Protein AF-A0A1V0PU59-F1 (afdb_monomer)

Structure (mmCIF, N/CA/C/O backbone):
data_AF-A0A1V0PU59-F1
#
_entry.id   AF-A0A1V0PU59-F1
#
loop_
_atom_site.group_PDB
_atom_site.id
_atom_site.type_symbol
_atom_site.label_atom_id
_atom_site.label_alt_id
_atom_site.label_comp_id
_atom_site.label_asym_id
_atom_site.label_entity_id
_atom_site.label_seq_id
_atom_site.pdbx_PDB_ins_code
_atom_site.Cartn_x
_atom_site.Cartn_y
_atom_site.Cartn_z
_atom_site.occupancy
_atom_site.B_iso_or_equiv
_atom_site.auth_seq_id
_atom_site.auth_comp_id
_atom_site.auth_asym_id
_atom_site.auth_atom_id
_atom_site.pdbx_PDB_model_num
ATOM 1 N N . MET A 1 1 ? 10.336 8.419 -43.399 1.00 32.66 1 MET A N 1
ATOM 2 C CA . MET A 1 1 ? 11.399 7.663 -42.705 1.00 32.66 1 MET A CA 1
ATOM 3 C C . MET A 1 1 ? 11.353 8.063 -41.246 1.00 32.66 1 MET A C 1
ATOM 5 O O . MET A 1 1 ? 11.731 9.180 -40.929 1.00 32.66 1 MET A O 1
ATOM 9 N N . ILE A 1 2 ? 10.796 7.208 -40.388 1.00 35.09 2 ILE A N 1
ATOM 10 C CA . ILE A 1 2 ? 10.864 7.383 -38.935 1.00 35.09 2 ILE A CA 1
ATOM 11 C C . ILE A 1 2 ? 12.336 7.173 -38.591 1.00 35.09 2 ILE A C 1
ATOM 13 O O . ILE A 1 2 ? 12.838 6.068 -38.783 1.00 35.09 2 ILE A O 1
ATOM 17 N N . THR A 1 3 ? 13.054 8.225 -38.192 1.00 41.03 3 THR A N 1
ATOM 18 C CA . THR A 1 3 ? 14.379 8.064 -37.588 1.00 41.03 3 THR A CA 1
ATOM 19 C C . THR A 1 3 ? 14.215 7.083 -36.442 1.00 41.03 3 THR A C 1
ATOM 21 O O . THR A 1 3 ? 13.492 7.359 -35.486 1.00 41.03 3 THR A O 1
ATOM 24 N N . THR A 1 4 ? 14.814 5.908 -36.603 1.00 43.81 4 THR A N 1
ATOM 25 C CA . THR A 1 4 ? 14.920 4.881 -35.577 1.00 43.81 4 THR A CA 1
ATOM 26 C C . THR A 1 4 ? 15.352 5.559 -34.291 1.00 43.81 4 THR A C 1
ATOM 28 O O . THR A 1 4 ? 16.384 6.230 -34.275 1.00 43.81 4 THR A O 1
ATOM 31 N N . VAL A 1 5 ? 14.544 5.430 -33.243 1.00 49.97 5 VAL A N 1
ATOM 32 C CA . VAL A 1 5 ? 14.946 5.794 -31.888 1.00 49.97 5 VAL A CA 1
ATOM 33 C C . VAL A 1 5 ? 16.283 5.094 -31.636 1.00 49.97 5 VAL A C 1
ATOM 35 O O . VAL A 1 5 ? 16.328 3.870 -31.540 1.00 49.97 5 VAL A O 1
ATOM 38 N N . THR A 1 6 ? 17.383 5.845 -31.637 1.00 58.97 6 THR A N 1
ATOM 39 C CA . THR A 1 6 ? 18.699 5.287 -31.321 1.00 58.97 6 THR A CA 1
ATOM 40 C C . THR A 1 6 ? 18.699 4.884 -29.848 1.00 58.97 6 THR A C 1
ATOM 42 O O . THR A 1 6 ? 17.999 5.496 -29.034 1.00 58.97 6 THR A O 1
ATOM 45 N N . ALA A 1 7 ? 19.470 3.856 -29.484 1.00 56.66 7 ALA A N 1
ATOM 46 C CA . ALA A 1 7 ? 19.556 3.389 -28.098 1.00 56.66 7 ALA A CA 1
ATOM 47 C C . ALA A 1 7 ? 19.920 4.534 -27.125 1.00 56.66 7 ALA A C 1
ATOM 49 O O . ALA A 1 7 ? 19.349 4.644 -26.041 1.00 56.66 7 ALA A O 1
ATOM 50 N N . GLU A 1 8 ? 20.782 5.463 -27.553 1.00 61.72 8 GLU A N 1
ATOM 51 C CA . GLU A 1 8 ? 21.144 6.662 -26.784 1.00 61.72 8 GLU A CA 1
ATOM 52 C C . GLU A 1 8 ? 19.952 7.603 -26.534 1.00 61.72 8 GLU A C 1
ATOM 54 O O . GLU A 1 8 ? 19.740 8.039 -25.398 1.00 61.72 8 GLU A O 1
ATOM 59 N N . ASN A 1 9 ? 19.120 7.859 -27.552 1.00 67.69 9 ASN A N 1
ATOM 60 C CA . ASN A 1 9 ? 17.930 8.704 -27.414 1.00 67.69 9 ASN A CA 1
ATOM 61 C C . ASN A 1 9 ? 16.889 8.065 -26.484 1.00 67.69 9 ASN A C 1
ATOM 63 O O . ASN A 1 9 ? 16.236 8.763 -25.706 1.00 67.69 9 ASN A O 1
ATOM 67 N N . PHE A 1 10 ? 16.763 6.736 -26.512 1.00 67.31 10 PHE A N 1
ATOM 68 C CA . PHE A 1 10 ? 15.828 6.019 -25.648 1.00 67.31 10 PHE A CA 1
ATOM 69 C C . PHE A 1 10 ? 16.262 6.006 -24.175 1.00 67.31 10 PHE A C 1
ATOM 71 O O . PHE A 1 10 ? 15.440 6.198 -23.276 1.00 67.31 10 PHE A O 1
ATOM 78 N N . ASN A 1 11 ? 17.560 5.847 -23.910 1.00 66.44 11 ASN A N 1
ATOM 79 C CA . ASN A 1 11 ? 18.107 5.879 -22.551 1.00 66.44 11 ASN A CA 1
ATOM 80 C C . ASN A 1 11 ? 17.965 7.273 -21.922 1.00 66.44 11 ASN A C 1
ATOM 82 O O . ASN A 1 11 ? 17.595 7.402 -20.747 1.00 66.44 11 ASN A O 1
ATOM 86 N N . GLY A 1 12 ? 18.201 8.323 -22.717 1.00 70.62 12 GLY A N 1
ATOM 87 C CA . GLY A 1 12 ? 17.941 9.709 -22.328 1.00 70.62 12 GLY A CA 1
ATOM 88 C C . GLY A 1 12 ? 16.460 9.958 -22.034 1.00 70.62 12 GLY A C 1
ATOM 89 O O . GLY A 1 12 ? 16.129 10.527 -20.992 1.00 70.62 12 GLY A O 1
ATOM 90 N N . PHE A 1 13 ? 15.566 9.455 -22.891 1.00 75.44 13 PHE A N 1
ATOM 91 C CA . PHE A 1 13 ? 14.115 9.523 -22.704 1.00 75.44 13 PHE A CA 1
ATOM 92 C C . PHE A 1 13 ? 13.663 8.856 -21.400 1.00 75.44 13 PHE A C 1
ATOM 94 O O . PHE A 1 13 ? 12.977 9.481 -20.592 1.00 75.44 13 PHE A O 1
ATOM 101 N N . LEU A 1 14 ? 14.079 7.612 -21.148 1.00 72.25 14 LEU A N 1
ATOM 102 C CA . LEU A 1 14 ? 13.716 6.887 -19.930 1.00 72.25 14 LEU A CA 1
ATOM 103 C C . LEU A 1 14 ? 14.215 7.602 -18.671 1.00 72.25 14 LEU A C 1
ATOM 105 O O . LEU A 1 14 ? 13.469 7.747 -17.699 1.00 72.25 14 LEU A O 1
ATOM 109 N N . SER A 1 15 ? 15.451 8.102 -18.706 1.00 74.31 15 SER A N 1
ATOM 110 C CA . SER A 1 15 ? 16.024 8.888 -17.612 1.00 74.31 15 SER A CA 1
ATOM 111 C C . SER A 1 15 ? 15.220 10.167 -17.372 1.00 74.31 15 SER A C 1
ATOM 113 O O . SER A 1 15 ? 14.857 10.460 -16.234 1.00 74.31 15 SER A O 1
ATOM 115 N N . PHE A 1 16 ? 14.863 10.897 -18.432 1.00 80.69 16 PHE A N 1
ATOM 116 C CA . PHE A 1 16 ? 14.033 12.099 -18.342 1.00 80.69 16 PHE A CA 1
ATOM 117 C C . PHE A 1 16 ? 12.654 11.804 -17.738 1.00 80.69 16 PHE A C 1
ATOM 119 O O . PHE A 1 16 ? 12.244 12.465 -16.781 1.00 80.69 16 PHE A O 1
ATOM 126 N N . VAL A 1 17 ? 11.963 10.774 -18.243 1.00 81.31 17 VAL A N 1
ATOM 127 C CA . VAL A 1 17 ? 10.663 10.330 -17.721 1.00 81.31 17 VAL A CA 1
ATOM 128 C C . VAL A 1 17 ? 10.776 10.025 -16.234 1.00 81.31 17 VAL A C 1
ATOM 130 O O . VAL A 1 17 ? 9.930 10.460 -15.451 1.00 81.31 17 VAL A O 1
ATOM 133 N N . PHE A 1 18 ? 11.824 9.310 -15.833 1.00 78.12 18 PHE A N 1
ATOM 134 C CA . PHE A 1 18 ? 12.061 8.946 -14.447 1.00 78.12 18 PHE A CA 1
ATOM 135 C C . PHE A 1 18 ? 12.267 10.182 -13.566 1.00 78.12 18 PHE A C 1
ATOM 137 O O . PHE A 1 18 ? 11.478 10.410 -12.646 1.00 78.12 18 PHE A O 1
ATOM 144 N N . PHE A 1 19 ? 13.262 11.017 -13.880 1.00 81.31 19 PHE A N 1
ATOM 145 C CA . PHE A 1 19 ? 13.601 12.204 -13.091 1.00 81.31 19 PHE A CA 1
ATOM 146 C C . PHE A 1 19 ? 12.465 13.227 -13.019 1.00 81.31 19 PHE A C 1
ATOM 148 O O . PHE A 1 19 ? 12.369 13.931 -12.017 1.00 81.31 19 PHE A O 1
ATOM 155 N N . LEU A 1 20 ? 11.580 13.286 -14.019 1.00 84.19 20 LEU A N 1
ATOM 156 C CA . LEU A 1 20 ? 10.393 14.141 -13.987 1.00 84.19 20 LEU A CA 1
ATOM 157 C C . LEU A 1 20 ? 9.226 13.507 -13.213 1.00 84.19 20 LEU A C 1
ATOM 159 O O . LEU A 1 20 ? 8.530 14.196 -12.464 1.00 84.19 20 LEU A O 1
ATOM 163 N N . SER A 1 21 ? 9.023 12.193 -13.346 1.00 84.00 21 SER A N 1
ATOM 164 C CA . SER A 1 21 ? 7.942 11.476 -12.657 1.00 84.00 21 SER A CA 1
ATOM 165 C C . SER A 1 21 ? 8.149 11.471 -11.147 1.00 84.00 21 SER A C 1
ATOM 167 O O . SER A 1 21 ? 7.189 11.610 -10.396 1.00 84.00 21 SER A O 1
ATOM 169 N N . VAL A 1 22 ? 9.393 11.376 -10.683 1.00 82.31 22 VAL A N 1
ATOM 170 C CA . VAL A 1 22 ? 9.787 11.419 -9.267 1.00 82.31 22 VAL A CA 1
ATOM 171 C C . VAL A 1 22 ? 9.194 12.618 -8.491 1.00 82.31 22 VAL A C 1
ATOM 173 O O . VAL A 1 22 ? 8.372 12.401 -7.589 1.00 82.31 22 VAL A O 1
ATOM 176 N N . PRO A 1 23 ? 9.570 13.880 -8.789 1.00 84.69 23 PRO A N 1
ATOM 177 C CA . PRO A 1 23 ? 9.081 15.041 -8.058 1.00 84.69 23 PRO A CA 1
ATOM 178 C C . PRO A 1 23 ? 7.591 15.255 -8.313 1.00 84.69 23 PRO A C 1
ATOM 180 O O . PRO A 1 23 ? 6.857 15.611 -7.390 1.00 84.69 23 PRO A O 1
ATOM 183 N N . LEU A 1 24 ? 7.128 14.969 -9.535 1.00 85.56 24 LEU A N 1
ATOM 184 C CA . LEU A 1 24 ? 5.721 15.056 -9.900 1.00 85.56 24 LEU A CA 1
ATOM 185 C C . LEU A 1 24 ? 4.871 14.144 -9.010 1.00 85.56 24 LEU A C 1
ATOM 187 O O . LEU A 1 24 ? 3.854 14.576 -8.477 1.00 85.56 24 LEU A O 1
ATOM 191 N N . THR A 1 25 ? 5.332 12.922 -8.755 1.00 85.69 25 THR A N 1
ATOM 192 C CA . THR A 1 25 ? 4.662 11.978 -7.858 1.00 85.69 25 THR A CA 1
ATOM 193 C C . THR A 1 25 ? 4.603 12.498 -6.429 1.00 85.69 25 THR A C 1
ATOM 195 O O . THR A 1 25 ? 3.562 12.395 -5.781 1.00 85.69 25 THR A O 1
ATOM 198 N N . ALA A 1 26 ? 5.693 13.078 -5.921 1.00 83.62 26 ALA A N 1
ATOM 199 C CA . ALA A 1 26 ? 5.706 13.661 -4.583 1.00 83.62 26 ALA A CA 1
ATOM 200 C C . ALA A 1 26 ? 4.695 14.818 -4.467 1.00 83.62 26 ALA A C 1
ATOM 202 O O . ALA A 1 26 ? 3.940 14.887 -3.493 1.00 83.62 26 ALA A O 1
ATOM 203 N N . ILE A 1 27 ? 4.623 15.683 -5.483 1.00 87.06 27 ILE A N 1
ATOM 204 C CA . ILE A 1 27 ? 3.665 16.794 -5.550 1.00 87.06 27 ILE A CA 1
ATOM 205 C C . ILE A 1 27 ? 2.227 16.266 -5.638 1.00 87.06 27 ILE A C 1
ATOM 207 O O . ILE A 1 27 ? 1.388 16.658 -4.822 1.00 87.06 27 ILE A O 1
ATOM 211 N N . LEU A 1 28 ? 1.938 15.345 -6.568 1.00 84.62 28 LEU A N 1
ATOM 212 C CA . LEU A 1 28 ? 0.615 14.724 -6.694 1.00 84.62 28 LEU A CA 1
ATOM 213 C C . LEU A 1 28 ? 0.210 14.028 -5.399 1.00 84.62 28 LEU A C 1
ATOM 215 O O . LEU A 1 28 ? -0.924 14.196 -4.964 1.00 84.62 28 LEU A O 1
ATOM 219 N N . GLY A 1 29 ? 1.123 13.304 -4.751 1.00 84.19 29 GLY A N 1
ATOM 220 C CA . GLY A 1 29 ? 0.880 12.643 -3.472 1.00 84.19 29 GLY A CA 1
ATOM 221 C C . GLY A 1 29 ? 0.425 13.624 -2.398 1.00 84.19 29 GLY A C 1
ATOM 222 O O . GLY A 1 29 ? -0.590 13.395 -1.740 1.00 84.19 29 GLY A O 1
ATOM 223 N N . LEU A 1 30 ? 1.105 14.767 -2.268 1.00 85.00 30 LEU A N 1
ATOM 224 C CA . LEU A 1 30 ? 0.717 15.813 -1.319 1.00 85.00 30 LEU A CA 1
ATOM 225 C C . LEU A 1 30 ? -0.651 16.429 -1.648 1.00 85.00 30 LEU A C 1
ATOM 227 O O . LEU A 1 30 ? -1.457 16.649 -0.738 1.00 85.00 30 LEU A O 1
ATOM 231 N N . VAL A 1 31 ? -0.927 16.705 -2.926 1.00 88.69 31 VAL A N 1
ATOM 232 C CA . VAL A 1 31 ? -2.196 17.301 -3.375 1.00 88.69 31 VAL A CA 1
ATOM 233 C C . VAL A 1 31 ? -3.355 16.321 -3.195 1.00 88.69 31 VAL A C 1
ATOM 235 O O . VAL A 1 31 ? -4.336 16.650 -2.526 1.00 88.69 31 VAL A O 1
ATOM 238 N N . ILE A 1 32 ? -3.229 15.105 -3.726 1.00 86.62 32 ILE A N 1
ATOM 239 C CA . ILE A 1 32 ? -4.252 14.058 -3.664 1.00 86.62 32 ILE A CA 1
ATOM 240 C C . ILE A 1 32 ? -4.563 13.720 -2.217 1.00 86.62 32 ILE A C 1
ATOM 242 O O . ILE A 1 32 ? -5.731 13.709 -1.851 1.00 86.62 32 ILE A O 1
ATOM 246 N N . ARG A 1 33 ? -3.553 13.569 -1.354 1.00 85.12 33 ARG A N 1
ATOM 247 C CA . ARG A 1 33 ? -3.768 13.311 0.074 1.00 85.12 33 ARG A CA 1
ATOM 248 C C . ARG A 1 33 ? -4.597 14.405 0.749 1.00 85.12 33 ARG A C 1
ATOM 250 O O . ARG A 1 33 ? -5.470 14.103 1.562 1.00 85.12 33 ARG A O 1
ATOM 257 N N . ARG A 1 34 ? -4.355 15.681 0.421 1.00 87.56 34 ARG A N 1
ATOM 258 C CA . ARG A 1 34 ? -5.142 16.809 0.954 1.00 87.56 34 ARG A CA 1
ATOM 259 C C . ARG A 1 34 ? -6.584 16.782 0.451 1.00 87.56 34 ARG A C 1
ATOM 261 O O . ARG A 1 34 ? -7.498 16.987 1.249 1.00 87.56 34 ARG A O 1
ATOM 268 N N . LEU A 1 35 ? -6.785 16.547 -0.845 1.00 90.62 35 LEU A N 1
ATOM 269 C CA . LEU A 1 35 ? -8.114 16.504 -1.461 1.00 90.62 35 LEU A CA 1
ATOM 270 C C . LEU A 1 35 ? -8.926 15.305 -0.966 1.00 90.62 35 LEU A C 1
ATOM 272 O O . LEU A 1 35 ? -10.067 15.470 -0.547 1.00 90.62 35 LEU A O 1
ATOM 276 N N . TYR A 1 36 ? -8.307 14.130 -0.940 1.00 88.38 36 TYR A N 1
ATOM 277 C CA . TYR A 1 36 ? -8.887 12.893 -0.443 1.00 88.38 36 TYR A CA 1
ATOM 278 C C . TYR A 1 36 ? -9.285 13.020 1.031 1.00 88.38 36 TYR A C 1
ATOM 280 O O . TYR A 1 36 ? -10.429 12.749 1.379 1.00 88.38 36 TYR A O 1
ATOM 288 N N . ARG A 1 37 ? -8.412 13.574 1.886 1.00 87.75 37 ARG A N 1
ATOM 289 C CA . ARG A 1 37 ? -8.750 13.833 3.295 1.00 87.75 37 ARG A CA 1
ATOM 290 C C . ARG A 1 37 ? -9.989 14.713 3.442 1.00 87.75 37 ARG A C 1
ATOM 292 O O . ARG A 1 37 ? -10.856 14.410 4.252 1.00 87.75 37 ARG A O 1
ATOM 299 N N . ARG A 1 38 ? -10.081 15.796 2.661 1.00 90.31 38 ARG A N 1
ATOM 300 C CA . ARG A 1 38 ? -11.261 16.678 2.661 1.00 90.31 38 ARG A CA 1
ATOM 301 C C . ARG A 1 38 ? -12.517 15.940 2.201 1.00 90.31 38 ARG A C 1
ATOM 303 O O . ARG A 1 38 ? -13.572 16.150 2.787 1.00 90.31 38 ARG A O 1
ATOM 310 N N . ALA A 1 39 ? -12.397 15.094 1.180 1.00 91.19 39 ALA A N 1
ATOM 311 C CA . ALA A 1 39 ? -13.509 14.311 0.656 1.00 91.19 39 ALA A CA 1
ATOM 312 C C . ALA A 1 39 ? -14.017 13.282 1.677 1.00 91.19 39 ALA A C 1
ATOM 314 O O . ALA A 1 39 ? -15.218 13.237 1.914 1.00 91.19 39 ALA A O 1
ATOM 315 N N . ILE A 1 40 ? -13.119 12.541 2.338 1.00 89.69 40 ILE A N 1
ATOM 316 C CA . ILE A 1 40 ? -13.480 11.598 3.406 1.00 89.69 40 ILE A CA 1
ATOM 317 C C . ILE A 1 40 ? -14.155 12.328 4.564 1.00 89.69 40 ILE A C 1
ATOM 319 O O . ILE A 1 40 ? -15.239 11.936 4.971 1.00 89.69 40 ILE A O 1
ATOM 323 N N . THR A 1 41 ? -13.569 13.422 5.069 1.00 88.62 41 THR A N 1
ATOM 324 C CA . THR A 1 41 ? -14.180 14.175 6.176 1.00 88.62 41 THR A CA 1
ATOM 325 C C . THR A 1 41 ? -15.572 14.682 5.810 1.00 88.62 41 THR A C 1
ATOM 327 O O . THR A 1 41 ? -16.480 14.577 6.623 1.00 88.62 41 THR A O 1
ATOM 330 N N . ARG A 1 42 ? -15.762 15.195 4.586 1.00 89.69 42 ARG A N 1
ATOM 331 C CA . ARG A 1 42 ? -17.081 15.630 4.116 1.00 89.69 42 ARG A CA 1
ATOM 332 C C . ARG A 1 42 ? -18.073 14.467 4.069 1.00 89.69 42 ARG A C 1
ATOM 334 O O . ARG A 1 42 ? -19.145 14.595 4.637 1.00 89.69 42 ARG A O 1
ATOM 341 N N . ALA A 1 43 ? -17.696 13.350 3.453 1.00 88.25 43 ALA A N 1
ATOM 342 C CA . ALA A 1 43 ? -18.565 12.184 3.312 1.00 88.25 43 ALA A CA 1
ATOM 343 C C . ALA A 1 43 ? -18.920 11.527 4.660 1.00 88.25 43 ALA A C 1
ATOM 345 O O . ALA A 1 43 ? -20.036 11.046 4.816 1.00 88.25 43 ALA A O 1
ATOM 346 N N . MET A 1 44 ? -18.015 11.557 5.648 1.00 88.12 44 MET A N 1
ATOM 347 C CA . MET A 1 44 ? -18.298 11.089 7.013 1.00 88.12 44 MET A CA 1
ATOM 348 C C . MET A 1 44 ? -19.349 11.954 7.724 1.00 88.12 44 MET A C 1
ATOM 350 O O . MET A 1 44 ? -20.143 11.421 8.486 1.00 88.12 44 MET A O 1
ATOM 354 N N . MET A 1 45 ? -19.360 13.271 7.479 1.00 86.25 45 MET A N 1
ATOM 355 C CA . MET A 1 45 ? -20.328 14.206 8.081 1.00 86.25 45 MET A CA 1
ATOM 356 C C . MET A 1 45 ? -21.692 14.202 7.375 1.00 86.25 45 MET A C 1
ATOM 358 O O . MET A 1 45 ? -22.644 14.805 7.861 1.00 86.25 45 MET A O 1
ATOM 362 N N . GLU A 1 46 ? -21.796 13.574 6.205 1.00 86.50 46 GLU A N 1
ATOM 363 C CA . GLU A 1 46 ? -23.067 13.415 5.507 1.00 86.50 46 GLU A CA 1
ATOM 364 C C . GLU A 1 46 ? -23.873 12.286 6.158 1.00 86.50 46 GLU A C 1
ATOM 366 O O . GLU A 1 46 ? -23.387 11.160 6.274 1.00 86.50 46 GLU A O 1
ATOM 371 N N . SER A 1 47 ? -25.125 12.567 6.524 1.00 77.75 47 SER A N 1
ATOM 372 C CA . SER A 1 47 ? -26.076 11.529 6.934 1.00 77.75 47 SER A CA 1
ATOM 373 C C . SER A 1 47 ? -26.313 10.541 5.789 1.00 77.75 47 SER A C 1
ATOM 375 O O . SER A 1 47 ? -26.394 10.936 4.624 1.00 77.75 47 SER A O 1
ATOM 377 N N . SER A 1 48 ? -26.444 9.251 6.108 1.00 76.44 48 SER A N 1
ATOM 378 C CA . SER A 1 48 ? -26.776 8.233 5.109 1.00 76.44 48 SER A CA 1
ATOM 379 C C . SER A 1 48 ? -28.213 8.313 4.594 1.00 76.44 48 SER A C 1
ATOM 381 O O . SER A 1 48 ? -28.530 7.677 3.593 1.00 76.44 48 SER A O 1
ATOM 383 N N . GLY A 1 49 ? -29.088 9.057 5.278 1.00 75.44 49 GLY A N 1
ATOM 384 C CA . GLY A 1 49 ? -30.527 9.084 5.009 1.00 75.44 49 GLY A CA 1
ATOM 385 C C . GLY A 1 49 ? -31.295 7.865 5.542 1.00 75.44 49 GLY A C 1
ATOM 386 O O . GLY A 1 49 ? -32.509 7.955 5.694 1.00 75.44 49 GLY A O 1
ATOM 387 N N . ALA A 1 50 ? -30.619 6.763 5.888 1.00 77.94 50 ALA A N 1
ATOM 388 C CA . ALA A 1 50 ? -31.232 5.609 6.548 1.00 77.94 50 ALA A CA 1
ATOM 389 C C . ALA A 1 50 ? -31.283 5.818 8.075 1.00 77.94 50 ALA A C 1
ATOM 391 O O . ALA A 1 50 ? -30.282 6.226 8.663 1.00 77.94 50 ALA A O 1
ATOM 392 N N . PRO A 1 51 ? -32.405 5.555 8.763 1.00 79.12 51 PRO A N 1
ATOM 393 C CA . PRO A 1 51 ? -32.443 5.651 10.219 1.00 79.12 51 PRO A CA 1
ATOM 394 C C . PRO A 1 51 ? -31.531 4.593 10.856 1.00 79.12 51 PRO A C 1
ATOM 396 O O . PRO A 1 51 ? -31.411 3.484 10.345 1.00 79.12 51 PRO A O 1
ATOM 399 N N . GLU A 1 52 ? -30.926 4.906 12.005 1.00 78.75 52 GLU A N 1
ATOM 400 C CA . GLU A 1 52 ? -30.054 3.970 12.744 1.00 78.75 52 GLU A CA 1
ATOM 401 C C . GLU A 1 52 ? -30.785 2.657 13.094 1.00 78.75 52 GLU A C 1
ATOM 403 O O . GLU A 1 52 ? -30.192 1.585 13.061 1.00 78.75 52 GLU A O 1
ATOM 408 N N . ALA A 1 53 ? -32.101 2.728 13.323 1.00 79.56 53 ALA A N 1
ATOM 409 C CA . ALA A 1 53 ? -32.963 1.574 13.582 1.00 79.56 53 ALA A CA 1
ATOM 410 C C . ALA A 1 53 ? -33.124 0.611 12.389 1.00 79.56 53 ALA A C 1
ATOM 412 O O . ALA A 1 53 ? -33.625 -0.491 12.574 1.00 79.56 53 ALA A O 1
ATOM 413 N N . ALA A 1 54 ? -32.737 1.012 11.173 1.00 80.75 54 ALA A N 1
ATOM 414 C CA . ALA A 1 54 ? -32.762 0.123 10.011 1.00 80.75 54 ALA A CA 1
ATOM 415 C C . ALA A 1 54 ? -31.648 -0.933 10.058 1.00 80.75 54 ALA A C 1
ATOM 417 O O . ALA A 1 54 ? -31.713 -1.919 9.332 1.00 80.75 54 ALA A O 1
ATOM 418 N N . PHE A 1 55 ? -30.616 -0.725 10.877 1.00 85.50 55 PHE A N 1
ATOM 419 C CA . PHE A 1 55 ? -29.529 -1.678 11.023 1.00 85.50 55 PHE A CA 1
ATOM 420 C C . PHE A 1 55 ? -29.906 -2.750 12.043 1.00 85.50 55 PHE A C 1
ATOM 422 O O . PHE A 1 55 ? -30.178 -2.447 13.205 1.00 85.50 55 PHE A O 1
ATOM 429 N N . GLU A 1 56 ? -29.862 -4.011 11.623 1.00 81.81 56 GLU A N 1
ATOM 430 C CA . GLU A 1 56 ? -29.952 -5.139 12.544 1.00 81.81 56 GLU A CA 1
ATOM 431 C C . GLU A 1 56 ? -28.666 -5.215 13.369 1.00 81.81 56 GLU A C 1
ATOM 433 O O . GLU A 1 56 ? -27.600 -5.596 12.884 1.00 81.81 56 GLU A O 1
ATOM 438 N N . VAL A 1 57 ? -28.762 -4.800 14.629 1.00 80.94 57 VAL A N 1
ATOM 439 C CA . VAL A 1 57 ? -27.657 -4.855 15.579 1.00 80.94 57 VAL A CA 1
ATOM 440 C C . VAL A 1 57 ? -27.816 -6.103 16.442 1.00 80.94 57 VAL A C 1
ATOM 442 O O . VAL A 1 57 ? -28.859 -6.256 17.076 1.00 80.94 57 VAL A O 1
ATOM 445 N N . PRO A 1 58 ? -26.794 -6.971 16.532 1.00 80.69 58 PRO A N 1
ATOM 446 C CA . PRO A 1 58 ? -26.833 -8.112 17.436 1.00 80.69 58 PRO A CA 1
ATOM 447 C C . PRO A 1 58 ? -27.039 -7.684 18.894 1.00 80.69 58 PRO A C 1
ATOM 449 O O . PRO A 1 58 ? -26.385 -6.752 19.386 1.00 80.69 58 PRO A O 1
ATOM 452 N N . ASP A 1 59 ? -27.925 -8.395 19.592 1.00 78.56 59 ASP A N 1
ATOM 453 C CA . ASP A 1 59 ? -28.195 -8.164 21.009 1.00 78.56 59 ASP A CA 1
ATOM 454 C C . ASP A 1 59 ? -26.938 -8.341 21.870 1.00 78.56 59 ASP A C 1
ATOM 456 O O . ASP A 1 59 ? -25.973 -9.020 21.510 1.00 78.56 59 ASP A O 1
ATOM 460 N N . ALA A 1 60 ? -26.945 -7.726 23.053 1.00 76.56 60 ALA A N 1
ATOM 461 C CA . ALA A 1 60 ? -25.886 -7.933 24.029 1.00 76.56 60 ALA A CA 1
ATOM 462 C C . ALA A 1 60 ? -25.942 -9.369 24.570 1.00 76.56 60 ALA A C 1
ATOM 464 O O . ALA A 1 60 ? -26.715 -9.689 25.468 1.00 76.56 60 ALA A O 1
ATOM 465 N N . THR A 1 61 ? -25.118 -10.254 24.011 1.00 66.75 61 THR A N 1
ATOM 466 C CA . THR A 1 61 ? -25.171 -11.689 24.324 1.00 66.75 61 THR A CA 1
ATOM 467 C C . THR A 1 61 ? -24.434 -12.083 25.605 1.00 66.75 61 THR A C 1
ATOM 469 O O . THR A 1 61 ? -24.619 -13.200 26.084 1.00 66.75 61 THR A O 1
ATOM 472 N N . ARG A 1 62 ? -23.544 -11.229 26.141 1.00 69.00 62 ARG A N 1
ATOM 473 C CA . ARG A 1 62 ? -22.641 -11.578 27.256 1.00 69.00 62 ARG A CA 1
ATOM 474 C C . ARG A 1 62 ? -22.304 -10.363 28.130 1.00 69.00 62 ARG A C 1
ATOM 476 O O . ARG A 1 62 ? -21.248 -9.766 27.930 1.00 69.00 62 ARG A O 1
ATOM 483 N N . PRO A 1 63 ? -23.140 -10.010 29.123 1.00 72.50 63 PRO A N 1
ATOM 484 C CA . PRO A 1 63 ? -22.721 -9.031 30.113 1.00 72.50 63 PRO A CA 1
ATOM 485 C C . PRO A 1 63 ? -21.529 -9.598 30.892 1.00 72.50 63 PRO A C 1
ATOM 487 O O . PRO A 1 63 ? -21.553 -10.748 31.345 1.00 72.50 63 PRO A O 1
ATOM 490 N N . ASN A 1 64 ? -20.479 -8.798 30.992 1.00 83.38 64 ASN A N 1
ATOM 491 C CA . ASN A 1 64 ? -19.268 -9.075 31.756 1.00 83.38 64 ASN A CA 1
ATOM 492 C C . ASN A 1 64 ? -19.529 -9.009 33.280 1.00 83.38 64 ASN A C 1
ATOM 494 O O . ASN A 1 64 ? -20.664 -8.801 33.715 1.00 83.38 64 ASN A O 1
ATOM 498 N N . GLY A 1 65 ? -18.514 -9.240 34.113 1.00 83.38 65 GLY A N 1
ATOM 499 C CA . GLY A 1 65 ? -18.594 -8.991 35.557 1.00 83.38 65 GLY A CA 1
ATOM 500 C C . GLY A 1 65 ? -18.751 -7.499 35.880 1.00 83.38 65 GLY A C 1
ATOM 501 O O . GLY A 1 65 ? -18.423 -6.639 35.070 1.00 83.38 65 GLY A O 1
ATOM 502 N N . GLY A 1 66 ? -19.253 -7.163 37.067 1.00 84.31 66 GLY A N 1
ATOM 503 C CA . GLY A 1 66 ? -19.450 -5.775 37.513 1.00 84.31 66 GLY A CA 1
ATOM 504 C C . GLY A 1 66 ? -18.154 -5.054 37.898 1.00 84.31 66 GLY A C 1
ATOM 505 O O . GLY A 1 66 ? -18.161 -3.854 38.162 1.00 84.31 66 GLY A O 1
ATOM 506 N N . SER A 1 67 ? -17.029 -5.773 37.939 1.00 88.06 67 SER A N 1
ATOM 507 C CA . SER A 1 67 ? -15.703 -5.233 38.250 1.00 88.06 67 SER A CA 1
ATOM 508 C C . SER A 1 67 ? -14.639 -5.755 37.281 1.00 88.06 67 SER A C 1
ATOM 510 O O . SER A 1 67 ? -14.792 -6.827 36.696 1.00 88.06 67 SER A O 1
ATOM 512 N N . VAL A 1 68 ? -13.548 -5.002 37.114 1.00 91.75 68 VAL A N 1
ATOM 513 C CA . VAL A 1 68 ? -12.462 -5.322 36.177 1.00 91.75 68 VAL A CA 1
ATOM 514 C C . VAL A 1 68 ? -11.093 -5.098 36.813 1.00 91.75 68 VAL A C 1
ATOM 516 O O . VAL A 1 68 ? -10.861 -4.103 37.498 1.00 91.75 68 VAL A O 1
ATOM 519 N N . VAL A 1 69 ? -10.175 -6.027 36.563 1.00 92.69 69 VAL A N 1
ATOM 520 C CA . VAL A 1 69 ? -8.768 -5.975 36.965 1.00 92.69 69 VAL A CA 1
ATOM 521 C C . VAL A 1 69 ? -7.898 -5.974 35.715 1.00 92.69 69 VAL A C 1
ATOM 523 O O . VAL A 1 69 ? -8.160 -6.693 34.751 1.00 92.69 69 VAL A O 1
ATOM 526 N N . PHE A 1 70 ? -6.832 -5.182 35.737 1.00 92.88 70 PHE A N 1
ATOM 527 C CA . PHE A 1 70 ? -5.912 -5.064 34.613 1.00 92.88 70 PHE A CA 1
ATOM 528 C C . PHE A 1 70 ? -4.631 -5.847 34.866 1.00 92.88 70 PHE A C 1
ATOM 530 O O . PHE A 1 70 ? -3.953 -5.628 35.867 1.00 92.88 70 PHE A O 1
ATOM 537 N N . ASP A 1 71 ? -4.280 -6.719 33.926 1.00 93.12 71 ASP A N 1
ATOM 538 C CA . ASP A 1 71 ? -2.941 -7.296 33.842 1.00 93.12 71 ASP A CA 1
ATOM 539 C C . ASP A 1 71 ? -2.054 -6.362 33.012 1.00 93.12 71 ASP A C 1
ATOM 541 O O . ASP A 1 71 ? -2.156 -6.310 31.780 1.00 93.12 71 ASP A O 1
ATOM 545 N N . ILE A 1 72 ? -1.241 -5.560 33.703 1.00 91.50 72 ILE A N 1
ATOM 546 C CA . ILE A 1 72 ? -0.387 -4.546 33.087 1.00 91.50 72 ILE A CA 1
ATOM 547 C C . ILE A 1 72 ? 0.942 -5.181 32.698 1.00 91.50 72 ILE A C 1
ATOM 549 O O . ILE A 1 72 ? 1.712 -5.647 33.534 1.00 91.50 72 ILE A O 1
ATOM 553 N N . SER A 1 73 ? 1.252 -5.135 31.410 1.00 90.00 73 SER A N 1
ATOM 554 C CA . SER A 1 73 ? 2.506 -5.659 30.879 1.00 90.00 73 SER A CA 1
ATOM 555 C C . SER A 1 73 ? 3.065 -4.750 29.784 1.00 90.00 73 SER A C 1
ATOM 557 O O . SER A 1 73 ? 2.315 -4.038 29.117 1.00 90.00 73 SER A O 1
ATOM 559 N N . PRO A 1 74 ? 4.387 -4.730 29.556 1.00 86.00 74 PRO A N 1
ATOM 560 C CA . PRO A 1 74 ? 4.951 -3.937 28.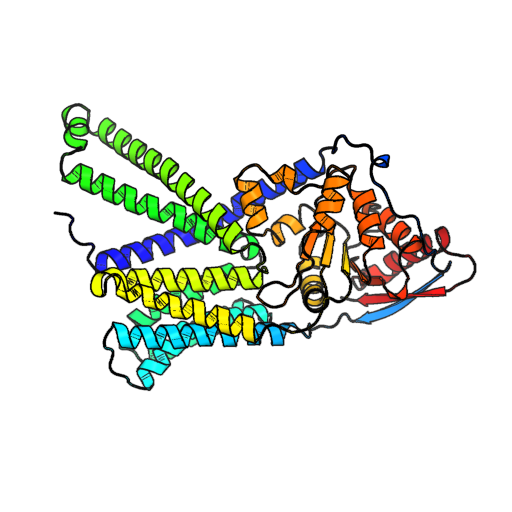472 1.00 86.00 74 PRO A CA 1
ATOM 561 C C . PRO A 1 74 ? 4.493 -4.477 27.112 1.00 86.00 74 PRO A C 1
ATOM 563 O O . PRO A 1 74 ? 4.296 -5.687 26.928 1.00 86.00 74 PRO A O 1
ATOM 566 N N . LEU A 1 75 ? 4.341 -3.582 26.137 1.00 78.25 75 LEU A N 1
ATOM 567 C CA . LEU A 1 75 ? 4.043 -3.971 24.765 1.00 78.25 75 LEU A CA 1
ATOM 568 C C . LEU A 1 75 ? 5.272 -4.662 24.134 1.00 78.25 75 LEU A C 1
ATOM 570 O O . LEU A 1 75 ? 6.393 -4.149 24.233 1.00 78.25 75 LEU A O 1
ATOM 574 N N . PRO A 1 76 ? 5.117 -5.834 23.485 1.00 73.88 76 PRO A N 1
ATOM 575 C CA . PRO A 1 76 ? 6.240 -6.515 22.847 1.00 73.88 76 PRO A CA 1
ATOM 576 C C . PRO A 1 76 ? 6.920 -5.632 21.790 1.00 73.88 76 PRO A C 1
ATOM 578 O O . PRO A 1 76 ? 6.296 -5.145 20.851 1.00 73.88 76 PRO A O 1
ATOM 581 N N . ARG A 1 77 ? 8.242 -5.459 21.918 1.00 67.06 77 ARG A N 1
ATOM 582 C CA . ARG A 1 77 ? 9.029 -4.533 21.080 1.00 67.06 77 ARG A CA 1
ATOM 583 C C . ARG A 1 77 ? 9.235 -4.992 19.632 1.00 67.06 77 ARG A C 1
ATOM 585 O O . ARG A 1 77 ? 9.630 -4.176 18.799 1.00 67.06 77 ARG A O 1
ATOM 592 N N . ARG A 1 78 ? 9.048 -6.279 19.315 1.00 66.50 78 ARG A N 1
ATOM 593 C CA . ARG A 1 78 ? 9.287 -6.822 17.967 1.00 66.50 78 ARG A CA 1
ATOM 594 C C . ARG A 1 78 ? 8.195 -7.816 17.562 1.00 66.50 78 ARG A C 1
ATOM 596 O O . ARG A 1 78 ? 8.033 -8.810 18.266 1.00 66.50 78 ARG A O 1
ATOM 603 N N . PRO A 1 79 ? 7.505 -7.584 16.430 1.00 71.19 79 PRO A N 1
ATOM 604 C CA . PRO A 1 79 ? 6.544 -8.544 15.915 1.00 71.19 79 PRO A CA 1
ATOM 605 C C . PRO A 1 79 ? 7.257 -9.787 15.394 1.00 71.19 79 PRO A C 1
ATOM 607 O O . PRO A 1 79 ? 8.296 -9.682 14.731 1.00 71.19 79 PRO A O 1
ATOM 610 N N . ARG A 1 80 ? 6.698 -10.960 15.693 1.00 74.69 80 ARG A N 1
ATOM 611 C CA . ARG A 1 80 ? 7.301 -12.258 15.351 1.00 74.69 80 ARG A CA 1
ATOM 612 C C . ARG A 1 80 ? 7.261 -12.518 13.848 1.00 74.69 80 ARG A C 1
ATOM 614 O O . ARG A 1 80 ? 8.226 -13.039 13.295 1.00 74.69 80 ARG A O 1
ATOM 621 N N . TYR A 1 81 ? 6.194 -12.099 13.168 1.00 83.00 81 TYR A N 1
ATOM 622 C CA . TYR A 1 81 ? 6.009 -12.369 11.738 1.00 83.00 81 TYR A CA 1
ATOM 623 C C . TYR A 1 81 ? 6.840 -11.483 10.812 1.00 83.00 81 TYR A C 1
ATOM 625 O O . TYR A 1 81 ? 6.983 -11.775 9.623 1.00 83.00 81 TYR A O 1
ATOM 633 N N . ARG A 1 82 ? 7.422 -10.407 11.344 1.00 86.19 82 ARG A N 1
ATOM 634 C CA . ARG A 1 82 ? 8.105 -9.393 10.541 1.00 86.19 82 ARG A CA 1
ATOM 635 C C . ARG A 1 82 ? 9.336 -9.925 9.818 1.00 86.19 82 ARG A C 1
ATOM 637 O O . ARG A 1 82 ? 9.531 -9.635 8.642 1.00 86.19 82 ARG A O 1
ATOM 644 N N . THR A 1 83 ? 10.158 -10.703 10.515 1.00 87.19 83 THR A N 1
ATOM 645 C CA . THR A 1 83 ? 11.379 -11.295 9.952 1.00 87.19 83 THR A CA 1
ATOM 646 C C . THR A 1 83 ? 11.048 -12.369 8.924 1.00 87.19 83 THR A C 1
ATOM 648 O O . THR A 1 83 ? 11.644 -12.384 7.852 1.00 87.19 83 THR A O 1
ATOM 651 N N . GLY A 1 84 ? 10.048 -13.210 9.206 1.00 89.81 84 GLY A N 1
ATOM 652 C CA . GLY A 1 84 ? 9.565 -14.219 8.265 1.00 89.81 84 GLY A CA 1
ATOM 653 C C . GLY A 1 84 ? 9.039 -13.594 6.974 1.00 89.81 84 GLY A C 1
ATOM 654 O O . GLY A 1 84 ? 9.399 -14.035 5.887 1.00 89.81 84 GLY A O 1
ATOM 655 N N . LEU A 1 85 ? 8.245 -12.524 7.076 1.00 90.44 85 LEU A N 1
ATOM 656 C CA . LEU A 1 85 ? 7.748 -11.798 5.908 1.00 90.44 85 LEU A CA 1
ATOM 657 C C . LEU A 1 85 ? 8.883 -11.127 5.119 1.00 90.44 85 LEU A C 1
ATOM 659 O O . LEU A 1 85 ? 8.924 -11.240 3.896 1.00 90.44 85 LEU A O 1
ATOM 663 N N . ALA A 1 86 ? 9.829 -10.478 5.806 1.00 92.12 86 ALA A N 1
ATOM 664 C CA . ALA A 1 86 ? 10.999 -9.872 5.170 1.00 92.12 86 ALA A CA 1
ATOM 665 C C . ALA A 1 86 ? 11.838 -10.907 4.405 1.00 92.12 86 ALA A C 1
ATOM 667 O O . ALA A 1 86 ? 12.256 -10.644 3.280 1.00 92.12 86 ALA A O 1
ATOM 668 N N . LEU A 1 87 ? 12.032 -12.099 4.978 1.00 93.50 87 LEU A N 1
ATOM 669 C CA . LEU A 1 87 ? 12.764 -13.188 4.335 1.00 93.50 87 LEU A CA 1
ATOM 670 C C . LEU A 1 87 ? 12.059 -13.690 3.067 1.00 93.50 87 LEU A C 1
ATOM 672 O O . LEU A 1 87 ? 12.725 -13.933 2.065 1.00 93.50 87 LEU A O 1
ATOM 676 N N . ARG A 1 88 ? 10.723 -13.798 3.067 1.00 93.12 88 ARG A N 1
ATOM 677 C CA . ARG A 1 88 ? 9.958 -14.170 1.859 1.00 93.12 88 ARG A CA 1
ATOM 678 C C . ARG A 1 88 ? 10.141 -13.156 0.738 1.00 93.12 88 ARG A C 1
ATOM 680 O O . ARG A 1 88 ? 10.376 -13.538 -0.408 1.00 93.12 88 ARG A O 1
ATOM 687 N N . TYR A 1 89 ? 10.058 -11.868 1.060 1.00 93.06 89 TYR A N 1
ATOM 688 C CA . TYR A 1 89 ? 10.278 -10.810 0.077 1.00 93.06 89 TYR A CA 1
ATOM 689 C C . TYR A 1 89 ? 11.724 -10.769 -0.422 1.00 93.06 89 TYR A C 1
ATOM 691 O O . TYR A 1 89 ? 11.942 -10.582 -1.617 1.00 93.06 89 TYR A O 1
ATOM 699 N N . LEU A 1 90 ? 12.700 -11.023 0.454 1.00 95.19 90 LEU A N 1
ATOM 700 C CA . LEU A 1 90 ? 14.099 -11.144 0.055 1.00 95.19 90 LEU A CA 1
ATOM 701 C C . LEU A 1 90 ? 14.296 -12.303 -0.925 1.00 95.19 90 LEU A C 1
ATOM 703 O O . LEU A 1 90 ? 14.826 -12.095 -2.007 1.00 95.19 90 LEU A O 1
ATOM 707 N N . LEU A 1 91 ? 13.844 -13.508 -0.575 1.00 96.62 91 LEU A N 1
ATOM 708 C CA . LEU A 1 91 ? 14.046 -14.706 -1.393 1.00 96.62 91 LEU A CA 1
ATOM 709 C C . LEU A 1 91 ? 13.318 -14.621 -2.740 1.00 96.62 91 LEU A C 1
ATOM 711 O O . LEU A 1 91 ? 13.897 -14.950 -3.773 1.00 96.62 91 LEU A O 1
ATOM 715 N N . SER A 1 92 ? 12.080 -14.124 -2.752 1.00 95.81 92 SER A N 1
ATOM 716 C CA . SER A 1 92 ? 11.340 -13.895 -4.000 1.00 95.81 92 SER A CA 1
ATOM 717 C C . SER A 1 92 ? 11.976 -12.799 -4.865 1.00 95.81 92 SER A C 1
ATOM 719 O O . SER A 1 92 ? 12.042 -12.951 -6.084 1.00 95.81 92 SER A O 1
ATOM 721 N N . GLY A 1 93 ? 12.502 -11.730 -4.260 1.00 95.00 93 GLY A N 1
ATOM 722 C CA . GLY A 1 93 ? 13.263 -10.699 -4.968 1.00 95.00 93 GLY A CA 1
ATOM 723 C C . GLY A 1 93 ? 14.589 -11.218 -5.531 1.00 95.00 93 GLY A C 1
ATOM 724 O O . GLY A 1 93 ? 14.918 -10.942 -6.677 1.00 95.00 93 GLY A O 1
ATOM 725 N N . LEU A 1 94 ? 15.326 -12.038 -4.779 1.00 96.50 94 LEU A N 1
ATOM 726 C CA . LEU A 1 94 ? 16.556 -12.670 -5.265 1.00 96.50 94 LEU A CA 1
ATOM 727 C C . LEU A 1 94 ? 16.284 -13.625 -6.435 1.00 96.50 94 LEU A C 1
ATOM 729 O O . LEU A 1 94 ? 17.068 -13.655 -7.380 1.00 96.50 94 LEU A O 1
ATOM 733 N N . ALA A 1 95 ? 15.163 -14.352 -6.414 1.00 97.56 95 ALA A N 1
ATOM 734 C CA . ALA A 1 95 ? 14.745 -15.189 -7.537 1.00 97.56 95 ALA A CA 1
ATOM 735 C C . ALA A 1 95 ? 14.453 -14.364 -8.801 1.00 97.56 95 ALA A C 1
ATOM 737 O O . ALA A 1 95 ? 14.888 -14.745 -9.888 1.00 97.56 95 ALA A O 1
ATOM 738 N N . TYR A 1 96 ? 13.783 -13.213 -8.659 1.00 96.50 96 TYR A N 1
ATOM 739 C CA . TYR A 1 96 ? 13.624 -12.247 -9.751 1.00 96.50 96 TYR A CA 1
ATOM 740 C C . TYR A 1 96 ? 14.980 -11.818 -10.307 1.00 96.50 96 TYR A C 1
ATOM 742 O O . TYR A 1 96 ? 15.211 -11.938 -11.506 1.00 96.50 96 TYR A O 1
ATOM 750 N N . CYS A 1 97 ? 15.888 -11.357 -9.441 1.00 95.56 97 CYS A N 1
ATOM 751 C CA . CYS A 1 97 ? 17.196 -10.857 -9.857 1.00 95.56 97 CYS A CA 1
ATOM 752 C C . CYS A 1 97 ? 18.015 -11.937 -10.569 1.00 95.56 97 CYS A C 1
ATOM 754 O O . CYS A 1 97 ? 18.622 -11.657 -11.597 1.00 95.56 97 CYS A O 1
ATOM 756 N N . LEU A 1 98 ? 17.997 -13.172 -10.063 1.00 97.56 98 LEU A N 1
ATOM 757 C CA . LEU A 1 98 ? 18.712 -14.288 -10.673 1.00 97.56 98 LEU A CA 1
ATOM 758 C C . LEU A 1 98 ? 18.204 -14.573 -12.088 1.00 97.56 98 LEU A C 1
ATOM 760 O O . LEU A 1 98 ? 18.998 -14.597 -13.025 1.00 97.56 98 LEU A O 1
ATOM 764 N N . VAL A 1 99 ? 16.890 -14.750 -12.255 1.00 98.00 99 VAL A N 1
ATOM 765 C CA . VAL A 1 99 ? 16.297 -15.032 -13.572 1.00 98.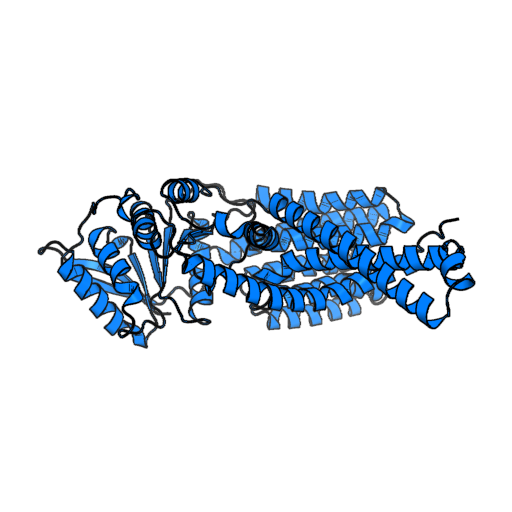00 99 VAL A CA 1
ATOM 766 C C . VAL A 1 99 ? 16.522 -13.867 -14.528 1.00 98.00 99 VAL A C 1
ATOM 768 O O . VAL A 1 99 ? 16.894 -14.086 -15.677 1.00 98.00 99 VAL A O 1
ATOM 771 N N . LEU A 1 100 ? 16.365 -12.635 -14.048 1.00 95.38 100 LEU A N 1
ATOM 772 C CA . LEU A 1 100 ? 16.602 -11.434 -14.836 1.00 95.38 100 LEU A CA 1
ATOM 773 C C . LEU A 1 100 ? 18.037 -11.381 -15.378 1.00 95.38 100 LEU A C 1
ATOM 775 O O . LEU A 1 100 ? 18.221 -11.173 -16.573 1.00 95.38 100 LEU A O 1
ATOM 779 N N . VAL A 1 101 ? 19.044 -11.588 -14.523 1.00 95.00 101 VAL A N 1
ATOM 780 C CA . VAL A 1 101 ? 20.458 -11.526 -14.927 1.00 95.00 101 VAL A CA 1
ATOM 781 C C . VAL A 1 101 ? 20.827 -12.678 -15.852 1.00 95.00 101 VAL A C 1
ATOM 783 O O . VAL A 1 101 ? 21.534 -12.455 -16.829 1.00 95.00 101 VAL A O 1
ATOM 786 N N . VAL A 1 102 ? 20.313 -13.886 -15.605 1.00 97.19 102 VAL A N 1
ATOM 787 C CA . VAL A 1 102 ? 20.515 -15.025 -16.514 1.00 97.19 102 VAL A CA 1
ATOM 788 C C . VAL A 1 102 ? 19.952 -14.712 -17.901 1.00 97.19 102 VAL A C 1
ATOM 790 O O . VAL A 1 102 ? 20.669 -14.843 -18.889 1.00 97.19 102 VAL A O 1
ATOM 793 N N . VAL A 1 103 ? 18.706 -14.235 -17.983 1.00 96.50 103 VAL A N 1
ATOM 794 C CA . VAL A 1 103 ? 18.090 -13.840 -19.260 1.00 96.50 103 VAL A CA 1
ATOM 795 C C . VAL A 1 103 ? 18.882 -12.708 -19.918 1.00 96.50 103 VAL A C 1
ATOM 797 O O . VAL A 1 103 ? 19.105 -12.746 -21.122 1.00 96.50 103 VAL A O 1
ATOM 800 N N . MET A 1 104 ? 19.369 -11.739 -19.142 1.00 93.12 104 MET A N 1
ATOM 801 C CA . MET A 1 104 ? 20.164 -10.623 -19.658 1.00 93.12 104 MET A CA 1
ATOM 802 C C . MET A 1 104 ? 21.480 -11.091 -20.283 1.00 93.12 104 MET A C 1
ATOM 804 O O . MET A 1 104 ? 21.836 -10.620 -21.359 1.00 93.12 104 MET A O 1
ATOM 808 N N . PHE A 1 105 ? 22.191 -12.021 -19.643 1.00 94.25 105 PHE A N 1
ATOM 809 C CA . PHE A 1 105 ? 23.436 -12.571 -20.184 1.00 94.25 105 PHE A CA 1
ATOM 810 C C . PHE A 1 105 ? 23.189 -13.365 -21.468 1.00 94.25 105 PHE A C 1
ATOM 812 O O . PHE A 1 105 ? 23.971 -13.248 -22.404 1.00 94.25 105 PHE A O 1
ATOM 819 N N . VAL A 1 106 ? 22.085 -14.118 -21.530 1.00 95.56 106 VAL A N 1
ATOM 820 C CA . VAL A 1 106 ? 21.705 -14.896 -22.718 1.00 95.56 106 VAL A CA 1
ATOM 821 C C . VAL A 1 106 ? 21.314 -13.992 -23.887 1.00 95.56 106 VAL A C 1
ATOM 823 O O . VAL A 1 106 ? 21.775 -14.214 -24.999 1.00 95.56 106 VAL A O 1
ATOM 826 N N . ILE A 1 107 ? 20.474 -12.977 -23.656 1.00 94.38 107 ILE A N 1
ATOM 827 C CA . ILE A 1 107 ? 19.990 -12.092 -24.727 1.00 94.38 107 ILE A CA 1
ATOM 828 C C . ILE A 1 107 ? 21.127 -11.255 -25.314 1.00 94.38 107 ILE A C 1
ATOM 830 O O . ILE A 1 107 ? 21.190 -11.091 -26.525 1.00 94.38 107 ILE A O 1
ATOM 834 N N . ASN A 1 108 ? 22.021 -10.742 -24.466 1.00 89.81 108 ASN A N 1
ATOM 835 C CA . ASN A 1 108 ? 23.091 -9.837 -24.892 1.00 89.81 108 ASN A CA 1
ATOM 836 C C . ASN A 1 108 ? 24.412 -10.563 -25.210 1.00 89.81 108 ASN A C 1
ATOM 838 O O . ASN A 1 108 ? 25.441 -9.904 -25.323 1.00 89.81 108 ASN A O 1
ATOM 842 N N . ASP A 1 109 ? 24.398 -11.899 -25.285 1.00 92.00 109 ASP A N 1
ATOM 843 C CA . ASP A 1 109 ? 25.577 -12.745 -25.537 1.00 92.00 109 ASP A CA 1
ATOM 844 C C . ASP A 1 109 ? 26.794 -12.379 -24.656 1.00 92.00 109 ASP A C 1
ATOM 846 O O . ASP A 1 109 ? 27.943 -12.284 -25.091 1.00 92.00 109 ASP A O 1
ATOM 850 N N . ILE A 1 110 ? 26.535 -12.106 -23.372 1.00 89.19 110 ILE A N 1
ATOM 851 C CA . ILE A 1 110 ? 27.573 -11.674 -22.432 1.00 89.19 110 ILE A CA 1
ATOM 852 C C . ILE A 1 110 ? 28.320 -12.907 -21.932 1.00 89.19 110 ILE A C 1
ATOM 854 O O . ILE A 1 110 ? 27.752 -13.757 -21.242 1.00 89.19 110 ILE A O 1
ATOM 858 N N . ALA A 1 111 ? 29.628 -12.960 -22.198 1.00 91.75 111 ALA A N 1
ATOM 859 C CA . ALA A 1 111 ? 30.495 -14.014 -21.684 1.00 91.75 111 ALA A CA 1
ATOM 860 C C . ALA A 1 111 ? 30.386 -14.139 -20.153 1.00 91.75 111 ALA A C 1
ATOM 862 O O . ALA A 1 111 ? 30.520 -13.161 -19.406 1.00 91.75 111 ALA A O 1
ATOM 863 N N . PHE A 1 112 ? 30.162 -15.368 -19.682 1.00 93.88 112 PHE A N 1
ATOM 864 C CA . PHE A 1 112 ? 30.042 -15.647 -18.259 1.00 93.88 112 PHE A CA 1
ATOM 865 C C . PHE A 1 112 ? 31.402 -15.523 -17.564 1.00 93.88 112 PHE A C 1
ATOM 867 O O . PHE A 1 112 ? 32.263 -16.396 -17.656 1.00 93.88 112 PHE A O 1
ATOM 874 N N . LEU A 1 113 ? 31.567 -14.431 -16.823 1.00 92.06 113 LEU A N 1
ATOM 875 C CA . LEU A 1 113 ? 32.662 -14.207 -15.885 1.00 92.06 113 LEU A CA 1
ATOM 876 C C . LEU A 1 113 ? 32.064 -14.181 -14.472 1.00 92.06 113 LEU A C 1
ATOM 878 O O . LEU A 1 113 ? 31.200 -13.335 -14.222 1.00 92.06 113 LEU A O 1
ATOM 882 N N . PRO A 1 114 ? 32.498 -15.051 -13.535 1.00 93.44 114 PRO A N 1
ATOM 883 C CA . PRO A 1 114 ? 31.885 -15.150 -12.207 1.00 93.44 114 PRO A CA 1
ATOM 884 C C . PRO A 1 114 ? 31.817 -13.818 -11.452 1.00 93.44 114 PRO A C 1
ATOM 886 O O . PRO A 1 114 ? 30.804 -13.518 -10.823 1.00 93.44 114 PRO A O 1
ATOM 889 N N . VAL A 1 115 ? 32.866 -12.994 -11.559 1.00 90.19 115 VAL A N 1
ATOM 890 C CA . VAL A 1 115 ? 32.926 -11.667 -10.927 1.00 90.19 115 VAL A CA 1
ATOM 891 C C . VAL A 1 115 ? 31.890 -10.727 -11.542 1.00 90.19 115 VAL A C 1
ATOM 893 O O . VAL A 1 115 ? 31.056 -10.188 -10.819 1.00 90.19 115 VAL A O 1
ATOM 896 N N . AR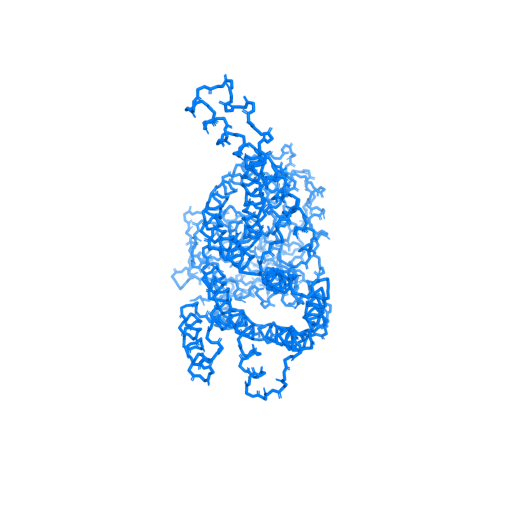G A 1 116 ? 31.864 -10.601 -12.874 1.00 87.88 116 ARG A N 1
ATOM 897 C CA . ARG A 1 116 ? 30.902 -9.751 -13.593 1.00 87.88 116 ARG A CA 1
ATOM 898 C C . ARG A 1 116 ? 29.459 -10.169 -13.316 1.00 87.88 116 ARG A C 1
ATOM 900 O O . ARG A 1 116 ? 28.625 -9.329 -12.989 1.00 87.88 116 ARG A O 1
ATOM 907 N N . PHE A 1 117 ? 29.166 -11.467 -13.404 1.00 92.25 117 PHE A N 1
ATOM 908 C CA . PHE A 1 117 ? 27.843 -12.004 -13.085 1.00 92.25 117 PHE A CA 1
ATOM 909 C C . PHE A 1 117 ? 27.450 -11.679 -11.639 1.00 92.25 117 PHE A C 1
ATOM 911 O O . PHE A 1 117 ? 26.343 -11.199 -11.396 1.00 92.25 117 PHE A O 1
ATOM 918 N N . GLY A 1 118 ? 28.372 -11.872 -10.691 1.00 92.94 118 GLY A N 1
ATOM 919 C CA . GLY A 1 118 ? 28.171 -11.542 -9.283 1.00 92.94 118 GLY A CA 1
ATOM 920 C C . GLY A 1 118 ? 27.883 -10.058 -9.044 1.00 92.94 118 GLY A C 1
ATOM 921 O O . GLY A 1 118 ? 26.939 -9.741 -8.325 1.00 92.94 118 GLY A O 1
ATOM 922 N N . VAL A 1 119 ? 28.632 -9.148 -9.675 1.00 90.00 119 VAL A N 1
ATOM 923 C CA . VAL A 1 119 ? 28.456 -7.687 -9.544 1.00 90.00 119 VAL A CA 1
ATOM 924 C C . VAL A 1 119 ? 27.120 -7.223 -10.124 1.00 90.00 119 VAL A C 1
ATOM 926 O O . VAL A 1 119 ? 26.403 -6.434 -9.501 1.00 90.00 119 VAL A O 1
ATOM 929 N N . VAL A 1 120 ? 26.740 -7.734 -11.295 1.00 89.00 120 VAL A N 1
ATOM 930 C CA . VAL A 1 120 ? 25.451 -7.411 -11.918 1.00 89.00 120 VAL A CA 1
ATOM 931 C C . VAL A 1 120 ? 24.295 -7.953 -11.074 1.00 89.00 120 VAL A C 1
ATOM 933 O O . VAL A 1 120 ? 23.352 -7.219 -10.769 1.00 89.00 120 VAL A O 1
ATOM 936 N N . LEU A 1 121 ? 24.376 -9.212 -10.630 1.00 93.19 121 LEU A N 1
ATOM 937 C CA . LEU A 1 121 ? 23.382 -9.807 -9.736 1.00 93.19 121 LEU A CA 1
ATOM 938 C C . LEU A 1 121 ? 23.256 -9.017 -8.432 1.00 93.19 121 LEU A C 1
ATOM 940 O O . LEU A 1 121 ? 22.140 -8.722 -8.006 1.00 93.19 121 LEU A O 1
ATOM 944 N N . ALA A 1 122 ? 24.379 -8.624 -7.835 1.00 91.38 122 ALA A N 1
ATOM 945 C CA . ALA A 1 122 ? 24.424 -7.817 -6.623 1.00 91.38 122 ALA A CA 1
ATOM 946 C C . ALA A 1 122 ? 23.787 -6.430 -6.805 1.00 91.38 122 ALA A C 1
ATOM 948 O O . ALA A 1 122 ? 23.144 -5.937 -5.876 1.00 91.38 122 ALA A O 1
ATOM 949 N N . SER A 1 123 ? 23.919 -5.834 -7.994 1.00 88.19 123 SER A N 1
ATOM 950 C CA . SER A 1 123 ? 23.312 -4.547 -8.351 1.00 88.19 123 SER A CA 1
ATOM 951 C C . SER A 1 123 ? 21.785 -4.643 -8.433 1.00 88.19 123 SER A C 1
ATOM 953 O O . SER A 1 123 ? 21.077 -3.807 -7.876 1.00 88.19 123 SER A O 1
ATOM 955 N N . PHE A 1 124 ? 21.242 -5.695 -9.056 1.00 88.62 124 PHE A N 1
ATOM 956 C CA . PHE A 1 124 ? 19.789 -5.914 -9.074 1.00 88.62 124 PHE A CA 1
ATOM 957 C C . PHE A 1 124 ? 19.246 -6.358 -7.708 1.00 88.62 124 PHE A C 1
ATOM 959 O O . PHE A 1 124 ? 18.167 -5.922 -7.298 1.00 88.62 124 PHE A O 1
ATOM 966 N N . ALA A 1 125 ? 20.000 -7.182 -6.972 1.00 91.56 125 ALA A N 1
ATOM 967 C CA . ALA A 1 125 ? 19.630 -7.651 -5.637 1.00 91.56 125 ALA A CA 1
ATOM 968 C C . ALA A 1 125 ? 19.505 -6.505 -4.623 1.00 91.56 125 ALA A C 1
ATOM 970 O O . ALA A 1 125 ? 18.781 -6.633 -3.635 1.00 91.56 125 ALA A O 1
ATOM 971 N N . THR A 1 126 ? 20.145 -5.362 -4.877 1.00 88.06 126 THR A N 1
ATOM 972 C CA . THR A 1 126 ? 20.037 -4.158 -4.053 1.00 88.06 126 THR A CA 1
ATOM 973 C C . THR A 1 126 ? 18.586 -3.756 -3.781 1.00 88.06 126 THR A C 1
ATOM 975 O O . THR A 1 126 ? 18.237 -3.482 -2.632 1.00 88.06 126 THR A O 1
ATOM 978 N N . ALA A 1 127 ? 17.715 -3.782 -4.794 1.00 86.06 127 ALA A N 1
ATOM 979 C CA . ALA A 1 127 ? 16.302 -3.449 -4.619 1.00 86.06 127 ALA A CA 1
ATOM 980 C C . ALA A 1 127 ? 15.583 -4.452 -3.693 1.00 86.06 127 ALA A C 1
ATOM 982 O O . ALA A 1 127 ? 14.824 -4.046 -2.810 1.00 86.06 127 ALA A O 1
ATOM 983 N N . ALA A 1 128 ? 15.879 -5.753 -3.825 1.00 90.31 128 ALA A N 1
ATOM 984 C CA . ALA A 1 128 ? 15.332 -6.795 -2.950 1.00 90.31 128 ALA A CA 1
ATOM 985 C C . ALA A 1 128 ? 15.786 -6.606 -1.494 1.00 90.31 128 ALA A C 1
ATOM 987 O O . ALA A 1 128 ? 14.978 -6.712 -0.571 1.00 90.31 128 ALA A O 1
ATOM 988 N N . ILE A 1 129 ? 17.064 -6.273 -1.284 1.00 89.81 129 ILE A N 1
ATOM 989 C CA . ILE A 1 129 ? 17.649 -6.040 0.043 1.00 89.81 129 ILE A CA 1
ATOM 990 C C . ILE A 1 129 ? 17.022 -4.810 0.705 1.00 89.81 129 ILE A C 1
ATOM 992 O O . ILE A 1 129 ? 16.604 -4.886 1.861 1.00 89.81 129 ILE A O 1
ATOM 996 N N . VAL A 1 130 ? 16.916 -3.692 -0.022 1.00 86.31 130 VAL A N 1
ATOM 997 C CA . VAL A 1 130 ? 16.284 -2.453 0.462 1.00 86.31 130 VAL A CA 1
ATOM 998 C C . VAL A 1 130 ? 14.858 -2.729 0.931 1.00 86.31 130 VAL A C 1
ATOM 1000 O O . VAL A 1 130 ? 14.476 -2.330 2.034 1.00 86.31 130 VAL A O 1
ATOM 1003 N N . MET A 1 131 ? 14.083 -3.459 0.131 1.00 84.25 131 MET A N 1
ATOM 1004 C CA . MET A 1 131 ? 12.699 -3.776 0.461 1.00 84.25 131 MET A CA 1
ATOM 1005 C C . MET A 1 131 ? 12.575 -4.767 1.624 1.00 84.25 131 MET A C 1
ATOM 1007 O O . MET A 1 131 ? 11.745 -4.576 2.514 1.00 84.25 131 MET A O 1
ATOM 1011 N N . ALA A 1 132 ? 13.432 -5.785 1.695 1.00 89.56 132 ALA A N 1
ATOM 1012 C CA . ALA A 1 132 ? 13.456 -6.710 2.824 1.00 89.56 132 ALA A CA 1
ATOM 1013 C C . ALA A 1 132 ? 13.838 -6.002 4.135 1.00 89.56 132 ALA A C 1
ATOM 1015 O O . ALA A 1 132 ? 13.173 -6.187 5.157 1.00 89.56 132 ALA A O 1
ATOM 1016 N N . ALA A 1 133 ? 14.852 -5.131 4.105 1.00 87.94 133 ALA A N 1
ATOM 1017 C CA . ALA A 1 133 ? 15.246 -4.303 5.244 1.00 87.94 133 ALA A CA 1
ATOM 1018 C C . ALA A 1 133 ? 14.101 -3.379 5.684 1.00 87.94 133 ALA A C 1
ATOM 1020 O O . ALA A 1 133 ? 13.848 -3.203 6.881 1.00 87.94 133 ALA A O 1
ATOM 1021 N N . TYR A 1 134 ? 13.359 -2.842 4.716 1.00 83.94 134 TYR A N 1
ATOM 1022 C CA . TYR A 1 134 ? 12.177 -2.038 4.972 1.00 83.94 134 TYR A CA 1
ATOM 1023 C C . TYR A 1 134 ? 11.084 -2.823 5.711 1.00 83.94 134 TYR A C 1
ATOM 1025 O O . TYR A 1 134 ? 10.605 -2.391 6.765 1.00 83.94 134 TYR A O 1
ATOM 1033 N N . VAL A 1 135 ? 10.723 -4.006 5.204 1.00 85.94 135 VAL A N 1
ATOM 1034 C CA . VAL A 1 135 ? 9.734 -4.894 5.837 1.00 85.94 135 VAL A CA 1
ATOM 1035 C C . VAL A 1 135 ? 10.196 -5.304 7.235 1.00 85.94 135 VAL A C 1
ATOM 1037 O O . VAL A 1 135 ? 9.397 -5.256 8.173 1.00 85.94 135 VAL A O 1
ATOM 1040 N N . ALA A 1 136 ? 11.491 -5.589 7.410 1.00 86.25 136 ALA A N 1
ATOM 1041 C CA . ALA A 1 136 ? 12.112 -5.898 8.699 1.00 86.25 136 ALA A CA 1
ATOM 1042 C C . ALA A 1 136 ? 12.051 -4.736 9.713 1.00 86.25 136 ALA A C 1
ATOM 1044 O O . ALA A 1 136 ? 12.266 -4.943 10.908 1.00 86.25 136 ALA A O 1
ATOM 1045 N N . GLY A 1 137 ? 11.701 -3.523 9.272 1.00 81.50 137 GLY A N 1
ATOM 1046 C CA . GLY A 1 137 ? 11.544 -2.354 10.132 1.00 81.50 137 GLY A CA 1
ATOM 1047 C C . GLY A 1 137 ? 12.845 -1.614 10.420 1.00 81.50 137 GLY A C 1
ATOM 1048 O O . GLY A 1 137 ? 12.915 -0.894 11.420 1.00 81.50 137 GLY A O 1
ATOM 1049 N N . LEU A 1 138 ? 13.867 -1.773 9.572 1.00 85.50 138 LEU A N 1
ATOM 1050 C CA . LEU A 1 138 ? 15.074 -0.957 9.660 1.00 85.50 138 LEU A CA 1
ATOM 1051 C C . LEU A 1 138 ? 14.736 0.519 9.415 1.00 85.50 138 LEU A C 1
ATOM 1053 O O . LEU A 1 138 ? 13.832 0.870 8.653 1.00 85.50 138 LEU A O 1
ATOM 1057 N N . ARG A 1 139 ? 15.467 1.414 10.083 1.00 85.50 139 ARG A N 1
ATOM 1058 C CA . ARG A 1 139 ? 15.267 2.856 9.911 1.00 85.50 139 ARG A CA 1
ATOM 1059 C C . ARG A 1 139 ? 15.730 3.261 8.509 1.00 85.50 139 ARG A C 1
ATOM 1061 O O . ARG A 1 139 ? 16.842 2.926 8.117 1.00 85.50 139 ARG A O 1
ATOM 1068 N N . TRP A 1 140 ? 14.905 4.014 7.781 1.00 83.12 140 TRP A N 1
ATOM 1069 C CA . TRP A 1 140 ? 15.144 4.361 6.371 1.00 83.12 140 TRP A CA 1
ATOM 1070 C C . TRP A 1 140 ? 16.510 5.019 6.110 1.00 83.12 140 TRP A C 1
ATOM 1072 O O . TRP A 1 140 ? 17.142 4.728 5.103 1.00 83.12 140 TRP A O 1
ATOM 1082 N N . TYR A 1 141 ? 17.015 5.841 7.035 1.00 85.19 141 TYR A N 1
ATOM 1083 C CA . TYR A 1 141 ? 18.329 6.475 6.886 1.00 85.19 141 TYR A CA 1
ATOM 1084 C C . TYR A 1 141 ? 19.494 5.474 6.982 1.00 85.19 141 TYR A C 1
ATOM 1086 O O . TYR A 1 141 ? 20.519 5.679 6.342 1.00 85.19 141 TYR A O 1
ATOM 1094 N N . LEU A 1 142 ? 19.341 4.373 7.734 1.00 87.69 142 LEU A N 1
ATOM 1095 C CA . LEU A 1 142 ? 20.331 3.288 7.763 1.00 87.69 142 LEU A CA 1
ATOM 1096 C C . LEU A 1 142 ? 20.326 2.515 6.445 1.00 87.69 142 LEU A C 1
ATOM 1098 O O . LEU A 1 142 ? 21.383 2.130 5.961 1.00 87.69 142 LEU A O 1
ATOM 1102 N N . ILE A 1 143 ? 19.141 2.326 5.857 1.00 87.31 143 ILE A N 1
ATOM 1103 C CA . ILE A 1 143 ? 18.993 1.697 4.540 1.00 87.31 143 ILE A CA 1
ATOM 1104 C C . ILE A 1 143 ? 19.683 2.556 3.476 1.00 87.31 143 ILE A C 1
ATOM 1106 O O . ILE A 1 143 ? 20.432 2.022 2.668 1.00 87.31 143 ILE A O 1
ATOM 1110 N N . LEU A 1 144 ? 19.495 3.880 3.509 1.00 86.62 144 LEU A N 1
ATOM 1111 C CA . LEU A 1 144 ? 20.183 4.795 2.595 1.00 86.62 144 LEU A CA 1
ATOM 1112 C C . LEU A 1 144 ? 21.700 4.785 2.781 1.00 86.62 144 LEU A C 1
ATOM 1114 O O . LEU A 1 144 ? 22.419 4.723 1.792 1.00 86.62 144 LEU A O 1
ATOM 1118 N N . LEU A 1 145 ? 22.189 4.820 4.025 1.00 88.31 145 LEU A N 1
ATOM 1119 C CA . LEU A 1 145 ? 23.626 4.762 4.298 1.00 88.31 145 LEU A CA 1
ATOM 1120 C C . LEU A 1 145 ? 24.240 3.464 3.756 1.00 88.31 145 LEU A C 1
ATOM 1122 O O . LEU A 1 145 ? 25.252 3.508 3.061 1.00 88.31 145 LEU A O 1
ATOM 1126 N N . PHE A 1 146 ? 23.597 2.325 4.035 1.00 88.75 146 PHE A N 1
ATOM 1127 C CA . PHE A 1 146 ? 24.004 1.029 3.496 1.00 88.75 146 PHE A CA 1
ATOM 1128 C C . PHE A 1 146 ? 24.001 1.036 1.969 1.00 88.75 146 PHE A C 1
ATOM 1130 O O . PHE A 1 146 ? 24.943 0.554 1.358 1.00 88.75 146 PHE A O 1
ATOM 1137 N N . LEU A 1 147 ? 22.970 1.612 1.354 1.00 87.25 147 LEU A N 1
ATOM 1138 C CA . LEU A 1 147 ? 22.823 1.650 -0.092 1.00 87.25 147 LEU A CA 1
ATOM 1139 C C . LEU A 1 147 ? 23.906 2.493 -0.773 1.00 87.25 147 LEU A C 1
ATOM 1141 O O . LEU A 1 147 ? 24.482 2.051 -1.759 1.00 87.25 147 LEU A O 1
ATOM 1145 N N . VAL A 1 148 ? 24.216 3.675 -0.235 1.00 87.69 148 VAL A N 1
ATOM 1146 C CA . VAL A 1 148 ? 25.304 4.525 -0.744 1.00 87.69 148 VAL A CA 1
ATOM 1147 C C . VAL A 1 148 ? 26.641 3.790 -0.649 1.00 87.69 148 VAL A C 1
ATOM 1149 O O . VAL A 1 148 ? 27.388 3.752 -1.624 1.00 87.69 148 VAL A O 1
ATOM 1152 N N . PHE A 1 149 ? 26.913 3.155 0.494 1.00 90.44 149 PHE A N 1
ATOM 1153 C CA . PHE A 1 149 ? 28.115 2.342 0.674 1.00 90.44 149 PHE A CA 1
ATOM 1154 C C . PHE A 1 149 ? 28.155 1.143 -0.285 1.00 90.44 149 PHE A C 1
ATOM 1156 O O . PHE A 1 149 ? 29.192 0.871 -0.880 1.00 90.44 149 PHE A O 1
ATOM 1163 N N . TRP A 1 150 ? 27.031 0.449 -0.469 1.00 89.25 150 TRP A N 1
ATOM 1164 C CA . TRP A 1 150 ? 26.913 -0.711 -1.353 1.00 89.25 150 TRP A CA 1
ATOM 1165 C C . TRP A 1 150 ? 27.182 -0.344 -2.810 1.00 89.25 150 TRP A C 1
ATOM 1167 O O . TRP A 1 150 ? 27.958 -1.018 -3.478 1.00 89.25 150 TRP A O 1
ATOM 1177 N N . ILE A 1 151 ? 26.598 0.758 -3.287 1.00 86.56 151 ILE A N 1
ATOM 1178 C CA . ILE A 1 151 ? 26.837 1.271 -4.640 1.00 86.56 151 ILE A CA 1
ATOM 1179 C C . ILE A 1 151 ? 28.315 1.622 -4.811 1.00 86.56 151 ILE A C 1
ATOM 1181 O O . ILE A 1 151 ? 28.929 1.176 -5.775 1.00 86.56 151 ILE A O 1
ATOM 1185 N N . TRP A 1 152 ? 28.900 2.349 -3.853 1.00 89.19 152 TRP A N 1
ATOM 1186 C CA . TRP A 1 152 ? 30.325 2.684 -3.877 1.00 89.19 152 TRP A CA 1
ATOM 1187 C C . TRP A 1 152 ? 31.213 1.431 -3.933 1.00 89.19 152 TRP A C 1
ATOM 1189 O O . TRP A 1 152 ? 32.122 1.351 -4.760 1.00 89.19 152 TRP A O 1
ATOM 1199 N N . ALA A 1 153 ? 30.913 0.417 -3.119 1.00 89.88 153 ALA A N 1
ATOM 1200 C CA . ALA A 1 153 ? 31.652 -0.841 -3.106 1.00 89.88 153 ALA A CA 1
ATOM 1201 C C . ALA A 1 153 ? 31.558 -1.581 -4.450 1.00 89.88 153 ALA A C 1
ATOM 1203 O O . ALA A 1 153 ? 32.578 -2.026 -4.969 1.00 89.88 153 ALA A O 1
ATOM 1204 N N . LEU A 1 154 ? 30.366 -1.666 -5.054 1.00 87.25 154 LEU A N 1
ATOM 1205 C CA . LEU A 1 154 ? 30.196 -2.285 -6.372 1.00 87.25 154 LEU A CA 1
ATOM 1206 C C . LEU A 1 154 ? 30.980 -1.540 -7.460 1.00 87.25 154 LEU A C 1
ATOM 1208 O O . LEU A 1 154 ? 31.644 -2.183 -8.270 1.00 87.25 154 LEU A O 1
ATOM 1212 N N . THR A 1 155 ? 30.967 -0.202 -7.439 1.00 85.44 155 THR A N 1
ATOM 1213 C CA . THR A 1 155 ? 31.743 0.617 -8.390 1.00 85.44 155 THR A CA 1
ATOM 1214 C C . THR A 1 155 ? 33.256 0.495 -8.203 1.00 85.44 155 THR A C 1
ATOM 1216 O O . THR A 1 155 ? 34.018 0.651 -9.153 1.00 85.44 155 THR A O 1
ATOM 1219 N N . ALA A 1 156 ? 33.713 0.203 -6.982 1.00 88.56 156 ALA A N 1
ATOM 1220 C CA . ALA A 1 156 ? 35.128 -0.012 -6.697 1.00 88.56 156 ALA A CA 1
ATOM 1221 C C . ALA A 1 156 ? 35.618 -1.396 -7.157 1.00 88.56 156 ALA A C 1
ATOM 1223 O O . ALA A 1 156 ? 36.784 -1.533 -7.515 1.00 88.56 156 ALA A O 1
ATOM 1224 N N . ILE A 1 157 ? 34.743 -2.411 -7.143 1.00 88.56 157 ILE A N 1
ATOM 1225 C CA . ILE A 1 157 ? 35.080 -3.785 -7.544 1.00 88.56 157 ILE A CA 1
ATOM 1226 C C . ILE A 1 157 ? 35.193 -3.912 -9.066 1.00 88.56 157 ILE A C 1
ATOM 1228 O O . ILE A 1 157 ? 36.141 -4.528 -9.538 1.00 88.56 157 ILE A O 1
ATOM 1232 N N . GLU A 1 158 ? 34.259 -3.327 -9.823 1.00 85.00 158 GLU A N 1
ATOM 1233 C CA . GLU A 1 158 ? 34.224 -3.436 -11.290 1.00 85.00 158 GLU A CA 1
ATOM 1234 C C . GLU A 1 158 ? 34.066 -2.049 -11.946 1.00 85.00 158 GLU A C 1
ATOM 1236 O O . GLU A 1 158 ? 32.967 -1.684 -12.385 1.00 85.00 158 GLU A O 1
ATOM 1241 N N . PRO A 1 159 ? 35.152 -1.256 -12.044 1.00 83.75 159 PRO A N 1
ATOM 1242 C CA . PRO A 1 159 ? 35.092 0.123 -12.535 1.00 83.75 159 PRO A CA 1
ATOM 1243 C C . PRO A 1 159 ? 34.562 0.249 -13.968 1.00 83.75 159 PRO A C 1
ATOM 1245 O O . PRO A 1 159 ? 33.906 1.234 -14.309 1.00 83.75 159 PRO A O 1
ATOM 1248 N N . GLU A 1 160 ? 34.806 -0.761 -14.808 1.00 80.12 160 GLU A N 1
ATOM 1249 C CA . GLU A 1 160 ? 34.323 -0.808 -16.194 1.00 80.12 160 GLU A CA 1
ATOM 1250 C C . GLU A 1 160 ? 32.788 -0.840 -16.282 1.00 80.12 160 GLU A C 1
ATOM 1252 O O . GLU A 1 160 ? 32.208 -0.410 -17.276 1.00 80.12 160 GLU A O 1
ATOM 1257 N N . SER A 1 161 ? 32.113 -1.291 -15.219 1.00 76.12 161 SER A N 1
ATOM 1258 C CA . SER A 1 161 ? 30.652 -1.383 -15.150 1.00 76.12 161 SER A CA 1
ATOM 1259 C C . SER A 1 161 ? 29.993 -0.175 -14.474 1.00 76.12 161 SER A C 1
ATOM 1261 O O . SER A 1 161 ? 28.781 -0.189 -14.261 1.00 76.12 161 SER A O 1
ATOM 1263 N N . ASN A 1 162 ? 30.736 0.889 -14.147 1.00 77.25 162 ASN A N 1
ATOM 1264 C CA . ASN A 1 162 ? 30.229 2.021 -13.357 1.00 77.25 162 ASN A CA 1
ATOM 1265 C C . ASN A 1 162 ? 28.978 2.687 -13.943 1.00 77.25 162 ASN A C 1
ATOM 1267 O O . ASN A 1 162 ? 28.043 2.998 -13.203 1.00 77.25 162 ASN A O 1
ATOM 1271 N N . THR A 1 163 ? 28.922 2.865 -15.264 1.00 72.31 163 THR A N 1
ATOM 1272 C CA . THR A 1 163 ? 27.753 3.448 -15.942 1.00 72.31 163 THR A CA 1
ATOM 1273 C C . THR A 1 163 ? 26.522 2.554 -15.786 1.00 72.31 163 THR A C 1
ATOM 1275 O O . THR A 1 163 ? 25.439 3.037 -15.458 1.00 72.31 163 THR A O 1
ATOM 1278 N N . LEU A 1 164 ? 26.698 1.237 -15.941 1.00 71.75 164 LEU A N 1
ATOM 1279 C CA . LEU A 1 164 ? 25.635 0.248 -15.773 1.00 71.75 164 LEU A CA 1
ATOM 1280 C C . LEU A 1 164 ? 25.162 0.204 -14.313 1.00 71.75 164 LEU A C 1
ATOM 1282 O O . LEU A 1 164 ? 23.965 0.277 -14.050 1.00 71.75 164 LEU A O 1
ATOM 1286 N N . ILE A 1 165 ? 26.091 0.163 -13.355 1.00 75.75 165 ILE A N 1
ATOM 1287 C CA . ILE A 1 165 ? 25.785 0.164 -11.918 1.00 75.75 165 ILE A CA 1
ATOM 1288 C C . ILE A 1 165 ? 25.012 1.433 -11.541 1.00 75.75 165 ILE A C 1
ATOM 1290 O O . ILE A 1 165 ? 24.006 1.343 -10.842 1.00 75.75 165 ILE A O 1
ATOM 1294 N N . GLY A 1 166 ? 25.418 2.603 -12.043 1.00 70.38 166 GLY A N 1
ATOM 1295 C CA . GLY A 1 166 ? 24.710 3.864 -11.820 1.00 70.38 166 GLY A CA 1
ATOM 1296 C C . GLY A 1 166 ? 23.270 3.829 -12.337 1.00 70.38 166 GLY A C 1
ATOM 1297 O O . GLY A 1 166 ? 22.341 4.126 -11.587 1.00 70.38 166 GLY A O 1
ATOM 1298 N N . ILE A 1 167 ? 23.072 3.395 -13.586 1.00 71.19 167 ILE A N 1
ATOM 1299 C CA . ILE A 1 167 ? 21.745 3.269 -14.212 1.00 71.19 167 ILE A CA 1
ATOM 1300 C C . ILE A 1 167 ? 20.852 2.283 -13.444 1.00 71.19 167 ILE A C 1
ATOM 1302 O O . ILE A 1 167 ? 19.656 2.524 -13.287 1.00 71.19 167 ILE A O 1
ATOM 1306 N N . LEU A 1 168 ? 21.420 1.187 -12.941 1.00 72.62 168 LEU A N 1
ATOM 1307 C CA . LEU A 1 168 ? 20.671 0.129 -12.263 1.00 72.62 168 LEU A CA 1
ATOM 1308 C C . LEU A 1 168 ? 20.393 0.427 -10.784 1.00 72.62 168 LEU A C 1
ATOM 1310 O O . LEU A 1 168 ? 19.341 0.044 -10.268 1.00 72.62 168 LEU A O 1
ATOM 1314 N N . ALA A 1 169 ? 21.298 1.125 -10.098 1.00 71.94 169 ALA A N 1
ATOM 1315 C CA . ALA A 1 169 ? 21.186 1.398 -8.669 1.00 71.94 169 ALA A CA 1
ATOM 1316 C C . ALA A 1 169 ? 20.429 2.695 -8.342 1.00 71.94 169 ALA A C 1
ATOM 1318 O O . ALA A 1 169 ? 19.833 2.800 -7.265 1.00 71.94 169 ALA A O 1
ATOM 1319 N N . LEU A 1 170 ? 20.398 3.670 -9.259 1.00 72.81 170 LEU A N 1
ATOM 1320 C CA . LEU A 1 170 ? 19.637 4.917 -9.096 1.00 72.81 170 LEU A CA 1
ATOM 1321 C C . LEU A 1 170 ? 18.138 4.677 -8.832 1.00 72.81 170 LEU A C 1
ATOM 1323 O O . LEU A 1 170 ? 17.610 5.275 -7.887 1.00 72.81 170 LEU A O 1
ATOM 1327 N N . PRO A 1 171 ? 17.446 3.776 -9.560 1.00 73.25 171 PRO A N 1
ATOM 1328 C CA . PRO A 1 171 ? 16.092 3.364 -9.212 1.00 73.25 171 PRO A CA 1
ATOM 1329 C C . PRO A 1 171 ? 15.961 2.867 -7.771 1.00 73.25 171 PRO A C 1
ATOM 1331 O O . PRO A 1 171 ? 15.082 3.327 -7.044 1.00 73.25 171 PRO A O 1
ATOM 1334 N N . ALA A 1 172 ? 16.859 1.986 -7.317 1.00 72.25 172 ALA A N 1
ATOM 1335 C CA . ALA A 1 172 ? 16.817 1.437 -5.961 1.00 72.25 172 ALA A CA 1
ATOM 1336 C C . ALA A 1 172 ? 17.003 2.523 -4.883 1.00 72.25 172 ALA A C 1
ATOM 1338 O O . ALA A 1 172 ? 16.309 2.504 -3.864 1.00 72.25 172 ALA A O 1
ATOM 1339 N N . LEU A 1 173 ? 17.877 3.507 -5.126 1.00 74.75 173 LEU A N 1
ATOM 1340 C CA . LEU A 1 173 ? 18.069 4.679 -4.259 1.00 74.75 173 LEU A CA 1
ATOM 1341 C C . LEU A 1 173 ? 16.820 5.544 -4.186 1.00 74.75 173 LEU A C 1
ATOM 1343 O O . LEU A 1 173 ? 16.390 5.952 -3.104 1.00 74.75 173 LEU A O 1
ATOM 1347 N N . PHE A 1 174 ? 16.203 5.782 -5.332 1.00 74.12 174 PHE A N 1
ATOM 1348 C CA . PHE A 1 174 ? 14.980 6.551 -5.394 1.00 74.12 174 PHE A CA 1
ATOM 1349 C C . PHE A 1 174 ? 13.810 5.851 -4.690 1.00 74.12 174 PHE A C 1
ATOM 1351 O O . PHE A 1 174 ? 13.054 6.467 -3.939 1.00 74.12 174 PHE A O 1
ATOM 1358 N N . LEU A 1 175 ? 13.698 4.538 -4.863 1.00 70.75 175 LEU A N 1
ATOM 1359 C CA . LEU A 1 175 ? 12.702 3.715 -4.191 1.00 70.75 175 LEU A CA 1
ATOM 1360 C C . LEU A 1 175 ? 12.927 3.680 -2.680 1.00 70.75 175 LEU A C 1
ATOM 1362 O O . LEU A 1 175 ? 11.963 3.819 -1.929 1.00 70.75 175 LEU A O 1
ATOM 1366 N N . ALA A 1 176 ? 14.178 3.611 -2.217 1.00 73.44 176 ALA A N 1
ATOM 1367 C CA . ALA A 1 176 ? 14.500 3.760 -0.801 1.00 73.44 176 ALA A CA 1
ATOM 1368 C C . ALA A 1 176 ? 14.042 5.124 -0.248 1.00 73.44 176 ALA A C 1
ATOM 1370 O O . ALA A 1 176 ? 13.515 5.186 0.864 1.00 73.44 176 ALA A O 1
ATOM 1371 N N . LEU A 1 177 ? 14.174 6.206 -1.025 1.00 77.31 177 LEU A N 1
ATOM 1372 C CA . LEU A 1 177 ? 13.688 7.540 -0.649 1.00 77.31 177 LEU A CA 1
ATOM 1373 C C . LEU A 1 177 ? 12.154 7.616 -0.609 1.00 77.31 177 LEU A C 1
ATOM 1375 O O . LEU A 1 177 ? 11.595 8.140 0.358 1.00 77.31 177 LEU A O 1
ATOM 1379 N N . LEU A 1 178 ? 11.460 7.082 -1.620 1.00 76.06 178 LEU A N 1
ATOM 1380 C CA . LEU A 1 178 ? 9.997 7.123 -1.683 1.00 76.06 178 LEU A CA 1
ATOM 1381 C C . LEU A 1 178 ? 9.322 6.199 -0.665 1.00 76.06 178 LEU A C 1
ATOM 1383 O O . LEU A 1 178 ? 8.432 6.633 0.068 1.00 76.06 178 LEU A O 1
ATOM 1387 N N . VAL A 1 179 ? 9.731 4.929 -0.626 1.00 72.69 179 VAL A N 1
ATOM 1388 C CA . VAL A 1 179 ? 9.152 3.889 0.240 1.00 72.69 179 VAL A CA 1
ATOM 1389 C C . VAL A 1 179 ? 9.600 4.086 1.687 1.00 72.69 179 VAL A C 1
ATOM 1391 O O . VAL A 1 179 ? 8.816 3.905 2.623 1.00 72.69 179 VAL A O 1
ATOM 1394 N N . GLY A 1 180 ? 10.854 4.502 1.885 1.00 70.56 180 GLY A N 1
ATOM 1395 C CA . GLY A 1 180 ? 11.424 4.757 3.203 1.00 70.56 180 GLY A CA 1
ATOM 1396 C C . GLY A 1 180 ? 10.783 5.944 3.920 1.00 70.56 180 GLY A C 1
ATOM 1397 O O . GLY A 1 180 ? 10.706 5.933 5.151 1.00 70.56 180 GLY A O 1
ATOM 1398 N N . ASN A 1 181 ? 10.278 6.939 3.180 1.00 76.25 181 ASN A N 1
ATOM 1399 C CA . ASN A 1 181 ? 9.639 8.112 3.764 1.00 76.25 181 ASN A CA 1
ATOM 1400 C C . ASN A 1 181 ? 8.201 7.795 4.230 1.00 76.25 181 ASN A C 1
ATOM 1402 O O . ASN A 1 181 ? 7.308 7.604 3.399 1.00 76.25 181 ASN A O 1
ATOM 1406 N N . PRO A 1 182 ? 7.913 7.829 5.550 1.00 68.25 182 PRO A N 1
ATOM 1407 C CA . PRO A 1 182 ? 6.590 7.493 6.083 1.00 68.25 182 PRO A CA 1
ATOM 1408 C C . PRO A 1 182 ? 5.460 8.400 5.583 1.00 68.25 182 PRO A C 1
ATOM 1410 O O . PRO A 1 182 ? 4.295 8.027 5.677 1.00 68.25 182 PRO A O 1
ATOM 1413 N N . ILE A 1 183 ? 5.786 9.607 5.108 1.00 67.94 183 ILE A N 1
ATOM 1414 C CA . ILE A 1 183 ? 4.805 10.576 4.608 1.00 67.94 183 ILE A CA 1
ATOM 1415 C C . ILE A 1 183 ? 4.356 10.216 3.189 1.00 67.94 183 ILE A C 1
ATOM 1417 O O . ILE A 1 183 ? 3.201 10.467 2.846 1.00 67.94 183 ILE A O 1
ATOM 1421 N N . LEU A 1 184 ? 5.263 9.649 2.390 1.00 69.31 184 LEU A N 1
ATOM 1422 C CA . LEU A 1 184 ? 5.081 9.408 0.959 1.00 69.31 184 LEU A CA 1
ATOM 1423 C C . LEU A 1 184 ? 4.690 7.955 0.661 1.00 69.31 184 LEU A C 1
ATOM 1425 O O . LEU A 1 184 ? 3.917 7.713 -0.256 1.00 69.31 184 LEU A O 1
ATOM 1429 N N . ARG A 1 185 ? 5.165 6.988 1.454 1.00 71.94 185 ARG A N 1
ATOM 1430 C CA . ARG A 1 185 ? 5.067 5.548 1.167 1.00 71.94 185 ARG A CA 1
ATOM 1431 C C . ARG A 1 185 ? 3.716 5.061 0.624 1.00 71.94 185 ARG A C 1
ATOM 1433 O O . ARG A 1 185 ? 3.698 4.256 -0.300 1.00 71.94 185 ARG A O 1
ATOM 1440 N N . THR A 1 186 ? 2.606 5.462 1.237 1.00 65.38 186 THR A N 1
ATOM 1441 C CA . THR A 1 186 ? 1.290 4.845 0.991 1.00 65.38 186 THR A CA 1
ATOM 1442 C C . THR A 1 186 ? 0.618 5.396 -0.259 1.00 65.38 186 THR A C 1
ATOM 1444 O O . THR A 1 186 ? 0.048 4.645 -1.039 1.00 65.38 186 THR A O 1
ATOM 1447 N N . THR A 1 187 ? 0.780 6.690 -0.525 1.00 68.12 187 THR A N 1
ATOM 1448 C CA . THR A 1 187 ? 0.190 7.351 -1.694 1.00 68.12 187 THR A CA 1
ATOM 1449 C C . THR A 1 187 ? 1.109 7.340 -2.907 1.00 68.12 187 THR A C 1
ATOM 1451 O O . THR A 1 187 ? 0.650 7.271 -4.042 1.00 68.12 187 THR A O 1
ATOM 1454 N N . THR A 1 188 ? 2.417 7.453 -2.690 1.00 71.94 188 THR A N 1
ATOM 1455 C CA . THR A 1 188 ? 3.354 7.832 -3.748 1.00 71.94 188 THR A CA 1
ATOM 1456 C C . THR A 1 188 ? 3.629 6.687 -4.710 1.00 71.94 188 THR A C 1
ATOM 1458 O O . THR A 1 188 ? 3.818 6.946 -5.885 1.00 71.94 188 THR A O 1
ATOM 1461 N N . LEU A 1 189 ? 3.597 5.421 -4.286 1.00 73.19 189 LEU A N 1
ATOM 1462 C CA . LEU A 1 189 ? 3.957 4.338 -5.205 1.00 73.19 189 LEU A CA 1
ATOM 1463 C C . LEU A 1 189 ? 2.901 4.065 -6.296 1.00 73.19 189 LEU A C 1
ATOM 1465 O O . LEU A 1 189 ? 3.274 4.028 -7.467 1.00 73.19 189 LEU A O 1
ATOM 1469 N N . PRO A 1 190 ? 1.591 3.959 -5.989 1.00 73.00 190 PRO A N 1
ATOM 1470 C CA . PRO A 1 190 ? 0.571 3.907 -7.037 1.00 73.00 190 PRO A CA 1
ATOM 1471 C C . PRO A 1 190 ? 0.593 5.168 -7.906 1.00 73.00 190 PRO A C 1
ATOM 1473 O O . PRO A 1 190 ? 0.497 5.080 -9.127 1.00 73.00 190 PRO A O 1
ATOM 1476 N N . LEU A 1 191 ? 0.793 6.340 -7.291 1.00 79.19 191 LEU A N 1
ATOM 1477 C CA . LEU A 1 191 ? 0.891 7.608 -8.011 1.00 79.19 191 LEU A CA 1
ATOM 1478 C C . LEU A 1 191 ? 2.142 7.724 -8.876 1.00 79.19 191 LEU A C 1
ATOM 1480 O O . LEU A 1 191 ? 2.123 8.501 -9.822 1.00 79.19 191 LEU A O 1
ATOM 1484 N N . PHE A 1 192 ? 3.200 6.966 -8.594 1.00 79.88 192 PHE A N 1
ATOM 1485 C CA . PHE A 1 192 ? 4.399 6.963 -9.419 1.00 79.88 192 PHE A CA 1
ATOM 1486 C C . PHE A 1 192 ? 4.089 6.408 -10.800 1.00 79.88 192 PHE A C 1
ATOM 1488 O O . PHE A 1 192 ? 4.421 7.031 -11.802 1.00 79.88 192 PHE A O 1
ATOM 1495 N N . LEU A 1 193 ? 3.344 5.303 -10.866 1.00 74.50 193 LEU A N 1
ATOM 1496 C CA . LEU A 1 193 ? 2.876 4.771 -12.143 1.00 74.50 193 LEU A CA 1
ATOM 1497 C C . LEU A 1 193 ? 1.903 5.728 -12.843 1.00 74.50 193 LEU A C 1
ATOM 1499 O O . LEU A 1 193 ? 1.921 5.820 -14.066 1.00 74.50 193 LEU A O 1
ATOM 1503 N N . VAL A 1 194 ? 1.099 6.485 -12.089 1.00 77.38 194 VAL A N 1
ATOM 1504 C CA . VAL A 1 194 ? 0.256 7.555 -12.650 1.00 77.38 194 VAL A CA 1
ATOM 1505 C C . VAL A 1 194 ? 1.107 8.683 -13.230 1.00 77.38 194 VAL A C 1
ATOM 1507 O O . VAL A 1 194 ? 0.827 9.144 -14.330 1.00 77.38 194 VAL A O 1
ATOM 1510 N N . ALA A 1 195 ? 2.154 9.114 -12.527 1.00 82.81 195 ALA A N 1
ATOM 1511 C CA . ALA A 1 195 ? 3.075 10.141 -12.996 1.00 82.81 195 ALA A CA 1
ATOM 1512 C C . ALA A 1 195 ? 3.816 9.678 -14.255 1.00 82.81 195 ALA A C 1
ATOM 1514 O O . ALA A 1 195 ? 3.848 10.415 -15.233 1.00 82.81 195 ALA A O 1
ATOM 1515 N N . VAL A 1 196 ? 4.299 8.434 -14.289 1.00 80.25 196 VAL A N 1
ATOM 1516 C CA . VAL A 1 196 ? 4.883 7.834 -15.497 1.00 80.25 196 VAL A CA 1
ATOM 1517 C C . VAL A 1 196 ? 3.855 7.801 -16.634 1.00 80.25 196 VAL A C 1
ATOM 1519 O O . VAL A 1 196 ? 4.159 8.226 -17.745 1.00 80.25 196 VAL A O 1
ATOM 1522 N N . ALA A 1 197 ? 2.614 7.389 -16.362 1.00 77.62 197 ALA A N 1
ATOM 1523 C CA . ALA A 1 197 ? 1.531 7.368 -17.348 1.00 77.62 197 ALA A CA 1
ATOM 1524 C C . ALA A 1 197 ? 1.080 8.764 -17.820 1.00 77.62 197 ALA A C 1
ATOM 1526 O O . ALA A 1 197 ? 0.405 8.849 -18.845 1.00 77.62 197 ALA A O 1
ATOM 1527 N N . LEU A 1 198 ? 1.445 9.837 -17.109 1.00 79.81 198 LEU A N 1
ATOM 1528 C CA . LEU A 1 198 ? 1.287 11.230 -17.543 1.00 79.81 198 LEU A CA 1
ATOM 1529 C C . LEU A 1 198 ? 2.493 11.704 -18.365 1.00 79.81 198 LEU A C 1
ATOM 1531 O O . LEU A 1 198 ? 2.324 12.357 -19.391 1.00 79.81 198 LEU A O 1
ATOM 1535 N N . VAL A 1 199 ? 3.708 11.372 -17.923 1.00 82.19 199 VAL A N 1
ATOM 1536 C CA . VAL A 1 199 ? 4.960 11.869 -18.509 1.00 82.19 199 VAL A CA 1
ATOM 1537 C C . VAL A 1 199 ? 5.310 11.159 -19.821 1.00 82.19 199 VAL A C 1
ATOM 1539 O O . VAL A 1 199 ? 5.798 11.804 -20.749 1.00 82.19 199 VAL A O 1
ATOM 1542 N N . VAL A 1 200 ? 5.032 9.858 -19.949 1.00 82.12 200 VAL A N 1
ATOM 1543 C CA . VAL A 1 200 ? 5.310 9.099 -21.184 1.00 82.12 200 VAL A CA 1
ATOM 1544 C C . VAL A 1 200 ? 4.480 9.613 -22.369 1.00 82.12 200 VAL A C 1
ATOM 1546 O O . VAL A 1 200 ? 5.063 9.951 -23.393 1.00 82.12 200 VAL A O 1
ATOM 1549 N N . PRO A 1 201 ? 3.146 9.766 -22.281 1.00 78.12 201 PRO A N 1
ATOM 1550 C CA . PRO A 1 201 ? 2.390 10.355 -23.381 1.00 78.12 201 PRO A CA 1
ATOM 1551 C C . PRO A 1 201 ? 2.753 11.813 -23.624 1.00 78.12 201 PRO A C 1
ATOM 1553 O O . PRO A 1 201 ? 2.711 12.244 -24.768 1.00 78.12 201 PRO A O 1
ATOM 1556 N N . LEU A 1 202 ? 3.117 12.567 -22.579 1.00 77.94 202 LEU A N 1
ATOM 1557 C CA . LEU A 1 202 ? 3.587 13.943 -22.727 1.00 77.94 202 LEU A CA 1
ATOM 1558 C C . LEU A 1 202 ? 4.818 14.009 -23.629 1.00 77.94 202 LEU A C 1
ATOM 1560 O O . LEU A 1 202 ? 4.820 14.732 -24.617 1.00 77.94 202 LEU A O 1
ATOM 1564 N N . THR A 1 203 ? 5.836 13.225 -23.301 1.00 76.62 203 THR A N 1
ATOM 1565 C CA . THR A 1 203 ? 7.094 13.175 -24.053 1.00 76.62 203 THR A CA 1
ATOM 1566 C C . THR A 1 203 ? 6.874 12.674 -25.480 1.00 76.62 203 THR A C 1
ATOM 1568 O O . THR A 1 203 ? 7.252 13.363 -26.420 1.00 76.62 203 THR A O 1
ATOM 1571 N N . VAL A 1 204 ? 6.124 11.582 -25.662 1.00 78.75 204 VAL A N 1
ATOM 1572 C CA . VAL A 1 204 ? 5.759 11.075 -26.998 1.00 78.75 204 VAL A CA 1
ATOM 1573 C C . VAL A 1 204 ? 4.960 12.103 -27.810 1.00 78.75 204 VAL A C 1
ATOM 1575 O O . VAL A 1 204 ? 5.187 12.256 -29.006 1.00 78.75 204 VAL A O 1
ATOM 1578 N N . SER A 1 205 ? 4.032 12.834 -27.187 1.00 73.94 205 SER A N 1
ATOM 1579 C CA . SER A 1 205 ? 3.235 13.856 -27.882 1.00 73.94 205 SER A CA 1
ATOM 1580 C C . SER A 1 205 ? 4.085 15.048 -28.310 1.00 73.94 205 SER A C 1
ATOM 1582 O O . SER A 1 205 ? 3.872 15.582 -29.397 1.00 73.94 205 SER A O 1
ATOM 1584 N N . LEU A 1 206 ? 5.046 15.459 -27.477 1.00 75.50 206 LEU A N 1
ATOM 1585 C CA . LEU A 1 206 ? 6.001 16.510 -27.823 1.00 75.50 206 LEU A CA 1
ATOM 1586 C C . LEU A 1 206 ? 6.903 16.081 -28.982 1.00 75.50 206 LEU A C 1
ATOM 1588 O O . LEU A 1 206 ? 7.100 16.877 -29.896 1.00 75.50 206 LEU A O 1
ATOM 1592 N N . ASP A 1 207 ? 7.367 14.830 -28.996 1.00 78.44 207 ASP A N 1
ATOM 1593 C CA . ASP A 1 207 ? 8.153 14.288 -30.108 1.00 78.44 207 ASP A CA 1
ATOM 1594 C C . ASP A 1 207 ? 7.330 14.249 -31.400 1.00 78.44 207 ASP A C 1
ATOM 1596 O O . ASP A 1 207 ? 7.779 14.733 -32.436 1.00 78.44 207 ASP A O 1
ATOM 1600 N N . ILE A 1 208 ? 6.090 13.747 -31.351 1.00 78.56 208 ILE A N 1
ATOM 1601 C CA . ILE A 1 208 ? 5.185 13.739 -32.512 1.00 78.56 208 ILE A CA 1
ATOM 1602 C C . ILE A 1 208 ? 4.951 15.163 -33.027 1.00 78.56 208 ILE A C 1
ATOM 1604 O O . ILE A 1 208 ? 4.990 15.385 -34.237 1.00 78.56 208 ILE A O 1
ATOM 1608 N N . LEU A 1 209 ? 4.723 16.129 -32.133 1.00 75.88 209 LEU A N 1
ATOM 1609 C CA . LEU A 1 209 ? 4.514 17.525 -32.511 1.00 75.88 209 LEU A CA 1
ATOM 1610 C C . LEU A 1 209 ? 5.772 18.132 -33.143 1.00 75.88 209 LEU A C 1
ATOM 1612 O O . LEU A 1 209 ? 5.673 18.809 -34.165 1.00 75.88 209 LEU A O 1
ATOM 1616 N N . TYR A 1 210 ? 6.945 17.853 -32.572 1.00 80.00 210 TYR A N 1
ATOM 1617 C CA . TYR A 1 210 ? 8.233 18.261 -33.124 1.00 80.00 210 TYR A CA 1
ATOM 1618 C C . TYR A 1 210 ? 8.440 17.687 -34.531 1.00 80.00 210 TYR A C 1
ATOM 1620 O O . TYR A 1 210 ? 8.760 18.429 -35.458 1.00 80.00 210 TYR A O 1
ATOM 1628 N N . TYR A 1 211 ? 8.169 16.396 -34.734 1.00 80.31 211 TYR A N 1
ATOM 1629 C CA . TYR A 1 211 ? 8.264 15.769 -36.052 1.00 80.31 211 TYR A CA 1
ATOM 1630 C C . TYR A 1 211 ? 7.240 16.317 -37.047 1.00 80.31 211 TYR A C 1
ATOM 1632 O O . TYR A 1 211 ? 7.589 16.545 -38.202 1.00 80.31 211 TYR A O 1
ATOM 1640 N N . ALA A 1 212 ? 5.999 16.565 -36.624 1.00 78.44 212 ALA A N 1
ATOM 1641 C CA . ALA A 1 212 ? 4.977 17.174 -37.474 1.00 78.44 212 ALA A CA 1
ATOM 1642 C C . ALA A 1 212 ? 5.370 18.596 -37.912 1.00 78.44 212 ALA A C 1
ATOM 1644 O O . ALA A 1 212 ? 5.102 18.980 -39.051 1.00 78.44 212 ALA A O 1
ATOM 1645 N N . MET A 1 213 ? 6.042 19.349 -37.034 1.00 75.56 213 MET A N 1
ATOM 1646 C CA . MET A 1 213 ? 6.608 20.662 -37.345 1.00 75.56 213 MET A CA 1
ATOM 1647 C C . MET A 1 213 ? 7.762 20.553 -38.352 1.00 75.56 213 MET A C 1
ATOM 1649 O O . MET A 1 213 ? 7.751 21.249 -39.358 1.00 75.56 213 MET A O 1
ATOM 1653 N N . VAL A 1 214 ? 8.727 19.652 -38.132 1.00 79.56 214 VAL A N 1
ATOM 1654 C CA . VAL A 1 214 ? 9.873 19.459 -39.047 1.00 79.56 214 VAL A CA 1
ATOM 1655 C C . VAL A 1 214 ? 9.439 18.923 -40.416 1.00 79.56 214 VAL A C 1
ATOM 1657 O O . VAL A 1 214 ? 10.029 19.272 -41.433 1.00 79.56 214 VAL A O 1
ATOM 1660 N N . ALA A 1 215 ? 8.398 18.091 -40.462 1.00 81.94 215 ALA A N 1
ATOM 1661 C CA . ALA A 1 215 ? 7.847 17.541 -41.698 1.00 81.94 215 ALA A CA 1
ATOM 1662 C C . ALA A 1 215 ? 6.953 18.528 -42.475 1.00 81.94 215 ALA A C 1
ATOM 1664 O O . ALA A 1 215 ? 6.400 18.152 -43.508 1.00 81.94 215 ALA A O 1
ATOM 1665 N N . GLY A 1 216 ? 6.762 19.751 -41.971 1.00 82.94 216 GLY A N 1
ATOM 1666 C CA . GLY A 1 216 ? 5.946 20.785 -42.606 1.00 82.94 216 GLY A CA 1
ATOM 1667 C C . GLY A 1 216 ? 4.434 20.537 -42.567 1.00 82.94 216 GLY A C 1
ATOM 1668 O O . GLY A 1 216 ? 3.652 21.272 -43.165 1.00 82.94 216 GLY A O 1
ATOM 1669 N N . VAL A 1 217 ? 3.969 19.523 -41.826 1.00 82.94 217 VAL A N 1
ATOM 1670 C CA . VAL A 1 217 ? 2.533 19.190 -41.699 1.00 82.94 217 VAL A CA 1
ATOM 1671 C C . VAL A 1 217 ? 1.754 20.339 -41.050 1.00 82.94 217 VAL A C 1
ATOM 1673 O O . VAL A 1 217 ? 0.564 20.525 -41.301 1.00 82.94 217 VAL A O 1
ATOM 1676 N N . LEU A 1 218 ? 2.437 21.128 -40.222 1.00 76.94 218 LEU A N 1
ATOM 1677 C CA . LEU A 1 218 ? 1.877 22.267 -39.500 1.00 76.94 218 LEU A CA 1
ATOM 1678 C C . LEU A 1 218 ? 2.288 23.614 -40.122 1.00 76.94 218 LEU A C 1
ATOM 1680 O O . LEU A 1 218 ? 2.016 24.663 -39.538 1.00 76.94 218 LEU A O 1
ATOM 1684 N N . ASP A 1 219 ? 2.866 23.616 -41.330 1.00 79.75 219 ASP A N 1
ATOM 1685 C CA . ASP A 1 219 ? 3.323 24.839 -42.005 1.00 79.75 219 ASP A CA 1
ATOM 1686 C C . ASP A 1 219 ? 2.189 25.822 -42.267 1.00 79.75 219 ASP A C 1
ATOM 1688 O O . ASP A 1 219 ? 2.421 27.025 -42.257 1.00 79.75 219 ASP A O 1
ATOM 1692 N N . PHE A 1 220 ? 0.945 25.358 -42.410 1.00 78.25 220 PHE A N 1
ATOM 1693 C CA . PHE A 1 220 ? -0.210 26.250 -42.531 1.00 78.25 220 PHE A CA 1
ATOM 1694 C C . PHE A 1 220 ? -0.369 27.172 -41.303 1.00 78.25 220 PHE A C 1
ATOM 1696 O O . PHE A 1 220 ? -0.778 28.322 -41.446 1.00 78.25 220 PHE A O 1
ATOM 1703 N N . LEU A 1 221 ? 0.002 26.724 -40.096 1.00 72.88 221 LEU A N 1
ATOM 1704 C CA . LEU A 1 221 ? -0.002 27.584 -38.907 1.00 72.88 221 LEU A CA 1
ATOM 1705 C C . LEU A 1 221 ? 1.102 28.643 -38.973 1.00 72.88 221 LEU A C 1
ATOM 1707 O O . LEU A 1 221 ? 0.944 29.716 -38.406 1.00 72.88 221 LEU A O 1
ATOM 1711 N N . ILE A 1 222 ? 2.215 28.353 -39.647 1.00 72.88 222 ILE A N 1
ATOM 1712 C CA . ILE A 1 222 ? 3.357 29.266 -39.786 1.00 72.88 222 ILE A CA 1
ATOM 1713 C C . ILE A 1 222 ? 3.135 30.239 -40.953 1.00 72.88 222 ILE A C 1
ATOM 1715 O O . ILE A 1 222 ? 3.491 31.409 -40.848 1.00 72.88 222 ILE A O 1
ATOM 1719 N N . LEU A 1 223 ? 2.509 29.781 -42.041 1.00 79.56 223 LEU A N 1
ATOM 1720 C CA . LEU A 1 223 ? 2.262 30.569 -43.249 1.00 79.56 223 LEU A CA 1
ATOM 1721 C C . LEU A 1 223 ? 1.169 31.627 -43.062 1.00 79.56 223 LEU A C 1
ATOM 1723 O O . LEU A 1 223 ? 1.248 32.694 -43.666 1.00 79.56 223 LEU A O 1
ATOM 1727 N N . TYR A 1 224 ? 0.135 31.325 -42.271 1.00 84.62 224 TYR A N 1
ATOM 1728 C CA . TYR A 1 224 ? -1.074 32.154 -42.189 1.00 84.62 224 TYR A CA 1
ATOM 1729 C C . TYR A 1 224 ? -1.232 32.920 -40.868 1.00 84.62 224 TYR A C 1
ATOM 1731 O O . TYR A 1 224 ? -2.154 33.728 -40.750 1.00 84.62 224 TYR A O 1
ATOM 1739 N N . LEU A 1 225 ? -0.362 32.703 -39.874 1.00 86.38 225 LEU A N 1
ATOM 1740 C CA . LEU A 1 225 ? -0.442 33.373 -38.571 1.00 86.38 225 LEU A CA 1
ATOM 1741 C C . LEU A 1 225 ? 0.862 34.111 -38.235 1.00 86.38 225 LEU A C 1
ATOM 1743 O O . LEU A 1 225 ? 1.946 33.645 -38.582 1.00 86.38 225 LEU A O 1
ATOM 1747 N N . PRO A 1 226 ? 0.789 35.231 -37.491 1.00 88.88 226 PRO A N 1
ATOM 1748 C CA . PRO A 1 226 ? 1.974 35.873 -36.935 1.00 88.88 226 PRO A CA 1
ATOM 1749 C C . PRO A 1 226 ? 2.800 34.892 -36.077 1.00 88.88 226 PRO A C 1
ATOM 1751 O O . PRO A 1 226 ? 2.202 34.110 -35.330 1.00 88.88 226 PRO A O 1
ATOM 1754 N N . PRO A 1 227 ? 4.148 34.979 -36.074 1.00 80.12 227 PRO A N 1
ATOM 1755 C CA . PRO A 1 227 ? 5.026 34.032 -35.371 1.00 80.12 227 PRO A CA 1
ATOM 1756 C C . PRO A 1 227 ? 4.713 33.842 -33.879 1.00 80.12 227 PRO A C 1
ATOM 1758 O O . PRO A 1 227 ? 4.851 32.753 -33.330 1.00 80.12 227 PRO A O 1
ATOM 1761 N N . MET A 1 228 ? 4.264 34.903 -33.205 1.00 81.06 228 MET A N 1
ATOM 1762 C CA . MET A 1 228 ? 3.887 34.836 -31.792 1.00 81.06 228 MET A CA 1
ATOM 1763 C C . MET A 1 228 ? 2.596 34.031 -31.577 1.00 81.06 228 MET A C 1
ATOM 1765 O O . MET A 1 228 ? 2.491 33.272 -30.616 1.00 81.06 228 MET A O 1
ATOM 1769 N N . LEU A 1 229 ? 1.615 34.175 -32.474 1.00 83.69 229 LEU A N 1
ATOM 1770 C CA . LEU A 1 229 ? 0.323 33.496 -32.370 1.00 83.69 229 LEU A CA 1
ATOM 1771 C C . LEU A 1 229 ? 0.447 32.009 -32.717 1.00 83.69 229 LEU A C 1
ATOM 1773 O O . LEU A 1 229 ? -0.151 31.176 -32.037 1.00 83.69 229 LEU A O 1
ATOM 1777 N N . SER A 1 230 ? 1.260 31.671 -33.720 1.00 77.69 230 SER A N 1
ATOM 1778 C CA . SER A 1 230 ? 1.570 30.278 -34.046 1.00 77.69 230 SER A CA 1
ATOM 1779 C C . SER A 1 230 ? 2.287 29.589 -32.882 1.00 77.69 230 SER A C 1
ATOM 1781 O O . SER A 1 230 ? 1.844 28.525 -32.457 1.00 77.69 230 SER A O 1
ATOM 1783 N N . ALA A 1 231 ? 3.297 30.223 -32.271 1.00 76.38 231 ALA A N 1
ATOM 1784 C CA . ALA A 1 231 ? 3.980 29.696 -31.084 1.00 76.38 231 ALA A CA 1
ATOM 1785 C C . ALA A 1 231 ? 3.019 29.426 -29.909 1.00 76.38 231 ALA A C 1
ATOM 1787 O O . ALA A 1 231 ? 3.078 28.364 -29.289 1.00 76.38 231 ALA A O 1
ATOM 1788 N N . VAL A 1 232 ? 2.094 30.350 -29.623 1.00 84.25 232 VAL A N 1
ATOM 1789 C CA . VAL A 1 232 ? 1.077 30.156 -28.573 1.00 84.25 232 VAL A CA 1
ATOM 1790 C C . VAL A 1 232 ? 0.151 28.986 -28.906 1.00 84.25 232 VAL A C 1
ATOM 1792 O O . VAL A 1 232 ? -0.098 28.147 -28.041 1.00 84.25 232 VAL A O 1
ATOM 1795 N N . LEU A 1 233 ? -0.334 28.886 -30.146 1.00 84.25 233 LEU A N 1
ATOM 1796 C CA . LEU A 1 233 ? -1.195 27.780 -30.571 1.00 84.25 233 LEU A CA 1
ATOM 1797 C C . LEU A 1 233 ? -0.481 26.429 -30.503 1.00 84.25 233 LEU A C 1
ATOM 1799 O O . LEU A 1 233 ? -1.099 25.455 -30.081 1.00 84.25 233 LEU A O 1
ATOM 1803 N N . TYR A 1 234 ? 0.812 26.369 -30.828 1.00 76.44 234 TYR A N 1
ATOM 1804 C CA . TYR A 1 234 ? 1.619 25.161 -30.652 1.00 76.44 234 TYR A CA 1
ATOM 1805 C C . TYR A 1 234 ? 1.691 24.731 -29.192 1.00 76.44 234 TYR A C 1
ATOM 1807 O O . TYR A 1 234 ? 1.455 23.563 -28.886 1.00 76.44 234 TYR A O 1
ATOM 1815 N N . VAL A 1 235 ? 1.957 25.666 -28.278 1.00 80.19 235 VAL A N 1
ATOM 1816 C CA . VAL A 1 235 ? 1.999 25.370 -26.840 1.00 80.19 235 VAL A CA 1
ATOM 1817 C C . VAL A 1 235 ? 0.628 24.920 -26.334 1.00 80.19 235 VAL A C 1
ATOM 1819 O O . VAL A 1 235 ? 0.545 23.956 -25.577 1.00 80.19 235 VAL A O 1
ATOM 1822 N N . LEU A 1 236 ? -0.455 25.572 -26.765 1.00 85.44 236 LEU A N 1
ATOM 1823 C CA . LEU A 1 236 ? -1.815 25.199 -26.374 1.00 85.44 236 LEU A CA 1
ATOM 1824 C C . LEU A 1 236 ? -2.225 23.833 -26.931 1.00 85.44 236 LEU A C 1
ATOM 1826 O O . LEU A 1 236 ? -2.825 23.048 -26.202 1.00 85.44 236 LEU A O 1
ATOM 1830 N N . LEU A 1 237 ? -1.885 23.529 -28.185 1.00 81.88 237 LEU A N 1
ATOM 1831 C CA . LEU A 1 237 ? -2.155 22.232 -28.801 1.00 81.88 237 LEU A CA 1
ATOM 1832 C C . LEU A 1 237 ? -1.348 21.128 -28.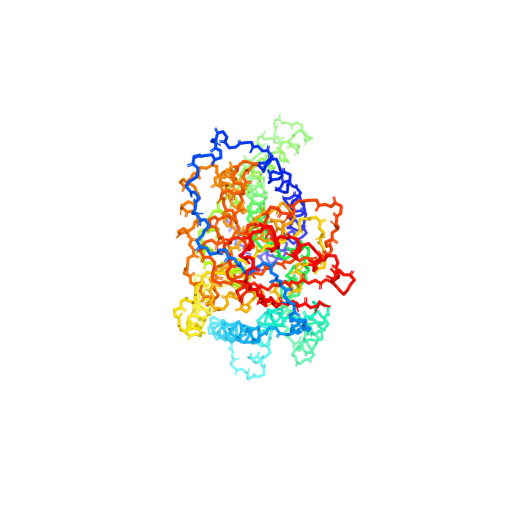117 1.00 81.88 237 LEU A C 1
ATOM 1834 O O . LEU A 1 237 ? -1.921 20.105 -27.749 1.00 81.88 237 LEU A O 1
ATOM 1838 N N . ALA A 1 238 ? -0.054 21.363 -27.873 1.00 73.88 238 ALA A N 1
ATOM 1839 C CA . ALA A 1 238 ? 0.790 20.464 -27.095 1.00 73.88 238 ALA A CA 1
ATOM 1840 C C . ALA A 1 238 ? 0.153 20.198 -25.729 1.00 73.88 238 ALA A C 1
ATOM 1842 O O . ALA A 1 238 ? -0.089 19.051 -25.372 1.00 73.88 238 ALA A O 1
ATOM 1843 N N . LEU A 1 239 ? -0.212 21.253 -24.997 1.00 80.94 239 LEU A N 1
ATOM 1844 C CA . LEU A 1 239 ? -0.825 21.138 -23.679 1.00 80.94 239 LEU A CA 1
ATOM 1845 C C . LEU A 1 239 ? -2.175 20.408 -23.725 1.00 80.94 239 LEU A C 1
ATOM 1847 O O . LEU A 1 239 ? -2.451 19.591 -22.852 1.00 80.94 239 LEU A O 1
ATOM 1851 N N . ALA A 1 240 ? -3.010 20.654 -24.736 1.00 84.56 240 ALA A N 1
ATOM 1852 C CA . ALA A 1 240 ? -4.301 19.990 -24.893 1.00 84.56 240 ALA A CA 1
ATOM 1853 C C . ALA A 1 240 ? -4.145 18.489 -25.177 1.00 84.56 240 ALA A C 1
ATOM 1855 O O . ALA A 1 240 ? -4.816 17.675 -24.539 1.00 84.56 240 ALA A O 1
ATOM 1856 N N . VAL A 1 241 ? -3.238 18.107 -26.081 1.00 79.38 241 VAL A N 1
ATOM 1857 C CA . VAL A 1 241 ? -2.925 16.700 -26.383 1.00 79.38 241 VAL A CA 1
ATOM 1858 C C . VAL A 1 241 ? -2.350 16.010 -25.145 1.00 79.38 241 VAL A C 1
ATOM 1860 O O . VAL A 1 241 ? -2.820 14.945 -24.751 1.00 79.38 241 VAL A O 1
ATOM 1863 N N . VAL A 1 242 ? -1.412 16.664 -24.461 1.00 74.81 242 VAL A N 1
ATOM 1864 C CA . VAL A 1 242 ? -0.805 16.192 -23.210 1.00 74.81 242 VAL A CA 1
ATOM 1865 C C . VAL A 1 242 ? -1.853 15.962 -22.130 1.00 74.81 242 VAL A C 1
ATOM 1867 O O . VAL A 1 242 ? -1.869 14.908 -21.500 1.00 74.81 242 VAL A O 1
ATOM 1870 N N . LEU A 1 243 ? -2.728 16.939 -21.895 1.00 82.06 243 LEU A N 1
ATOM 1871 C CA . LEU A 1 243 ? -3.743 16.843 -20.854 1.00 82.06 243 LEU A CA 1
ATOM 1872 C C . LEU A 1 243 ? -4.769 15.769 -21.202 1.00 82.06 243 LEU A C 1
ATOM 1874 O O . LEU A 1 243 ? -5.110 14.965 -20.346 1.00 82.06 243 LEU A O 1
ATOM 1878 N N . THR A 1 244 ? -5.250 15.712 -22.441 1.00 84.50 244 THR A N 1
ATOM 1879 C CA . THR A 1 244 ? -6.288 14.746 -22.826 1.00 84.50 244 THR A CA 1
ATOM 1880 C C . THR A 1 244 ? -5.759 13.316 -22.860 1.00 84.50 244 THR A C 1
ATOM 1882 O O . THR A 1 244 ? -6.304 12.456 -22.165 1.00 84.50 244 THR A O 1
ATOM 1885 N N . ILE A 1 245 ? -4.678 13.061 -23.604 1.00 83.88 245 I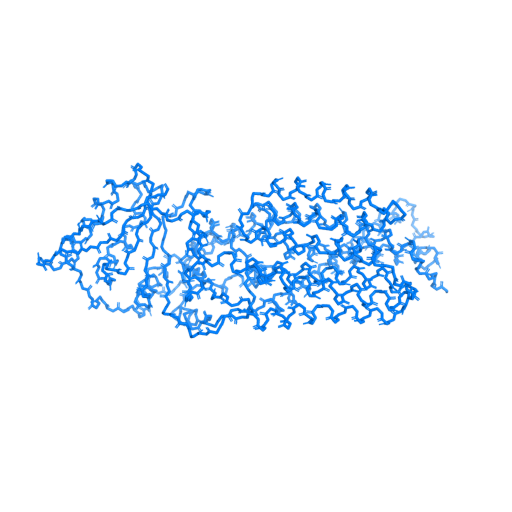LE A N 1
ATOM 1886 C CA . ILE A 1 245 ? -4.084 11.726 -23.722 1.00 83.88 245 ILE A CA 1
ATOM 1887 C C . ILE A 1 245 ? -3.470 11.318 -22.388 1.00 83.88 245 ILE A C 1
ATOM 1889 O O . ILE A 1 245 ? -3.779 10.235 -21.903 1.00 83.88 245 ILE A O 1
ATOM 1893 N N . GLY A 1 246 ? -2.680 12.191 -21.759 1.00 81.75 246 GLY A N 1
ATOM 1894 C CA . GLY A 1 246 ? -2.027 11.914 -20.482 1.00 81.75 246 GLY A CA 1
ATOM 1895 C C . GLY A 1 246 ? -3.018 11.627 -19.356 1.00 81.75 246 GLY A C 1
ATOM 1896 O O . GLY A 1 246 ? -2.826 10.678 -18.600 1.00 81.75 246 GLY A O 1
ATOM 1897 N N . ILE A 1 247 ? -4.113 12.389 -19.231 1.00 83.25 247 ILE A N 1
ATOM 1898 C CA . ILE A 1 247 ? -5.140 12.091 -18.218 1.00 83.25 247 ILE A CA 1
ATOM 1899 C C . ILE A 1 247 ? -5.865 10.785 -18.563 1.00 83.25 247 ILE A C 1
ATOM 1901 O O . ILE A 1 247 ? -6.123 9.985 -17.663 1.00 83.25 247 ILE A O 1
ATOM 1905 N N . ALA A 1 248 ? -6.180 10.531 -19.836 1.00 86.00 248 ALA A N 1
ATOM 1906 C CA . ALA A 1 248 ? -6.842 9.293 -20.243 1.00 86.00 248 ALA A CA 1
ATOM 1907 C C . ALA A 1 248 ? -5.980 8.052 -19.948 1.00 86.00 248 ALA A C 1
ATOM 1909 O O . ALA A 1 248 ? -6.477 7.094 -19.347 1.00 86.00 248 ALA A O 1
ATOM 1910 N N . THR A 1 249 ? -4.690 8.078 -20.292 1.00 83.19 249 THR A N 1
ATOM 1911 C CA . THR A 1 249 ? -3.729 7.005 -19.987 1.00 83.19 249 THR A CA 1
ATOM 1912 C C . THR A 1 249 ? -3.498 6.867 -18.492 1.00 83.19 249 THR A C 1
ATOM 1914 O O . THR A 1 249 ? -3.470 5.746 -17.993 1.00 83.19 249 THR A O 1
ATOM 1917 N N . ALA A 1 250 ? -3.404 7.971 -17.752 1.00 81.75 250 ALA A N 1
ATOM 1918 C CA . ALA A 1 250 ? -3.280 7.958 -16.300 1.00 81.75 250 ALA A CA 1
ATOM 1919 C C . ALA A 1 250 ? -4.496 7.301 -15.633 1.00 81.75 250 ALA A C 1
ATOM 1921 O O . ALA A 1 250 ? -4.342 6.412 -14.797 1.00 81.75 250 ALA A O 1
ATOM 1922 N N . LEU A 1 251 ? -5.717 7.670 -16.031 1.00 82.75 251 LEU A N 1
ATOM 1923 C CA . LEU A 1 251 ? -6.946 7.060 -15.516 1.00 82.75 251 LEU A CA 1
ATOM 1924 C C . LEU A 1 251 ? -7.057 5.581 -15.899 1.00 82.75 251 LEU A C 1
ATOM 1926 O O . LEU A 1 251 ? -7.517 4.767 -15.092 1.00 82.75 251 LEU A O 1
ATOM 1930 N N . PHE A 1 252 ? -6.635 5.218 -17.111 1.00 85.00 252 PHE A N 1
ATOM 1931 C CA . PHE A 1 252 ? -6.565 3.826 -17.538 1.00 85.00 252 PHE A CA 1
ATOM 1932 C C . PHE A 1 252 ? -5.557 3.033 -16.698 1.00 85.00 252 PHE A C 1
ATOM 1934 O O . PHE A 1 252 ? -5.907 1.977 -16.171 1.00 85.00 252 PHE A O 1
ATOM 1941 N N . ALA A 1 253 ? -4.353 3.573 -16.495 1.00 82.12 253 ALA A N 1
ATOM 1942 C CA . ALA A 1 253 ? -3.311 2.976 -15.669 1.00 82.12 253 ALA A CA 1
ATOM 1943 C C . ALA A 1 253 ? -3.794 2.777 -14.229 1.00 82.12 253 ALA A C 1
ATOM 1945 O O . ALA A 1 253 ? -3.671 1.678 -13.701 1.00 82.12 253 ALA A O 1
ATOM 1946 N N . VAL A 1 254 ? -4.448 3.776 -13.624 1.00 81.25 254 VAL A N 1
ATOM 1947 C CA . VAL A 1 254 ? -5.058 3.653 -12.287 1.00 81.25 254 VAL A CA 1
ATOM 1948 C C . VAL A 1 254 ? -6.043 2.488 -12.228 1.00 81.25 254 VAL A C 1
ATOM 1950 O O . VAL A 1 254 ? -6.007 1.703 -11.285 1.00 81.25 254 VAL A O 1
ATOM 1953 N N . ARG A 1 255 ? -6.923 2.344 -13.227 1.00 83.00 255 ARG A N 1
ATOM 1954 C CA . ARG A 1 255 ? -7.904 1.244 -13.269 1.00 83.00 255 ARG A CA 1
ATOM 1955 C C . ARG A 1 255 ? -7.234 -0.112 -13.438 1.00 83.00 255 ARG A C 1
ATOM 1957 O O . ARG A 1 255 ? -7.673 -1.080 -12.822 1.00 83.00 255 ARG A O 1
ATOM 1964 N N . LEU A 1 256 ? -6.206 -0.187 -14.279 1.00 82.44 256 LEU A N 1
ATOM 1965 C CA . LEU A 1 256 ? -5.456 -1.413 -14.510 1.00 82.44 256 LEU A CA 1
ATOM 1966 C C . LEU A 1 256 ? -4.704 -1.834 -13.247 1.00 82.44 256 LEU A C 1
ATOM 1968 O O . LEU A 1 256 ? -4.835 -2.979 -12.829 1.00 82.44 256 LEU A O 1
ATOM 1972 N N . ILE A 1 257 ? -3.997 -0.898 -12.609 1.00 78.19 257 ILE A N 1
ATOM 1973 C CA . ILE A 1 257 ? -3.274 -1.124 -11.355 1.00 78.19 257 ILE A CA 1
ATOM 1974 C C . ILE A 1 257 ? -4.256 -1.559 -10.274 1.00 78.19 257 ILE A C 1
ATOM 1976 O O . ILE A 1 257 ? -4.064 -2.620 -9.705 1.00 78.19 257 ILE A O 1
ATOM 1980 N N . ALA A 1 258 ? -5.353 -0.827 -10.062 1.00 79.62 258 ALA A N 1
ATOM 1981 C CA . ALA A 1 258 ? -6.350 -1.176 -9.050 1.00 79.62 258 ALA A CA 1
ATOM 1982 C C . ALA A 1 258 ? -6.941 -2.581 -9.240 1.00 79.62 258 ALA A C 1
ATOM 1984 O O . ALA A 1 258 ? -7.201 -3.270 -8.258 1.00 79.62 258 ALA A O 1
ATOM 1985 N N . ARG A 1 259 ? -7.134 -3.025 -10.490 1.00 83.00 259 ARG A N 1
ATOM 1986 C CA . ARG A 1 259 ? -7.565 -4.398 -10.797 1.00 83.00 259 ARG A CA 1
ATOM 1987 C C . ARG A 1 259 ? -6.455 -5.416 -10.556 1.00 83.00 259 ARG A C 1
ATOM 1989 O O . ARG A 1 259 ? -6.716 -6.458 -9.970 1.00 83.00 259 ARG A O 1
ATOM 1996 N N . ALA A 1 260 ? -5.236 -5.125 -11.000 1.00 78.06 260 ALA A N 1
ATOM 1997 C CA . ALA A 1 260 ? -4.091 -6.021 -10.867 1.00 78.06 260 ALA A CA 1
ATOM 1998 C C . ALA A 1 260 ? -3.642 -6.194 -9.408 1.00 78.06 260 ALA A C 1
ATOM 2000 O O . ALA A 1 260 ? -3.118 -7.242 -9.042 1.00 78.06 260 ALA A O 1
ATOM 2001 N N . THR A 1 261 ? -3.862 -5.176 -8.576 1.00 75.19 261 THR A N 1
ATOM 2002 C CA . THR A 1 261 ? -3.538 -5.177 -7.147 1.00 75.19 261 THR A CA 1
ATOM 2003 C C . THR A 1 261 ? -4.749 -5.495 -6.273 1.00 75.19 261 THR A C 1
ATOM 2005 O O . THR A 1 261 ? -4.651 -5.414 -5.049 1.00 75.19 261 THR A O 1
ATOM 2008 N N . ALA A 1 262 ? -5.901 -5.832 -6.863 1.00 75.12 262 ALA A N 1
ATOM 2009 C CA . ALA A 1 262 ? -7.057 -6.289 -6.106 1.00 75.12 262 ALA A CA 1
ATOM 2010 C C . ALA A 1 262 ? -6.693 -7.616 -5.423 1.00 75.12 262 ALA A C 1
ATOM 2012 O O . ALA A 1 262 ? -6.426 -8.618 -6.084 1.00 75.12 262 ALA A O 1
ATOM 2013 N N . GLY A 1 263 ? -6.621 -7.612 -4.092 1.00 76.62 263 GLY A N 1
ATOM 2014 C CA . GLY A 1 263 ? -6.151 -8.766 -3.321 1.00 76.62 263 GLY A CA 1
ATOM 2015 C C . GLY A 1 263 ? -4.643 -8.782 -3.046 1.00 76.62 263 GLY A C 1
ATOM 2016 O O . GLY A 1 263 ? -4.139 -9.786 -2.535 1.00 76.62 263 GLY A O 1
ATOM 2017 N N . SER A 1 264 ? -3.933 -7.683 -3.311 1.00 81.75 264 SER A N 1
ATOM 2018 C CA . SER A 1 264 ? -2.565 -7.463 -2.841 1.00 81.75 264 SER A CA 1
ATOM 2019 C C . SER A 1 264 ? -2.548 -6.770 -1.481 1.00 81.75 264 SER A C 1
ATOM 2021 O O . SER A 1 264 ? -3.294 -5.824 -1.254 1.00 81.75 264 SER A O 1
ATOM 2023 N N . SER A 1 265 ? -1.656 -7.197 -0.584 1.00 83.12 265 SER A N 1
ATOM 2024 C CA . SER A 1 265 ? -1.367 -6.429 0.631 1.00 83.12 265 SER A CA 1
ATOM 2025 C C . SER A 1 265 ? -0.616 -5.134 0.281 1.00 83.12 265 SER A C 1
ATOM 2027 O O . SER A 1 265 ? -0.017 -5.032 -0.793 1.00 83.12 265 SER A O 1
ATOM 2029 N N . GLU A 1 266 ? -0.565 -4.162 1.202 1.00 79.06 266 GLU A N 1
ATOM 2030 C CA . GLU A 1 266 ? 0.242 -2.944 1.014 1.00 79.06 266 GLU A CA 1
ATOM 2031 C C . GLU A 1 266 ? 1.721 -3.248 0.712 1.00 79.06 266 GLU A C 1
ATOM 2033 O O . GLU A 1 266 ? 2.336 -2.578 -0.116 1.00 79.06 266 GLU A O 1
ATOM 2038 N N . PHE A 1 267 ? 2.285 -4.289 1.335 1.00 81.94 267 PHE A N 1
ATOM 2039 C CA . PHE A 1 267 ? 3.661 -4.705 1.092 1.00 81.94 267 PHE A CA 1
ATOM 2040 C C . PHE A 1 267 ? 3.788 -5.350 -0.282 1.00 81.94 267 PHE A C 1
ATOM 2042 O O . PHE A 1 267 ? 4.688 -4.990 -1.036 1.00 81.94 267 PHE A O 1
ATOM 2049 N N . MET A 1 268 ? 2.874 -6.253 -0.639 1.00 86.06 268 MET A N 1
ATOM 2050 C CA . MET A 1 268 ? 2.943 -6.964 -1.913 1.00 86.06 268 MET A CA 1
ATOM 2051 C C . MET A 1 268 ? 2.768 -5.996 -3.076 1.00 86.06 268 MET A C 1
ATOM 2053 O O . MET A 1 268 ? 3.549 -6.039 -4.016 1.00 86.06 268 MET A O 1
ATOM 2057 N N . MET A 1 269 ? 1.830 -5.053 -2.963 1.00 81.94 269 MET A N 1
ATOM 2058 C CA . MET A 1 269 ? 1.640 -3.981 -3.937 1.00 81.94 269 MET A CA 1
ATOM 2059 C C . MET A 1 269 ? 2.926 -3.174 -4.143 1.00 81.94 269 MET A C 1
ATOM 2061 O O . MET A 1 269 ? 3.283 -2.874 -5.281 1.00 81.94 269 MET A O 1
ATOM 2065 N N . GLN A 1 270 ? 3.645 -2.844 -3.064 1.00 80.81 270 GLN A N 1
ATOM 2066 C CA . GLN A 1 270 ? 4.897 -2.097 -3.181 1.00 80.81 270 GLN A CA 1
ATOM 2067 C C . GLN A 1 270 ? 5.978 -2.864 -3.947 1.00 80.81 270 GLN A C 1
ATOM 2069 O O . GLN A 1 270 ? 6.680 -2.281 -4.771 1.00 80.81 270 GLN A O 1
ATOM 2074 N N . HIS A 1 271 ? 6.090 -4.169 -3.705 1.00 84.62 271 HIS A N 1
ATOM 2075 C CA . HIS A 1 271 ? 7.047 -5.024 -4.406 1.00 84.62 271 HIS A CA 1
ATOM 2076 C C . HIS A 1 271 ? 6.618 -5.287 -5.854 1.00 84.62 271 HIS A C 1
ATOM 2078 O O . HIS A 1 271 ? 7.444 -5.211 -6.754 1.00 84.62 271 HIS A O 1
ATOM 2084 N N . ASP A 1 272 ? 5.332 -5.536 -6.099 1.00 85.06 272 ASP A N 1
ATOM 2085 C CA . ASP A 1 272 ? 4.776 -5.754 -7.436 1.00 85.06 272 ASP A CA 1
ATOM 2086 C C . ASP A 1 272 ? 5.057 -4.564 -8.359 1.00 85.06 272 ASP A C 1
ATOM 2088 O O . ASP A 1 272 ? 5.542 -4.741 -9.475 1.00 85.06 272 ASP A O 1
ATOM 2092 N N . VAL A 1 273 ? 4.792 -3.344 -7.880 1.00 79.62 273 VAL A N 1
ATOM 2093 C CA . VAL A 1 273 ? 5.045 -2.112 -8.640 1.00 79.62 273 VAL A CA 1
ATOM 2094 C C . VAL A 1 273 ? 6.539 -1.913 -8.890 1.00 79.62 273 VAL A C 1
ATOM 2096 O O . VAL A 1 273 ? 6.922 -1.523 -9.991 1.00 79.62 273 VAL A O 1
ATOM 2099 N N . LEU A 1 274 ? 7.383 -2.215 -7.900 1.00 81.75 274 LEU A N 1
ATOM 2100 C CA . LEU A 1 274 ? 8.838 -2.158 -8.030 1.00 81.75 274 LEU A CA 1
ATOM 2101 C C . LEU A 1 274 ? 9.348 -3.100 -9.129 1.00 81.75 274 LEU A C 1
ATOM 2103 O O . LEU A 1 274 ? 10.068 -2.666 -10.026 1.00 81.75 274 LEU A O 1
ATOM 2107 N N . TRP A 1 275 ? 8.972 -4.378 -9.075 1.00 86.81 275 TRP A N 1
ATOM 2108 C CA . TRP A 1 275 ? 9.440 -5.372 -10.040 1.00 86.81 275 TRP A CA 1
ATOM 2109 C C . TRP A 1 275 ? 8.884 -5.118 -11.436 1.00 86.81 275 TRP A C 1
ATOM 2111 O O . TRP A 1 275 ? 9.606 -5.274 -12.420 1.00 86.81 275 TRP A O 1
ATOM 2121 N N . LEU A 1 276 ? 7.635 -4.655 -11.528 1.00 83.50 276 LEU A N 1
ATOM 2122 C CA . LEU A 1 276 ? 7.048 -4.233 -12.793 1.00 83.50 276 LEU A CA 1
ATOM 2123 C C . LEU A 1 276 ? 7.820 -3.055 -13.395 1.00 83.50 276 LEU A C 1
ATOM 2125 O O . LEU A 1 276 ? 8.171 -3.103 -14.570 1.00 83.50 276 LEU A O 1
ATOM 2129 N N . PHE A 1 277 ? 8.128 -2.030 -12.595 1.00 80.69 277 PHE A N 1
ATOM 2130 C CA . PHE A 1 277 ? 8.927 -0.894 -13.048 1.00 80.69 277 PHE A CA 1
ATOM 2131 C C . PHE A 1 277 ? 10.308 -1.341 -13.536 1.00 80.69 277 PHE A C 1
ATOM 2133 O O . PHE A 1 277 ? 10.700 -0.990 -14.646 1.00 80.69 277 PHE A O 1
ATOM 2140 N N . GLN A 1 278 ? 11.013 -2.161 -12.753 1.00 83.81 278 GLN A N 1
ATOM 2141 C CA . GLN A 1 278 ? 12.335 -2.665 -13.119 1.00 83.81 278 GLN A CA 1
ATOM 2142 C C . GLN A 1 278 ? 12.292 -3.474 -14.424 1.00 83.81 278 GLN A C 1
ATOM 2144 O O . GLN A 1 278 ? 13.180 -3.345 -15.262 1.00 83.81 278 GLN A O 1
ATOM 2149 N N . THR A 1 279 ? 11.247 -4.281 -14.618 1.00 88.12 279 THR A N 1
ATOM 2150 C CA . THR A 1 279 ? 11.069 -5.066 -15.845 1.00 88.12 279 THR A CA 1
ATOM 2151 C C . THR A 1 279 ? 10.817 -4.157 -17.043 1.00 88.12 279 THR A C 1
ATOM 2153 O O . THR A 1 279 ? 11.479 -4.310 -18.062 1.00 88.12 279 THR A O 1
ATOM 2156 N N . ILE A 1 280 ? 9.905 -3.184 -16.918 1.00 83.19 280 ILE A N 1
ATOM 2157 C CA . ILE A 1 280 ? 9.602 -2.212 -17.981 1.00 83.19 280 ILE A CA 1
ATOM 2158 C C . ILE A 1 280 ? 10.852 -1.411 -18.349 1.00 83.19 280 ILE A C 1
ATOM 2160 O O . ILE A 1 280 ? 11.114 -1.205 -19.530 1.00 83.19 280 ILE A O 1
ATOM 2164 N N . TRP A 1 281 ? 11.632 -0.994 -17.350 1.00 82.94 281 TRP A N 1
ATOM 2165 C CA . TRP A 1 281 ? 12.880 -0.268 -17.551 1.00 82.94 281 TRP A CA 1
ATOM 2166 C C . TRP A 1 281 ? 13.856 -1.068 -18.418 1.00 82.94 281 TRP A C 1
ATOM 2168 O O . TRP A 1 281 ? 14.309 -0.576 -19.445 1.00 82.94 281 TRP A O 1
ATOM 2178 N N . ILE A 1 282 ? 14.126 -2.325 -18.058 1.00 85.44 282 ILE A N 1
ATOM 2179 C CA . ILE A 1 282 ? 15.092 -3.177 -18.771 1.00 85.44 282 ILE A CA 1
ATOM 2180 C C . ILE A 1 282 ? 14.575 -3.592 -20.151 1.00 85.44 282 ILE A C 1
ATO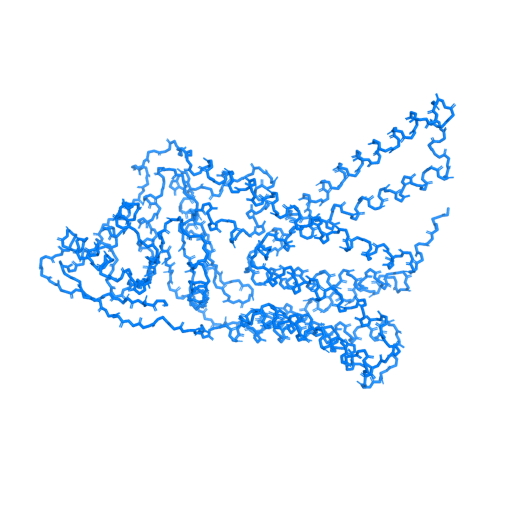M 2182 O O . ILE A 1 282 ? 15.336 -3.577 -21.116 1.00 85.44 282 ILE A O 1
ATOM 2186 N N . VAL A 1 283 ? 13.284 -3.924 -20.259 1.00 87.44 283 VAL A N 1
ATOM 2187 C CA . VAL A 1 283 ? 12.615 -4.169 -21.546 1.00 87.44 283 VAL A CA 1
ATOM 2188 C C . VAL A 1 283 ? 12.798 -2.967 -22.457 1.00 87.44 283 VAL A C 1
ATOM 2190 O O . VAL A 1 283 ? 13.173 -3.138 -23.610 1.00 87.44 283 VAL A O 1
ATOM 2193 N N . GLY A 1 284 ? 12.586 -1.763 -21.928 1.00 82.25 284 GLY A N 1
ATOM 2194 C CA . GLY A 1 284 ? 12.807 -0.528 -22.654 1.00 82.25 284 GLY A CA 1
ATOM 2195 C C . GLY A 1 284 ? 14.252 -0.396 -23.137 1.00 82.25 284 GLY A C 1
ATOM 2196 O O . GLY A 1 284 ? 14.466 -0.238 -24.335 1.00 82.25 284 GLY A O 1
ATOM 2197 N N . LEU A 1 285 ? 15.228 -0.483 -22.226 1.00 81.25 285 LEU A N 1
ATOM 2198 C CA . LEU A 1 285 ? 16.650 -0.334 -22.563 1.00 81.25 285 LEU A CA 1
ATOM 2199 C C . LEU A 1 285 ? 17.087 -1.300 -23.676 1.00 81.25 285 LEU A C 1
ATOM 2201 O O . LEU A 1 285 ? 17.817 -0.907 -24.578 1.00 81.25 285 LEU A O 1
ATOM 2205 N N . GLY A 1 286 ? 16.627 -2.553 -23.633 1.00 84.06 286 GLY A N 1
ATOM 2206 C CA . GLY A 1 286 ? 17.020 -3.566 -24.613 1.00 84.06 286 GLY A CA 1
ATOM 2207 C C . GLY A 1 286 ? 16.196 -3.578 -25.904 1.00 84.06 286 GLY A C 1
ATOM 2208 O O . GLY A 1 286 ? 16.589 -4.265 -26.846 1.00 84.06 286 GLY A O 1
ATOM 2209 N N . TRP A 1 287 ? 15.055 -2.878 -25.966 1.00 83.69 287 TRP A N 1
ATOM 2210 C CA . TRP A 1 287 ? 14.103 -2.996 -27.081 1.00 83.69 287 TRP A CA 1
ATOM 2211 C C . TRP A 1 287 ? 14.712 -2.589 -28.424 1.00 83.69 287 TRP A C 1
ATOM 2213 O O . TRP A 1 287 ? 14.455 -3.238 -29.436 1.00 83.69 287 TRP A O 1
ATOM 2223 N N . GLY A 1 288 ? 15.521 -1.526 -28.440 1.00 78.06 288 GLY A N 1
ATOM 2224 C CA . GLY A 1 288 ? 16.130 -1.011 -29.669 1.00 78.06 288 GLY A CA 1
ATOM 2225 C C . GLY A 1 288 ? 17.106 -1.993 -30.322 1.00 78.06 288 GLY A C 1
ATOM 2226 O O . GLY A 1 288 ? 17.134 -2.098 -31.544 1.00 78.06 288 GLY A O 1
ATOM 2227 N N . GLU A 1 289 ? 17.868 -2.730 -29.514 1.00 82.75 289 GLU A N 1
ATOM 2228 C CA . GLU A 1 289 ? 18.918 -3.641 -29.987 1.00 82.75 289 GLU A CA 1
ATOM 2229 C C . GLU A 1 289 ? 18.397 -5.066 -30.206 1.00 82.75 289 GLU A C 1
ATOM 2231 O O . GLU A 1 289 ? 18.711 -5.704 -31.206 1.00 82.75 289 GLU A O 1
ATOM 2236 N N . ASN A 1 290 ? 17.561 -5.558 -29.289 1.00 86.88 290 ASN A N 1
ATOM 2237 C CA . ASN A 1 290 ? 17.155 -6.964 -29.229 1.00 86.88 290 ASN A CA 1
ATOM 2238 C C . ASN A 1 290 ? 15.694 -7.196 -29.664 1.00 86.88 290 ASN A C 1
ATOM 2240 O O . ASN A 1 290 ? 15.217 -8.336 -29.707 1.00 86.88 290 ASN A O 1
ATOM 2244 N N . GLY A 1 291 ? 14.952 -6.128 -29.971 1.00 87.81 291 GLY A N 1
ATOM 2245 C CA . GLY A 1 291 ? 13.559 -6.203 -30.405 1.00 87.81 291 GLY A CA 1
ATOM 2246 C C . GLY A 1 291 ? 12.659 -6.925 -29.388 1.00 87.81 291 GLY A C 1
ATOM 2247 O O . GLY A 1 291 ? 12.856 -6.783 -28.183 1.00 87.81 291 GLY A O 1
ATOM 2248 N N . PRO A 1 292 ? 11.668 -7.727 -29.826 1.00 91.88 292 PRO A N 1
ATOM 2249 C CA . PRO A 1 292 ? 10.695 -8.358 -28.930 1.00 91.88 292 PRO A CA 1
ATOM 2250 C C . PRO A 1 292 ? 11.274 -9.471 -28.040 1.00 91.88 292 PRO A C 1
ATOM 2252 O O . PRO A 1 292 ? 10.601 -9.896 -27.102 1.00 91.88 292 PRO A O 1
ATOM 2255 N N . VAL A 1 293 ? 12.504 -9.943 -28.284 1.00 93.94 293 VAL A N 1
ATOM 2256 C CA . VAL A 1 293 ? 13.145 -10.994 -27.467 1.00 93.94 293 VAL A CA 1
ATOM 2257 C C . VAL A 1 293 ? 13.304 -10.549 -26.009 1.00 93.94 293 VAL A C 1
ATOM 2259 O O . VAL A 1 293 ? 13.195 -11.365 -25.094 1.00 93.94 293 VAL A O 1
ATOM 2262 N N . VAL A 1 294 ? 13.440 -9.242 -25.762 1.00 91.94 294 VAL A N 1
ATOM 2263 C CA . VAL A 1 294 ? 13.502 -8.673 -24.404 1.00 91.94 294 VAL A CA 1
ATOM 2264 C C . VAL A 1 294 ? 12.249 -8.935 -23.569 1.00 91.94 294 VAL A C 1
ATOM 2266 O O . VAL A 1 294 ? 12.299 -8.844 -22.347 1.00 91.94 294 VAL A O 1
ATOM 2269 N N . LEU A 1 295 ? 11.120 -9.318 -24.176 1.00 93.56 295 LEU A N 1
ATOM 2270 C CA . LEU A 1 295 ? 9.927 -9.722 -23.425 1.00 93.56 295 LEU A CA 1
ATOM 2271 C C . LEU A 1 295 ? 10.176 -10.960 -22.546 1.00 93.56 295 LEU A C 1
ATOM 2273 O O . LEU A 1 295 ? 9.447 -11.166 -21.577 1.00 93.56 295 LEU A O 1
ATOM 2277 N N . LEU A 1 296 ? 11.238 -11.737 -22.802 1.00 96.25 296 LEU A N 1
ATOM 2278 C CA . LEU A 1 296 ? 11.683 -12.812 -21.911 1.00 96.25 296 LEU A CA 1
ATOM 2279 C C . LEU A 1 296 ? 12.059 -12.314 -20.504 1.00 96.25 296 LEU A C 1
ATOM 2281 O O . LEU A 1 296 ? 11.995 -13.097 -19.558 1.00 96.25 296 LEU A O 1
ATOM 2285 N N . TYR A 1 297 ? 12.356 -11.021 -20.309 1.00 94.19 297 TYR A N 1
ATOM 2286 C CA . TYR A 1 297 ? 12.545 -10.452 -18.967 1.00 94.19 297 TYR A CA 1
ATOM 2287 C C . TYR A 1 297 ? 11.294 -10.583 -18.076 1.00 94.19 297 TYR A C 1
ATOM 2289 O O . TYR A 1 297 ? 11.417 -10.598 -16.851 1.00 94.19 297 TYR A O 1
ATOM 2297 N N . LEU A 1 298 ? 10.098 -10.782 -18.650 1.00 94.44 298 LEU A N 1
ATOM 2298 C CA . LEU A 1 298 ? 8.873 -11.080 -17.893 1.00 94.44 298 LEU A CA 1
ATOM 2299 C C . LEU A 1 298 ? 8.960 -12.399 -17.102 1.00 94.44 298 LEU A C 1
ATOM 2301 O O . LEU A 1 298 ? 8.254 -12.558 -16.101 1.00 94.44 298 LEU A O 1
ATOM 2305 N N . LEU A 1 299 ? 9.851 -13.323 -17.485 1.00 96.38 299 LEU A N 1
ATOM 2306 C CA . LEU A 1 299 ? 10.114 -14.548 -16.721 1.00 96.38 299 LEU A CA 1
ATOM 2307 C C . LEU A 1 299 ? 10.620 -14.244 -15.305 1.00 96.38 299 LEU A C 1
ATOM 2309 O O . LEU A 1 299 ? 10.314 -14.994 -14.378 1.00 96.38 299 LEU A O 1
ATOM 2313 N N . ALA A 1 300 ? 11.321 -13.124 -15.101 1.00 96.31 300 ALA A N 1
ATOM 2314 C CA . ALA A 1 300 ? 11.763 -12.701 -13.775 1.00 96.31 300 ALA A CA 1
ATOM 2315 C C . ALA A 1 300 ? 10.572 -12.380 -12.854 1.00 96.31 300 ALA A C 1
ATOM 2317 O O . ALA A 1 300 ? 10.545 -12.799 -11.694 1.00 96.31 300 ALA A O 1
ATOM 2318 N N . VAL A 1 301 ? 9.538 -11.708 -13.378 1.00 93.75 301 VAL A N 1
ATOM 2319 C CA . VAL A 1 301 ? 8.292 -11.424 -12.639 1.00 93.75 301 VAL A CA 1
ATOM 2320 C C . VAL A 1 301 ? 7.563 -12.722 -12.291 1.00 93.75 301 VAL A C 1
ATOM 2322 O O . VAL A 1 301 ? 7.074 -12.880 -11.168 1.00 93.75 301 VAL A O 1
ATOM 2325 N N . ALA A 1 302 ? 7.518 -13.674 -13.229 1.00 95.06 302 ALA A N 1
ATOM 2326 C CA . ALA A 1 302 ? 6.941 -14.990 -12.982 1.00 95.06 302 ALA A CA 1
ATOM 2327 C C . ALA A 1 302 ? 7.699 -15.735 -11.870 1.00 95.06 302 ALA A C 1
ATOM 2329 O O . ALA A 1 302 ? 7.066 -16.248 -10.948 1.00 95.06 302 ALA A O 1
ATOM 2330 N N . ALA A 1 303 ? 9.035 -15.722 -11.896 1.00 96.69 303 ALA A N 1
ATOM 2331 C CA . ALA A 1 303 ? 9.873 -16.337 -10.868 1.00 96.69 303 ALA A CA 1
ATOM 2332 C C . ALA A 1 303 ? 9.601 -15.752 -9.474 1.00 96.69 303 ALA A C 1
ATOM 2334 O O . ALA A 1 303 ? 9.368 -16.503 -8.526 1.00 96.69 303 ALA A O 1
ATOM 2335 N N . TYR A 1 304 ? 9.521 -14.422 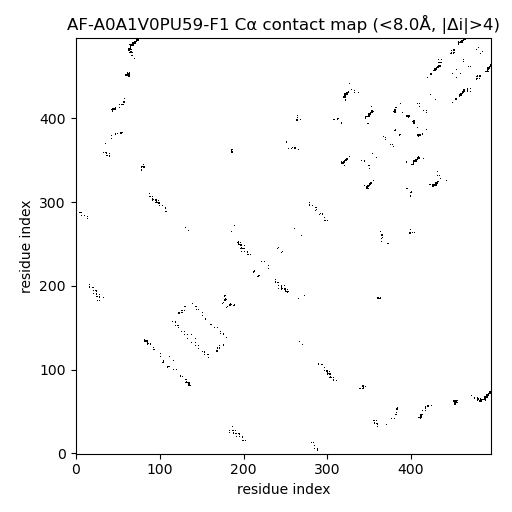-9.363 1.00 94.81 304 TYR A N 1
ATOM 2336 C CA . TYR A 1 304 ? 9.113 -13.745 -8.129 1.00 94.81 304 TYR A CA 1
ATOM 2337 C C . TYR A 1 304 ? 7.752 -14.232 -7.617 1.00 94.81 304 TYR A C 1
ATOM 2339 O O . TYR A 1 304 ? 7.629 -14.628 -6.455 1.00 94.81 304 TYR A O 1
ATOM 2347 N N . ARG A 1 305 ? 6.727 -14.244 -8.481 1.00 92.38 305 ARG A N 1
ATOM 2348 C CA . ARG A 1 305 ? 5.362 -14.653 -8.108 1.00 92.38 305 ARG A CA 1
ATOM 2349 C C . ARG A 1 305 ? 5.283 -16.121 -7.700 1.00 92.38 305 ARG A C 1
ATOM 2351 O O . ARG A 1 305 ? 4.547 -16.443 -6.767 1.00 92.38 305 ARG A O 1
ATOM 2358 N N . ILE A 1 306 ? 6.022 -16.995 -8.383 1.00 94.69 306 ILE A N 1
ATOM 2359 C CA . ILE A 1 306 ? 6.092 -18.425 -8.072 1.00 94.69 306 ILE A CA 1
ATOM 2360 C C . ILE A 1 306 ? 6.715 -18.617 -6.692 1.00 94.69 306 ILE A C 1
ATOM 2362 O O . ILE A 1 306 ? 6.085 -19.228 -5.834 1.00 94.69 306 ILE A O 1
ATOM 2366 N N . VAL A 1 307 ? 7.895 -18.043 -6.438 1.00 95.69 307 VAL A N 1
ATOM 2367 C CA . VAL A 1 307 ? 8.571 -18.176 -5.138 1.00 95.69 307 VAL A CA 1
ATOM 2368 C C . VAL A 1 307 ? 7.715 -17.602 -4.012 1.00 95.69 307 VAL A C 1
ATOM 2370 O O . VAL A 1 307 ? 7.548 -18.253 -2.983 1.00 95.69 307 VAL A O 1
ATOM 2373 N N . LEU A 1 308 ? 7.090 -16.437 -4.214 1.00 91.94 308 LEU A N 1
ATOM 2374 C CA . LEU A 1 308 ? 6.204 -15.848 -3.209 1.00 91.94 308 LEU A CA 1
ATOM 2375 C C . LEU A 1 308 ? 5.003 -16.756 -2.890 1.00 91.94 308 LEU A C 1
ATOM 2377 O O . LEU A 1 308 ? 4.667 -16.928 -1.719 1.00 91.94 308 LEU A O 1
ATOM 2381 N N . ARG A 1 309 ? 4.390 -17.377 -3.909 1.00 91.00 309 ARG A N 1
ATOM 2382 C CA . ARG A 1 309 ? 3.300 -18.351 -3.724 1.00 91.00 309 ARG A CA 1
ATOM 2383 C C . ARG A 1 309 ? 3.757 -19.610 -2.997 1.00 91.00 309 ARG A C 1
ATOM 2385 O O . ARG A 1 309 ? 3.047 -20.063 -2.108 1.00 91.00 309 ARG A O 1
ATOM 2392 N N . LEU A 1 310 ? 4.911 -20.166 -3.361 1.00 92.81 310 LEU A N 1
ATOM 2393 C CA . LEU A 1 310 ? 5.450 -21.383 -2.743 1.00 92.81 310 LEU A CA 1
ATOM 2394 C C . LEU A 1 310 ? 5.814 -21.166 -1.269 1.00 92.81 310 LEU A C 1
ATOM 2396 O O . LEU A 1 310 ? 5.685 -22.074 -0.457 1.00 92.81 310 LEU A O 1
ATOM 2400 N N . MET A 1 311 ? 6.234 -19.952 -0.915 1.00 91.88 311 MET A N 1
ATOM 2401 C CA . MET A 1 311 ? 6.564 -19.566 0.458 1.00 91.88 311 MET A CA 1
ATOM 2402 C C . MET A 1 311 ? 5.362 -19.053 1.266 1.00 91.88 311 MET A C 1
ATOM 2404 O O . MET A 1 311 ? 5.528 -18.598 2.406 1.00 91.88 311 MET A O 1
ATOM 2408 N N . ARG A 1 312 ? 4.156 -19.068 0.687 1.00 87.44 312 ARG A N 1
ATOM 2409 C CA . ARG A 1 312 ? 2.944 -18.607 1.362 1.00 87.44 312 ARG A CA 1
ATOM 2410 C C . ARG A 1 312 ? 2.647 -19.526 2.558 1.00 87.44 312 ARG A C 1
ATOM 2412 O O . ARG A 1 312 ? 2.620 -20.744 2.392 1.00 87.44 312 ARG A O 1
ATOM 2419 N N . PRO A 1 313 ? 2.385 -18.973 3.757 1.00 84.44 313 PRO A N 1
ATOM 2420 C CA . PRO A 1 313 ? 1.929 -19.754 4.895 1.00 84.44 313 PRO A CA 1
ATOM 2421 C C . PRO A 1 313 ? 0.679 -20.538 4.530 1.00 84.44 313 PRO A C 1
ATOM 2423 O O . PRO A 1 313 ? -0.274 -19.977 3.980 1.00 84.44 313 PRO A O 1
ATOM 2426 N N . SER A 1 314 ? 0.703 -21.820 4.864 1.00 77.62 314 SER A N 1
ATOM 2427 C CA . SER A 1 314 ? -0.473 -22.678 4.831 1.00 77.62 314 SER A CA 1
ATOM 2428 C C . SER A 1 314 ? -1.158 -22.619 6.193 1.00 77.62 314 SER A C 1
ATOM 2430 O O . SER A 1 314 ? -0.482 -22.571 7.220 1.00 77.62 314 SER A O 1
ATOM 2432 N N . GLY A 1 315 ? -2.486 -22.582 6.196 1.00 74.94 315 GLY A N 1
ATOM 2433 C CA . GLY A 1 315 ? -3.291 -22.518 7.411 1.00 74.94 315 GLY A CA 1
ATOM 2434 C C . GLY A 1 315 ? -4.547 -21.683 7.210 1.00 74.94 315 GLY A C 1
ATOM 2435 O O . GLY A 1 315 ? -4.494 -20.600 6.605 1.00 74.94 315 GLY A O 1
ATOM 2436 N N . ASP A 1 316 ? -5.652 -22.198 7.739 1.00 74.88 316 ASP A N 1
ATOM 2437 C CA . ASP A 1 316 ? -6.937 -21.513 7.739 1.00 74.88 316 ASP A CA 1
ATOM 2438 C C . ASP A 1 316 ? -6.857 -20.202 8.524 1.00 74.88 316 ASP A C 1
ATOM 2440 O O . ASP A 1 316 ? -5.923 -19.953 9.298 1.00 74.88 316 ASP A O 1
ATOM 2444 N N . ALA A 1 317 ? -7.811 -19.316 8.257 1.00 72.88 317 ALA A N 1
ATOM 2445 C CA . ALA A 1 317 ? -7.959 -18.110 9.049 1.00 72.88 317 ALA A CA 1
ATOM 2446 C C . ALA A 1 317 ? -8.333 -18.482 10.479 1.00 72.88 317 ALA A C 1
ATOM 2448 O O . ALA A 1 317 ? -9.275 -19.240 10.699 1.00 72.88 317 ALA A O 1
ATOM 2449 N N . ALA A 1 318 ? -7.615 -17.915 11.447 1.00 72.00 318 ALA A N 1
ATOM 2450 C CA . ALA A 1 318 ? -8.215 -17.708 12.749 1.00 72.00 318 ALA A CA 1
ATOM 2451 C C . ALA A 1 318 ? -9.345 -16.675 12.614 1.00 72.00 318 ALA A C 1
ATOM 2453 O O . ALA A 1 318 ? -9.442 -15.955 11.615 1.00 72.00 318 ALA A O 1
ATOM 2454 N N . ASP A 1 319 ? -10.180 -16.586 13.643 1.00 81.94 319 ASP A N 1
ATOM 2455 C CA . ASP A 1 319 ? -11.310 -15.664 13.649 1.00 81.94 319 ASP A CA 1
ATOM 2456 C C . ASP A 1 319 ? -10.892 -14.193 13.448 1.00 81.94 319 ASP A C 1
ATOM 2458 O O . ASP A 1 319 ? -9.744 -13.779 13.667 1.00 81.94 319 ASP A O 1
ATOM 2462 N N . VAL A 1 320 ? -11.881 -13.385 13.071 1.00 87.88 320 VAL A N 1
ATOM 2463 C CA . VAL A 1 320 ? -11.727 -11.964 12.774 1.00 87.88 320 VAL A CA 1
ATOM 2464 C C . VAL A 1 320 ? -11.296 -11.177 14.014 1.00 87.88 320 VAL A C 1
ATOM 2466 O O . VAL A 1 320 ? -11.784 -11.399 15.123 1.00 87.88 320 VAL A O 1
ATOM 2469 N N . ASN A 1 321 ? -10.392 -10.218 13.827 1.00 91.50 321 ASN A N 1
ATOM 2470 C CA . ASN A 1 321 ? -9.918 -9.337 14.887 1.00 91.50 321 ASN A CA 1
ATOM 2471 C C . ASN A 1 321 ? -10.408 -7.898 14.662 1.00 91.50 321 ASN A C 1
ATOM 2473 O O . ASN A 1 321 ? -10.550 -7.466 13.520 1.00 91.50 321 ASN A O 1
ATOM 2477 N N . LEU A 1 322 ? -10.629 -7.137 15.734 1.00 92.56 322 LEU A N 1
ATOM 2478 C CA . LEU A 1 322 ? -11.115 -5.754 15.678 1.00 92.56 322 LEU A CA 1
ATOM 2479 C C . LEU A 1 322 ? -10.119 -4.790 16.325 1.00 92.56 322 LEU A C 1
ATOM 2481 O O . LEU A 1 322 ? -9.675 -5.008 17.452 1.00 92.56 322 LEU A O 1
ATOM 2485 N N . LEU A 1 323 ? -9.808 -3.702 15.623 1.00 90.56 323 LEU A N 1
ATOM 2486 C CA . LEU A 1 323 ? -9.063 -2.565 16.152 1.00 90.56 323 LEU A CA 1
ATOM 2487 C C . LEU A 1 323 ? -10.001 -1.375 16.389 1.00 90.56 323 LEU A C 1
ATOM 2489 O O . LEU A 1 323 ? -10.594 -0.835 15.454 1.00 90.56 323 LEU A O 1
ATOM 2493 N N . LEU A 1 324 ? -10.039 -0.912 17.633 1.00 89.56 324 LEU A N 1
ATOM 2494 C CA . LEU A 1 324 ? -10.658 0.339 18.058 1.00 89.56 324 LEU A CA 1
ATOM 2495 C C . LEU A 1 324 ? -9.573 1.339 18.462 1.00 89.56 324 LEU A C 1
ATOM 2497 O O . LEU A 1 324 ? -8.484 0.955 18.890 1.00 89.56 324 LEU A O 1
ATOM 2501 N N . ARG A 1 325 ? -9.843 2.638 18.316 1.00 85.31 325 ARG A N 1
ATOM 2502 C CA . ARG A 1 325 ? -8.869 3.688 18.645 1.00 85.31 325 ARG A CA 1
ATOM 2503 C C . ARG A 1 325 ? -9.538 5.005 19.004 1.00 85.31 325 ARG A C 1
ATOM 2505 O O . ARG A 1 325 ? -10.588 5.336 18.460 1.00 85.31 325 ARG A O 1
ATOM 2512 N N . VAL A 1 326 ? -8.868 5.798 19.835 1.00 78.31 326 VAL A N 1
ATOM 2513 C CA . VAL A 1 326 ? -9.262 7.187 20.099 1.00 78.31 326 VAL A CA 1
ATOM 2514 C C . VAL A 1 326 ? -8.891 8.070 18.900 1.00 78.31 326 VAL A C 1
ATOM 2516 O O . VAL A 1 326 ? -7.725 8.164 18.515 1.00 78.31 326 VAL A O 1
ATOM 2519 N N . PHE A 1 327 ? -9.871 8.753 18.302 1.00 67.88 327 PHE A N 1
ATOM 2520 C CA . PHE A 1 327 ? -9.629 9.648 17.166 1.00 67.88 327 PHE A CA 1
ATOM 2521 C C . PHE A 1 327 ? -8.865 10.923 17.572 1.00 67.88 327 PHE A C 1
ATOM 2523 O O . PHE A 1 327 ? -9.149 11.546 18.596 1.00 67.88 327 PHE A O 1
ATOM 2530 N N . GLY A 1 328 ? -7.943 11.382 16.713 1.00 57.59 328 GLY A N 1
ATOM 2531 C CA . GLY A 1 328 ? -7.444 12.764 16.758 1.00 57.59 328 GLY A CA 1
ATOM 2532 C C . GLY A 1 328 ? -5.977 12.990 17.139 1.00 57.59 328 GLY A C 1
ATOM 2533 O O . GLY A 1 328 ? -5.575 14.154 17.188 1.00 57.59 328 GLY A O 1
ATOM 2534 N N . GLN A 1 329 ? -5.143 11.959 17.330 1.00 55.47 329 GLN A N 1
ATOM 2535 C CA . GLN A 1 329 ? -3.703 12.145 17.581 1.00 55.47 329 GLN A CA 1
ATOM 2536 C C . GLN A 1 329 ? -2.808 11.433 16.547 1.00 55.47 329 GLN A C 1
ATOM 2538 O O . GLN A 1 329 ? -2.885 10.234 16.315 1.00 55.47 329 GLN A O 1
ATOM 2543 N N . ARG A 1 330 ? -1.952 12.216 15.870 1.00 54.41 330 ARG A N 1
ATOM 2544 C CA . ARG A 1 330 ? -1.544 11.964 14.470 1.00 54.41 330 ARG A CA 1
ATOM 2545 C C . ARG A 1 330 ? -0.248 11.183 14.200 1.00 54.41 330 ARG A C 1
ATOM 2547 O O . ARG A 1 330 ? 0.033 10.962 13.028 1.00 54.41 330 ARG A O 1
ATOM 2554 N N . ARG A 1 331 ? 0.627 10.871 15.168 1.00 48.91 331 ARG A N 1
ATOM 2555 C CA . ARG A 1 331 ? 1.992 10.378 14.815 1.00 48.91 331 ARG A CA 1
ATOM 2556 C C . ARG A 1 331 ? 2.573 9.240 15.660 1.00 48.91 331 ARG A C 1
ATOM 2558 O O . ARG A 1 331 ? 3.335 8.447 15.110 1.00 48.91 331 ARG A O 1
ATOM 2565 N N . SER A 1 332 ? 2.247 9.153 16.952 1.00 44.53 332 SER A N 1
ATOM 2566 C CA . SER A 1 332 ? 2.770 8.105 17.856 1.00 44.53 332 SER A CA 1
ATOM 2567 C C . SER A 1 332 ? 1.945 6.808 17.791 1.00 44.53 332 SER A C 1
ATOM 2569 O O . SER A 1 332 ? 2.484 5.697 17.826 1.00 44.53 332 SER A O 1
ATOM 2571 N N . GLN A 1 333 ? 0.630 6.943 17.583 1.00 51.03 333 GLN A N 1
ATOM 2572 C CA . GLN A 1 333 ? -0.316 5.829 17.607 1.00 51.03 333 GLN A CA 1
ATOM 2573 C C . GLN A 1 333 ? -0.083 4.817 16.462 1.00 51.03 333 GLN A C 1
ATOM 2575 O O . GLN A 1 333 ? 0.032 3.612 16.673 1.00 51.03 333 GLN A O 1
ATOM 2580 N N . THR A 1 334 ? 0.153 5.261 15.231 1.00 53.75 334 THR A N 1
ATOM 2581 C CA . THR A 1 334 ? 0.173 4.332 14.091 1.00 53.75 334 THR A CA 1
ATOM 2582 C C . THR A 1 334 ? 1.414 3.445 13.979 1.00 53.75 334 THR A C 1
ATOM 2584 O O . THR A 1 334 ? 1.319 2.362 13.414 1.00 53.75 334 THR A O 1
ATOM 2587 N N . ARG A 1 335 ? 2.584 3.806 14.525 1.00 56.28 335 ARG A N 1
ATOM 2588 C CA . ARG A 1 335 ? 3.807 2.987 14.333 1.00 56.28 335 ARG A CA 1
ATOM 2589 C C . ARG A 1 335 ? 3.874 1.748 15.220 1.00 56.28 335 ARG A C 1
ATOM 2591 O O . ARG A 1 335 ? 4.314 0.701 14.752 1.00 56.28 335 ARG A O 1
ATOM 2598 N N . LEU A 1 336 ? 3.461 1.882 16.477 1.00 54.38 336 LEU A N 1
ATOM 2599 C CA . LEU A 1 336 ? 3.490 0.802 17.464 1.00 54.38 336 LEU A CA 1
ATOM 2600 C C . LEU A 1 336 ? 2.350 -0.199 17.206 1.00 54.38 336 LEU A C 1
ATOM 2602 O O . LEU A 1 336 ? 2.590 -1.403 17.134 1.00 54.38 336 LEU A O 1
ATOM 2606 N N . ALA A 1 337 ? 1.144 0.315 16.928 1.00 57.00 337 ALA A N 1
ATOM 2607 C CA . ALA A 1 337 ? -0.010 -0.489 16.535 1.00 57.00 337 ALA A CA 1
ATOM 2608 C C . ALA A 1 337 ? 0.267 -1.270 15.242 1.00 57.00 337 ALA A C 1
ATOM 2610 O O . ALA A 1 337 ? -0.013 -2.457 15.191 1.00 57.00 337 ALA A O 1
ATOM 2611 N N . ARG A 1 338 ? 0.927 -0.677 14.232 1.00 62.78 338 ARG A N 1
ATOM 2612 C CA . ARG A 1 338 ? 1.310 -1.394 12.994 1.00 62.78 338 ARG A CA 1
ATOM 2613 C C . ARG A 1 338 ? 2.178 -2.629 13.232 1.00 62.78 338 ARG A C 1
ATOM 2615 O O . ARG A 1 338 ? 2.100 -3.566 12.446 1.00 62.78 338 ARG A O 1
ATOM 2622 N N . GLY A 1 339 ? 3.014 -2.631 14.273 1.00 68.12 339 GLY A N 1
ATOM 2623 C CA . GLY A 1 339 ? 3.799 -3.810 14.632 1.00 68.12 339 GLY A CA 1
ATOM 2624 C C . GLY A 1 339 ? 2.900 -4.949 15.108 1.00 68.12 339 GLY A C 1
ATOM 2625 O O . GLY A 1 339 ? 2.942 -6.037 14.546 1.00 68.12 339 GLY A O 1
ATOM 2626 N N . LEU A 1 340 ? 2.039 -4.658 16.082 1.00 71.25 340 LEU A N 1
ATOM 2627 C CA . LEU A 1 340 ? 1.071 -5.609 16.633 1.00 71.25 340 LEU A CA 1
ATOM 2628 C C . LEU A 1 340 ? 0.057 -6.092 15.582 1.00 71.25 340 LEU A C 1
ATOM 2630 O O . LEU A 1 340 ? -0.256 -7.278 15.509 1.00 71.25 340 LEU A O 1
ATOM 2634 N N . LEU A 1 341 ? -0.390 -5.187 14.712 1.00 79.56 341 LEU A N 1
ATOM 2635 C CA . LEU A 1 341 ? -1.303 -5.491 13.614 1.00 79.56 341 LEU A CA 1
ATOM 2636 C C . LEU A 1 341 ? -0.698 -6.450 12.592 1.00 79.56 341 LEU A C 1
ATOM 2638 O O . LEU A 1 341 ? -1.439 -7.210 11.980 1.00 79.56 341 LEU A O 1
ATOM 2642 N N . LEU A 1 342 ? 0.624 -6.450 12.399 1.00 82.94 342 LEU A N 1
ATOM 2643 C CA . LEU A 1 342 ? 1.257 -7.403 11.490 1.00 82.94 342 LEU A CA 1
ATOM 2644 C C . LEU A 1 342 ? 1.107 -8.842 11.992 1.00 82.94 342 LEU A C 1
ATOM 2646 O O . LEU A 1 342 ? 0.827 -9.731 11.193 1.00 82.94 342 LEU A O 1
ATOM 2650 N N . ASP A 1 343 ? 1.270 -9.054 13.299 1.00 83.69 343 ASP A N 1
ATOM 2651 C CA . ASP A 1 343 ? 1.097 -10.375 13.902 1.00 83.69 343 ASP A CA 1
ATOM 2652 C C . ASP A 1 343 ? -0.381 -10.800 13.848 1.00 83.69 343 ASP A C 1
ATOM 2654 O O . ASP A 1 343 ? -0.683 -11.928 13.477 1.00 83.69 343 ASP A O 1
ATOM 2658 N N . TRP A 1 344 ? -1.320 -9.880 14.095 1.00 86.19 344 TRP A N 1
ATOM 2659 C CA . TRP A 1 344 ? -2.754 -10.173 13.968 1.00 86.19 344 TRP A CA 1
ATOM 2660 C C . TRP A 1 344 ? -3.156 -10.531 12.537 1.00 86.19 344 TRP A C 1
ATOM 2662 O O . TRP A 1 344 ? -3.851 -11.519 12.330 1.00 86.19 344 TRP A O 1
ATOM 2672 N N . ARG A 1 345 ? -2.645 -9.795 11.544 1.00 87.94 345 ARG A N 1
ATOM 2673 C CA . ARG A 1 345 ? -2.859 -10.081 10.117 1.00 87.94 345 ARG A CA 1
ATOM 2674 C C . ARG A 1 345 ? -2.205 -11.375 9.652 1.00 87.94 345 ARG A C 1
ATOM 2676 O O . ARG A 1 345 ? -2.505 -11.840 8.557 1.00 87.94 345 ARG A O 1
ATOM 2683 N N . ALA A 1 346 ? -1.282 -11.947 10.414 1.00 87.00 346 ALA A N 1
ATOM 2684 C CA . ALA A 1 346 ? -0.773 -13.274 10.107 1.00 87.00 346 ALA A CA 1
ATOM 2685 C C . ALA A 1 346 ? -1.745 -14.377 10.561 1.00 87.00 346 ALA A C 1
ATOM 2687 O O . ALA A 1 346 ? -1.816 -15.421 9.906 1.00 87.00 346 ALA A O 1
ATOM 2688 N N . ASP A 1 347 ? -2.525 -14.116 11.611 1.00 86.19 347 ASP A N 1
ATOM 2689 C CA . ASP A 1 347 ? -3.476 -15.062 12.196 1.00 86.19 347 ASP A CA 1
ATOM 2690 C C . ASP A 1 347 ? -4.877 -14.968 11.567 1.00 86.19 347 ASP A C 1
ATOM 2692 O O . ASP A 1 347 ? -5.470 -16.001 11.273 1.00 86.19 347 ASP A O 1
ATOM 2696 N N . GLY A 1 348 ? -5.401 -13.760 11.333 1.00 89.62 348 GLY A N 1
ATOM 2697 C CA . GLY A 1 348 ? -6.751 -13.544 10.796 1.00 89.62 348 GLY A CA 1
ATOM 2698 C C . GLY A 1 348 ? -6.973 -12.126 10.247 1.00 89.62 348 GLY A C 1
ATOM 2699 O O . GLY A 1 348 ? -6.120 -11.249 10.425 1.00 89.62 348 GLY A O 1
ATOM 2700 N N . PRO A 1 349 ? -8.103 -11.871 9.565 1.00 91.00 349 PRO A N 1
ATOM 2701 C CA . PRO A 1 349 ? -8.452 -10.536 9.081 1.00 91.00 349 PRO A CA 1
ATOM 2702 C C . PRO A 1 349 ? -8.599 -9.539 10.233 1.00 91.00 349 PRO A C 1
ATOM 2704 O O . PRO A 1 349 ? -8.946 -9.905 11.361 1.00 91.00 349 PRO A O 1
ATOM 2707 N N . VAL A 1 350 ? -8.296 -8.270 9.952 1.00 89.81 350 VAL A N 1
ATOM 2708 C CA . VAL A 1 350 ? -8.415 -7.177 10.923 1.00 89.81 350 VAL A CA 1
ATOM 2709 C C . VAL A 1 350 ? -9.414 -6.147 10.417 1.00 89.81 350 VAL A C 1
ATOM 2711 O O . VAL A 1 350 ? -9.192 -5.535 9.379 1.00 89.81 350 VAL A O 1
ATOM 2714 N N . MET A 1 351 ? -10.479 -5.922 11.177 1.00 91.06 351 MET A N 1
ATOM 2715 C CA . MET A 1 351 ? -11.481 -4.891 10.922 1.00 91.06 351 MET A CA 1
ATOM 2716 C C . MET A 1 351 ? -11.164 -3.644 11.742 1.00 91.06 351 MET A C 1
ATOM 2718 O O . MET A 1 351 ? -10.713 -3.742 12.887 1.00 91.06 351 MET A O 1
ATOM 2722 N N . LEU A 1 352 ? -11.428 -2.469 11.183 1.00 88.88 352 LEU A N 1
ATOM 2723 C CA . LEU A 1 352 ? -11.319 -1.209 11.911 1.00 88.88 352 LEU A CA 1
ATOM 2724 C C . LEU A 1 352 ? -12.307 -0.172 11.398 1.00 88.88 352 LEU A C 1
ATOM 2726 O O . LEU A 1 352 ? -12.647 -0.151 10.219 1.00 88.88 352 LEU A O 1
ATOM 2730 N N . ILE A 1 353 ? -12.720 0.738 12.277 1.00 87.62 353 ILE A N 1
ATOM 2731 C CA . ILE A 1 353 ? -13.506 1.906 11.875 1.00 87.62 353 ILE A CA 1
ATOM 2732 C C . ILE A 1 353 ? -12.564 2.956 11.276 1.00 87.62 353 ILE A C 1
ATOM 2734 O O . ILE A 1 353 ? -11.663 3.486 11.943 1.00 87.62 353 ILE A O 1
ATOM 2738 N N . GLY A 1 354 ? -12.759 3.233 9.987 1.00 83.19 354 GLY A N 1
ATOM 2739 C CA . GLY A 1 354 ? -11.961 4.187 9.231 1.00 83.19 354 GLY A CA 1
ATOM 2740 C C . GLY A 1 354 ? -12.240 5.622 9.677 1.00 83.19 354 GLY A C 1
ATOM 2741 O O . GLY A 1 354 ? -13.376 5.997 9.955 1.00 83.19 354 GLY A O 1
ATOM 2742 N N . ALA A 1 355 ? -11.202 6.459 9.716 1.00 78.94 355 ALA A N 1
ATOM 2743 C CA . ALA A 1 355 ? -11.380 7.905 9.837 1.00 78.94 355 ALA A CA 1
ATOM 2744 C C . ALA A 1 355 ? -10.360 8.666 8.995 1.00 78.94 355 ALA A C 1
ATOM 2746 O O . ALA A 1 355 ? -9.332 8.126 8.589 1.00 78.94 355 ALA A O 1
ATOM 2747 N N . ALA A 1 356 ? -10.641 9.947 8.746 1.00 77.56 356 ALA A N 1
ATOM 2748 C CA . ALA A 1 356 ? -9.900 10.781 7.798 1.00 77.56 356 ALA A CA 1
ATOM 2749 C C . ALA A 1 356 ? -8.392 10.936 8.091 1.00 77.56 356 ALA A C 1
ATOM 2751 O O . ALA A 1 356 ? -7.630 11.358 7.221 1.00 77.56 356 ALA A O 1
ATOM 2752 N N . ASP A 1 357 ? -7.947 10.680 9.319 1.00 73.19 357 ASP A N 1
ATOM 2753 C CA . ASP A 1 357 ? -6.533 10.668 9.693 1.00 73.19 357 ASP A CA 1
ATOM 2754 C C . ASP A 1 357 ? -5.822 9.393 9.205 1.00 73.19 357 ASP A C 1
ATOM 2756 O O . ASP A 1 357 ? -4.798 9.506 8.526 1.00 73.19 357 ASP A O 1
ATOM 2760 N N . LEU A 1 358 ? -6.400 8.218 9.466 1.00 71.56 358 LEU A N 1
ATOM 2761 C CA . LEU A 1 358 ? -5.871 6.913 9.059 1.00 71.56 358 LEU A CA 1
ATOM 2762 C C . LEU A 1 358 ? -6.032 6.663 7.564 1.00 71.56 358 LEU A C 1
ATOM 2764 O O . LEU A 1 358 ? -5.095 6.178 6.947 1.00 71.56 358 LEU A O 1
ATOM 2768 N N . ALA A 1 359 ? -7.137 7.116 6.978 1.00 70.00 359 ALA A N 1
ATOM 2769 C CA . ALA A 1 359 ? -7.440 7.004 5.554 1.00 70.00 359 ALA A CA 1
ATOM 2770 C C . ALA A 1 359 ? -6.277 7.495 4.667 1.00 70.00 359 ALA A C 1
ATOM 2772 O O . ALA A 1 359 ? -5.940 6.936 3.630 1.00 70.00 359 ALA A O 1
ATOM 2773 N N . THR A 1 360 ? -5.582 8.552 5.103 1.00 69.81 360 THR A N 1
ATOM 2774 C CA . THR A 1 360 ? -4.419 9.073 4.367 1.00 69.81 360 THR A CA 1
ATOM 2775 C C . THR A 1 360 ? -3.130 8.270 4.552 1.00 69.81 360 THR A C 1
ATOM 2777 O O . THR A 1 360 ? -2.163 8.478 3.819 1.00 69.81 360 THR A O 1
ATOM 2780 N N . GLU A 1 361 ? -3.084 7.415 5.566 1.00 68.31 361 GLU A N 1
ATOM 2781 C CA . GLU A 1 361 ? -1.969 6.530 5.891 1.00 68.31 361 GLU A CA 1
ATOM 2782 C C . GLU A 1 361 ? -2.182 5.099 5.392 1.00 68.31 361 GLU A C 1
ATOM 2784 O O . GLU A 1 361 ? -1.190 4.393 5.261 1.00 68.31 361 GLU A O 1
ATOM 2789 N N . THR A 1 362 ? -3.416 4.679 5.109 1.00 68.44 362 THR A N 1
ATOM 2790 C CA . THR A 1 362 ? -3.757 3.334 4.615 1.00 68.44 362 THR A CA 1
ATOM 2791 C C . THR A 1 362 ? -4.263 3.312 3.176 1.00 68.44 362 THR A C 1
ATOM 2793 O O . THR A 1 362 ? -4.501 2.220 2.677 1.00 68.44 362 THR A O 1
ATOM 2796 N N . LEU A 1 363 ? -4.346 4.471 2.496 1.00 75.31 363 LEU A N 1
ATOM 2797 C CA . LEU A 1 363 ? -4.856 4.584 1.123 1.00 75.31 363 LEU A CA 1
ATOM 2798 C C . LEU A 1 363 ? -4.297 3.489 0.203 1.00 75.31 363 LEU A C 1
ATOM 2800 O O . LEU A 1 363 ? -3.109 3.505 -0.141 1.00 75.31 363 LEU A O 1
ATOM 2804 N N . ASP A 1 364 ? -5.166 2.574 -0.215 1.00 75.19 364 ASP A N 1
ATOM 2805 C CA . ASP A 1 364 ? -4.829 1.491 -1.131 1.00 75.19 364 ASP A CA 1
ATOM 2806 C C . ASP A 1 364 ? -5.127 1.871 -2.597 1.00 75.19 364 ASP A C 1
ATOM 2808 O O . ASP A 1 364 ? -5.689 2.928 -2.908 1.00 75.19 364 ASP A O 1
ATOM 2812 N N . ALA A 1 365 ? -4.680 1.043 -3.547 1.00 76.94 365 ALA A N 1
ATOM 2813 C CA . ALA A 1 365 ? -4.882 1.318 -4.970 1.00 76.94 365 ALA A CA 1
ATOM 2814 C C . ALA A 1 365 ? -6.367 1.285 -5.403 1.00 76.94 365 ALA A C 1
ATOM 2816 O O . ALA A 1 365 ? -6.765 2.180 -6.158 1.00 76.94 365 ALA A O 1
ATOM 2817 N N . PRO A 1 366 ? -7.205 0.320 -4.963 1.00 80.50 366 PRO A N 1
ATOM 2818 C CA . PRO A 1 366 ? -8.646 0.345 -5.221 1.00 80.50 366 PRO A CA 1
ATOM 2819 C C . PRO A 1 366 ? -9.350 1.603 -4.701 1.00 80.50 366 PRO A C 1
ATOM 2821 O O . PRO A 1 366 ? -10.160 2.193 -5.420 1.00 80.50 366 PRO A O 1
ATOM 2824 N N . GLU A 1 367 ? -9.018 2.056 -3.497 1.00 84.06 367 GLU A N 1
ATOM 2825 C CA . GLU A 1 367 ? -9.574 3.251 -2.877 1.00 84.06 367 GLU A CA 1
ATOM 2826 C C . GLU A 1 367 ? -9.111 4.523 -3.588 1.00 84.06 367 GLU A C 1
ATOM 2828 O O . GLU A 1 367 ? -9.932 5.384 -3.921 1.00 84.06 367 GLU A O 1
ATOM 2833 N N . LEU A 1 368 ? -7.820 4.622 -3.919 1.00 83.62 368 LEU A N 1
ATOM 2834 C CA . LEU A 1 368 ? -7.299 5.703 -4.754 1.00 83.62 368 LEU A CA 1
ATOM 2835 C C . LEU A 1 368 ? -8.025 5.744 -6.105 1.00 83.62 368 LEU A C 1
ATOM 2837 O O . LEU A 1 368 ? -8.412 6.817 -6.574 1.00 83.62 368 LEU A O 1
ATOM 2841 N N . ALA A 1 369 ? -8.259 4.588 -6.727 1.00 84.25 369 ALA A N 1
ATOM 2842 C CA . ALA A 1 369 ? -9.012 4.509 -7.969 1.00 84.25 369 ALA A CA 1
ATOM 2843 C C . ALA A 1 369 ? -10.474 4.932 -7.782 1.00 84.25 369 ALA A C 1
ATOM 2845 O O . ALA A 1 369 ? -10.997 5.671 -8.619 1.00 84.25 369 ALA A O 1
ATOM 2846 N N . ALA A 1 370 ? -11.140 4.521 -6.703 1.00 87.44 370 ALA A N 1
ATOM 2847 C CA . ALA A 1 370 ? -12.497 4.958 -6.390 1.00 87.44 370 ALA A CA 1
ATOM 2848 C C . ALA A 1 370 ? -12.559 6.482 -6.206 1.00 87.44 370 ALA A C 1
ATOM 2850 O O . ALA A 1 370 ? -13.437 7.132 -6.778 1.00 87.44 370 ALA A O 1
ATOM 2851 N N . PHE A 1 371 ? -11.588 7.063 -5.498 1.00 89.12 371 PHE A N 1
ATOM 2852 C CA . PHE A 1 371 ? -11.458 8.505 -5.317 1.00 89.12 371 PHE A CA 1
ATOM 2853 C C . PHE A 1 371 ? -11.278 9.240 -6.652 1.00 89.12 371 PHE A C 1
ATOM 2855 O O . PHE A 1 371 ? -12.072 10.125 -6.981 1.00 89.12 371 PHE A O 1
ATOM 2862 N N . LEU A 1 372 ? -10.291 8.838 -7.459 1.00 85.62 372 LEU A N 1
ATOM 2863 C CA . LEU A 1 372 ? -9.991 9.473 -8.748 1.00 85.62 372 LEU A CA 1
ATOM 2864 C C . LEU A 1 372 ? -11.139 9.330 -9.759 1.00 85.62 372 LEU A C 1
ATOM 2866 O O . LEU A 1 372 ? -11.367 10.229 -10.565 1.00 85.62 372 LEU A O 1
ATOM 2870 N N . ASN A 1 373 ? -11.919 8.246 -9.687 1.00 85.75 373 ASN A N 1
ATOM 2871 C CA . ASN A 1 373 ? -13.103 8.040 -10.527 1.00 85.75 373 ASN A CA 1
ATOM 2872 C C . ASN A 1 373 ? -14.390 8.672 -9.952 1.00 85.75 373 ASN A C 1
ATOM 2874 O O . ASN A 1 373 ? -15.471 8.390 -10.469 1.00 85.75 373 ASN A O 1
ATOM 2878 N N . ARG A 1 374 ? -14.308 9.505 -8.899 1.00 88.19 374 ARG A N 1
ATOM 2879 C CA . ARG A 1 374 ? -15.467 10.127 -8.216 1.00 88.19 374 ARG A CA 1
ATOM 2880 C C . ARG A 1 374 ? -16.500 9.115 -7.695 1.00 88.19 374 ARG A C 1
ATOM 2882 O O . ARG A 1 374 ? -17.687 9.408 -7.611 1.00 88.19 374 ARG A O 1
ATOM 2889 N N . ARG A 1 375 ? -16.051 7.913 -7.335 1.00 89.50 375 ARG A N 1
ATOM 2890 C CA . ARG A 1 375 ? -16.867 6.819 -6.780 1.00 89.50 375 ARG A CA 1
ATOM 2891 C C . ARG A 1 375 ? -16.625 6.606 -5.287 1.00 89.50 375 ARG A C 1
ATOM 2893 O O . ARG A 1 375 ? -17.001 5.563 -4.765 1.00 89.50 375 ARG A O 1
ATOM 2900 N N . LEU A 1 376 ? -16.035 7.591 -4.605 1.00 88.00 376 LEU A N 1
ATOM 2901 C CA . LEU A 1 376 ? -15.711 7.509 -3.180 1.00 88.00 376 LEU A CA 1
ATOM 2902 C C . LEU A 1 376 ? -16.943 7.189 -2.323 1.00 88.00 376 LEU A C 1
ATOM 2904 O O . LEU A 1 376 ? -16.843 6.392 -1.412 1.00 88.00 376 LEU A O 1
ATOM 2908 N N . ALA A 1 377 ? -18.124 7.711 -2.659 1.00 86.75 377 ALA A N 1
ATOM 2909 C CA . ALA A 1 377 ? -19.350 7.432 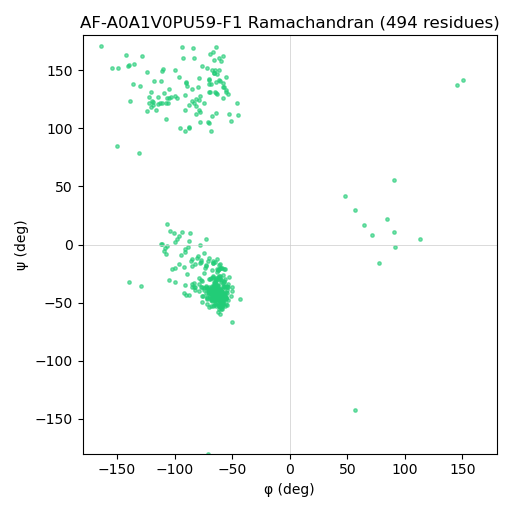-1.906 1.00 86.75 377 ALA A CA 1
ATOM 2910 C C . ALA A 1 377 ? -19.703 5.932 -1.793 1.00 86.75 377 ALA A C 1
ATOM 2912 O O . ALA A 1 377 ? -20.432 5.568 -0.882 1.00 86.75 377 ALA A O 1
ATOM 2913 N N . ARG A 1 378 ? -19.186 5.070 -2.686 1.00 86.88 378 ARG A N 1
ATOM 2914 C CA . ARG A 1 378 ? -19.459 3.621 -2.692 1.00 86.88 378 ARG A CA 1
ATOM 2915 C C . ARG A 1 378 ? -18.694 2.831 -1.633 1.00 86.88 378 ARG A C 1
ATOM 2917 O O . ARG A 1 378 ? -19.015 1.672 -1.430 1.00 86.88 378 ARG A O 1
ATOM 2924 N N . ILE A 1 379 ? -17.659 3.414 -1.028 1.00 87.62 379 ILE A N 1
ATOM 2925 C CA . ILE A 1 379 ? -16.894 2.741 0.036 1.00 87.62 379 ILE A CA 1
ATOM 2926 C C . ILE A 1 379 ? -17.465 3.045 1.426 1.00 87.62 379 ILE A C 1
ATOM 2928 O O . ILE A 1 379 ? -16.993 2.494 2.413 1.00 87.62 379 ILE A O 1
ATOM 2932 N N . PHE A 1 380 ? -18.447 3.950 1.501 1.00 91.62 380 PHE A N 1
ATOM 2933 C CA . PHE A 1 380 ? -19.090 4.343 2.744 1.00 91.62 380 PHE A CA 1
ATOM 2934 C C . PHE A 1 380 ? -20.285 3.452 3.033 1.00 91.62 380 PHE A C 1
ATOM 2936 O O . PHE A 1 380 ? -21.124 3.230 2.166 1.00 91.62 380 PHE A O 1
ATOM 2943 N N . ILE A 1 381 ? -20.398 3.040 4.287 1.00 92.44 381 ILE A N 1
ATOM 2944 C CA . ILE A 1 381 ? -21.534 2.290 4.803 1.00 92.44 381 ILE A CA 1
ATOM 2945 C C . ILE A 1 381 ? -22.663 3.282 5.036 1.00 92.44 381 ILE A C 1
ATOM 2947 O O . ILE A 1 381 ? -22.607 4.093 5.966 1.00 92.44 381 ILE A O 1
ATOM 2951 N N . GLY A 1 382 ? -23.661 3.263 4.157 1.00 89.94 382 GLY A N 1
ATOM 2952 C CA . GLY A 1 382 ? -24.877 4.056 4.304 1.00 89.94 382 GLY A CA 1
ATOM 2953 C C . GLY A 1 382 ? -26.078 3.223 4.740 1.00 89.94 382 GLY A C 1
ATOM 2954 O O . GLY A 1 382 ? -26.951 3.736 5.441 1.00 89.94 382 GLY A O 1
ATOM 2955 N N . THR A 1 383 ? -26.091 1.952 4.347 1.00 90.44 383 THR A N 1
ATOM 2956 C CA . THR A 1 383 ? -27.219 1.030 4.490 1.00 90.44 383 THR A CA 1
ATOM 2957 C C . THR A 1 383 ? -26.804 -0.282 5.172 1.00 90.44 383 THR A C 1
ATOM 2959 O O . THR A 1 383 ? -25.608 -0.598 5.225 1.00 90.44 383 THR A O 1
ATOM 2962 N N . PRO A 1 384 ? -27.761 -1.063 5.704 1.00 89.81 384 PRO A N 1
ATOM 2963 C CA . PRO A 1 384 ? -27.495 -2.403 6.229 1.00 89.81 384 PRO A CA 1
ATOM 2964 C C . PRO A 1 384 ? -26.885 -3.343 5.180 1.00 89.81 384 PRO A C 1
ATOM 2966 O O . PRO A 1 384 ? -25.998 -4.134 5.501 1.00 89.81 384 PRO A O 1
ATOM 2969 N N . GLU A 1 385 ? -27.296 -3.224 3.916 1.00 90.44 385 GLU A N 1
ATOM 2970 C CA . GLU A 1 385 ? -26.753 -4.006 2.806 1.00 90.44 385 GLU A CA 1
ATOM 2971 C C . GLU A 1 385 ? -25.281 -3.671 2.544 1.00 90.44 385 GLU A C 1
ATOM 2973 O O . GLU A 1 385 ? -24.481 -4.581 2.314 1.00 90.44 385 GLU A O 1
ATOM 2978 N N . ASP A 1 386 ? -24.899 -2.390 2.637 1.00 91.56 386 ASP A N 1
ATOM 2979 C CA . ASP A 1 386 ? -23.493 -1.978 2.535 1.00 91.56 386 ASP A CA 1
ATOM 2980 C C . ASP A 1 386 ? -22.656 -2.616 3.651 1.00 91.56 386 ASP A C 1
ATOM 2982 O O . ASP A 1 386 ? -21.559 -3.113 3.394 1.00 91.56 386 ASP A O 1
ATOM 2986 N N . LEU A 1 387 ? -23.177 -2.635 4.886 1.00 91.25 387 LEU A N 1
ATOM 2987 C CA . LEU A 1 387 ? -22.503 -3.237 6.039 1.00 91.25 387 LEU A CA 1
ATOM 2988 C C . LEU A 1 387 ? -22.345 -4.752 5.867 1.00 91.25 387 LEU A C 1
ATOM 2990 O O . LEU A 1 387 ? -21.244 -5.276 6.033 1.00 91.25 387 LEU A O 1
ATOM 2994 N N . ALA A 1 388 ? -23.414 -5.452 5.484 1.00 89.56 388 ALA A N 1
ATOM 2995 C CA . ALA A 1 388 ? -23.375 -6.888 5.230 1.00 89.56 388 ALA A CA 1
ATOM 2996 C C . ALA A 1 388 ? -22.406 -7.230 4.087 1.00 89.56 388 ALA A C 1
ATOM 2998 O O . ALA A 1 388 ? -21.588 -8.146 4.209 1.00 89.56 388 ALA A O 1
ATOM 2999 N N . SER A 1 389 ? -22.439 -6.458 2.996 1.00 89.00 389 SER A N 1
ATOM 3000 C CA . SER A 1 389 ? -21.509 -6.617 1.878 1.00 89.00 389 SER A CA 1
ATOM 3001 C C . SER A 1 389 ? -20.063 -6.364 2.301 1.00 89.00 389 SER A C 1
ATOM 3003 O O . SER A 1 389 ? -19.176 -7.092 1.857 1.00 89.00 389 SER A O 1
ATOM 3005 N N . ALA A 1 390 ? -19.807 -5.355 3.138 1.00 88.00 390 ALA A N 1
ATOM 3006 C CA . ALA A 1 390 ? -18.472 -5.063 3.648 1.00 88.00 390 ALA A CA 1
ATOM 3007 C C . ALA A 1 390 ? -17.962 -6.194 4.551 1.00 88.00 390 ALA A C 1
ATOM 3009 O O . ALA A 1 390 ? -16.852 -6.672 4.342 1.00 88.00 390 ALA A O 1
ATOM 3010 N N . CYS A 1 391 ? -18.783 -6.696 5.478 1.00 86.81 391 CYS A N 1
ATOM 3011 C CA . CYS A 1 391 ? -18.408 -7.795 6.372 1.00 86.81 391 CYS A CA 1
ATOM 3012 C C . CYS A 1 391 ? -18.133 -9.122 5.650 1.00 86.81 391 CYS A C 1
ATOM 3014 O O . CYS A 1 391 ? -17.353 -9.927 6.150 1.00 86.81 391 CYS A O 1
ATOM 3016 N N . ASN A 1 392 ? -18.768 -9.364 4.502 1.00 82.25 392 ASN A N 1
ATOM 3017 C CA . ASN A 1 392 ? -18.519 -10.555 3.683 1.00 82.25 392 ASN A CA 1
ATOM 3018 C C . ASN A 1 392 ? -17.332 -10.372 2.721 1.00 82.25 392 ASN A C 1
ATOM 3020 O O . ASN A 1 392 ? -16.842 -11.337 2.130 1.00 82.25 392 ASN A O 1
ATOM 3024 N N . ALA A 1 393 ? -16.867 -9.137 2.528 1.00 73.88 393 ALA A N 1
ATOM 3025 C CA . ALA A 1 393 ? -15.721 -8.849 1.689 1.00 73.88 393 ALA A CA 1
ATOM 3026 C C . ALA A 1 393 ? -14.422 -9.060 2.481 1.00 73.88 393 ALA A C 1
ATOM 3028 O O . ALA A 1 393 ? -14.166 -8.375 3.461 1.00 73.88 393 ALA A O 1
ATOM 3029 N N . GLY A 1 394 ? -13.545 -9.945 1.999 1.00 65.12 394 GLY A N 1
ATOM 3030 C CA . GLY A 1 394 ? -12.143 -9.951 2.428 1.00 65.12 394 GLY A CA 1
ATOM 3031 C C . GLY A 1 394 ? -11.815 -10.826 3.637 1.00 65.12 394 GLY A C 1
ATOM 3032 O O . GLY A 1 394 ? -11.174 -10.370 4.572 1.00 65.12 394 GLY A O 1
ATOM 3033 N N . GLU A 1 395 ? -12.142 -12.115 3.583 1.00 71.50 395 GLU A N 1
ATOM 3034 C CA . GLU A 1 395 ? -11.621 -13.092 4.558 1.00 71.50 395 GLU A CA 1
ATOM 3035 C C . GLU A 1 395 ? -10.374 -13.839 4.037 1.00 71.50 395 GLU A C 1
ATOM 3037 O O . GLU A 1 395 ? -9.604 -14.421 4.801 1.00 71.50 395 GLU A O 1
ATOM 3042 N N . ALA A 1 396 ? -10.114 -13.794 2.725 1.00 82.12 396 ALA A N 1
ATOM 3043 C CA . ALA A 1 396 ? -9.025 -14.542 2.102 1.00 82.12 396 ALA A CA 1
ATOM 3044 C C . ALA A 1 396 ? -7.653 -13.867 2.275 1.00 82.12 396 ALA A C 1
ATOM 3046 O O . ALA A 1 396 ? -7.492 -12.675 2.010 1.00 82.12 396 ALA A O 1
ATOM 3047 N N . ARG A 1 397 ? -6.622 -14.657 2.622 1.00 87.38 397 ARG A N 1
ATOM 3048 C CA . ARG A 1 397 ? -5.222 -14.189 2.630 1.00 87.38 397 ARG A CA 1
ATOM 3049 C C . ARG A 1 397 ? -4.806 -13.680 1.244 1.00 87.38 397 ARG A C 1
ATOM 3051 O O . ARG A 1 397 ? -5.045 -14.340 0.224 1.00 87.38 397 ARG A O 1
ATOM 3058 N N . HIS A 1 398 ? -4.074 -12.574 1.242 1.00 87.06 398 HIS A N 1
ATOM 3059 C CA . HIS A 1 398 ? -3.380 -12.025 0.085 1.00 87.06 398 HIS A CA 1
ATOM 3060 C C . HIS A 1 398 ? -2.281 -12.967 -0.435 1.00 87.06 398 HIS A C 1
ATOM 3062 O O . HIS A 1 398 ? -1.913 -13.960 0.200 1.00 87.06 398 HIS A O 1
ATOM 3068 N N . GLY A 1 399 ? -1.729 -12.645 -1.610 1.00 83.00 399 GLY A N 1
ATOM 3069 C CA . GLY A 1 399 ? -0.675 -13.438 -2.253 1.00 83.00 399 GLY A CA 1
ATOM 3070 C C . GLY A 1 399 ? 0.599 -13.621 -1.415 1.00 83.00 399 GLY A C 1
ATOM 3071 O O . GLY A 1 399 ? 1.261 -14.643 -1.561 1.00 83.00 399 GLY A O 1
ATOM 3072 N N . ASP A 1 400 ? 0.897 -12.698 -0.498 1.00 85.38 400 ASP A N 1
ATOM 3073 C CA . ASP A 1 400 ? 2.039 -12.752 0.427 1.00 85.38 400 ASP A CA 1
ATOM 3074 C C . ASP A 1 400 ? 1.746 -13.494 1.747 1.00 85.38 400 ASP A C 1
ATOM 3076 O O . ASP A 1 400 ? 2.632 -13.673 2.592 1.00 85.38 400 ASP A O 1
ATOM 3080 N N . GLY A 1 401 ? 0.504 -13.958 1.920 1.00 87.75 401 GLY A N 1
ATOM 3081 C CA . GLY A 1 401 ? 0.056 -14.732 3.071 1.00 87.75 401 GLY A CA 1
ATOM 3082 C C . GLY A 1 401 ? -0.528 -13.923 4.223 1.00 87.75 401 GLY A C 1
ATOM 3083 O O . GLY A 1 401 ? -0.971 -14.531 5.199 1.00 87.75 401 GLY A O 1
ATOM 3084 N N . LEU A 1 402 ? -0.547 -12.591 4.134 1.00 88.38 402 LEU A N 1
ATOM 3085 C CA . LEU A 1 402 ? -1.215 -11.753 5.127 1.00 88.38 402 LEU A CA 1
ATOM 3086 C C . LEU A 1 402 ? -2.722 -11.736 4.890 1.00 88.38 402 LEU A C 1
ATOM 3088 O O . LEU A 1 402 ? -3.182 -11.672 3.750 1.00 88.38 402 LEU A O 1
ATOM 3092 N N . PHE A 1 403 ? -3.493 -11.721 5.966 1.00 89.06 403 PHE A N 1
ATOM 3093 C CA . PHE A 1 403 ? -4.902 -11.383 5.907 1.00 89.06 403 PHE A CA 1
ATOM 3094 C C . PHE A 1 403 ? -5.111 -9.885 5.649 1.00 89.06 403 PHE A C 1
ATOM 3096 O O . PHE A 1 403 ? -4.252 -9.047 5.993 1.00 89.06 403 PHE A O 1
ATOM 3103 N N . PRO A 1 404 ? -6.238 -9.534 5.014 1.00 86.12 404 PRO A N 1
ATOM 3104 C CA . PRO A 1 404 ? -6.595 -8.151 4.771 1.00 86.12 404 PRO A CA 1
ATOM 3105 C C . PRO A 1 404 ? -6.845 -7.398 6.074 1.00 86.12 404 PRO A C 1
ATOM 3107 O O . PRO A 1 404 ? -7.249 -7.947 7.100 1.00 86.12 404 PRO A O 1
ATOM 3110 N N . MET A 1 405 ? -6.553 -6.108 5.996 1.00 85.62 405 MET A N 1
ATOM 3111 C CA . MET A 1 405 ? -6.962 -5.111 6.969 1.00 85.62 405 MET A CA 1
ATOM 3112 C C . MET A 1 405 ? -8.049 -4.296 6.283 1.00 85.62 405 MET A C 1
ATOM 3114 O O . MET A 1 405 ? -7.810 -3.793 5.186 1.00 85.62 405 MET A O 1
ATOM 3118 N N . GLN A 1 406 ? -9.236 -4.254 6.872 1.00 86.50 406 GLN A N 1
ATOM 3119 C CA . GLN A 1 406 ? -10.420 -3.685 6.250 1.00 86.50 406 GLN A CA 1
ATOM 3120 C C . GLN A 1 406 ? -10.884 -2.445 7.008 1.00 86.50 406 GLN A C 1
ATOM 3122 O O . GLN A 1 406 ? -11.217 -2.517 8.194 1.00 86.50 406 GLN A O 1
ATOM 3127 N N . ASP A 1 407 ? -10.931 -1.330 6.282 1.00 87.25 407 ASP A N 1
ATOM 3128 C CA . ASP A 1 407 ? -11.364 -0.032 6.784 1.00 87.25 407 ASP A CA 1
ATOM 3129 C C . ASP A 1 407 ? -12.876 0.126 6.542 1.00 87.25 407 ASP A C 1
ATOM 3131 O O . ASP A 1 407 ? -13.343 0.178 5.405 1.00 87.25 407 ASP A O 1
ATOM 3135 N N . PHE A 1 408 ? -13.653 0.212 7.623 1.00 91.19 408 PHE A N 1
ATOM 3136 C CA . PHE A 1 408 ? -15.095 0.455 7.591 1.00 91.19 408 PHE A CA 1
ATOM 3137 C C . PHE A 1 408 ? -15.347 1.962 7.665 1.00 91.19 408 PHE A C 1
ATOM 3139 O O . PHE A 1 408 ? -15.326 2.563 8.745 1.00 91.19 408 PHE A O 1
ATOM 3146 N N . TYR A 1 409 ? -15.561 2.594 6.509 1.00 90.62 409 TYR A N 1
ATOM 3147 C CA . TYR A 1 409 ? -15.898 4.014 6.435 1.00 90.62 409 TYR A CA 1
ATOM 3148 C C . TYR A 1 409 ? -17.382 4.224 6.705 1.00 90.62 409 TYR A C 1
ATOM 3150 O O . TYR A 1 409 ? -18.236 3.841 5.911 1.00 90.62 409 TYR A O 1
ATOM 3158 N N . CYS A 1 410 ? -17.691 4.854 7.832 1.00 90.69 410 CYS A N 1
ATOM 3159 C CA . CYS A 1 410 ? -19.066 5.092 8.249 1.00 90.69 410 CYS A CA 1
ATOM 3160 C C . CYS A 1 410 ? -19.506 6.523 7.921 1.00 90.69 410 CYS A C 1
ATOM 3162 O O . CYS A 1 410 ? -18.699 7.459 7.918 1.00 90.69 410 CYS A O 1
ATOM 3164 N N . ARG A 1 411 ? -20.803 6.676 7.664 1.00 90.38 411 ARG A N 1
ATOM 3165 C CA . ARG A 1 411 ? -21.507 7.960 7.694 1.00 90.38 411 ARG A CA 1
ATOM 3166 C C . ARG A 1 411 ? -21.921 8.281 9.133 1.00 90.38 411 ARG A C 1
ATOM 3168 O O . ARG A 1 411 ? -21.836 7.424 10.016 1.00 90.38 411 ARG A O 1
ATOM 3175 N N . ASP A 1 412 ? -22.374 9.507 9.365 1.00 85.62 412 ASP A N 1
ATOM 3176 C CA . ASP A 1 412 ? -22.622 10.049 10.712 1.00 85.62 412 ASP A CA 1
ATOM 3177 C C . ASP A 1 412 ? -23.596 9.208 11.565 1.00 85.62 412 ASP A C 1
ATOM 3179 O O . ASP A 1 412 ? -23.467 9.114 12.781 1.00 85.62 412 ASP A O 1
ATOM 3183 N N . ASN A 1 413 ? -24.540 8.523 10.926 1.00 86.25 413 ASN A N 1
ATOM 3184 C CA . ASN A 1 413 ? -25.575 7.701 11.559 1.00 86.25 413 ASN A CA 1
ATOM 3185 C C . ASN A 1 413 ? -25.360 6.181 11.419 1.00 86.25 413 ASN A C 1
ATOM 3187 O O . ASN A 1 413 ? -26.171 5.416 11.931 1.00 86.25 413 ASN A O 1
ATOM 3191 N N . SER A 1 414 ? -24.304 5.723 10.735 1.00 90.44 414 SER A N 1
ATOM 3192 C CA . SER A 1 414 ? -24.050 4.288 10.513 1.00 90.44 414 SER A CA 1
ATOM 3193 C C . SER A 1 414 ? -22.888 3.727 11.336 1.00 90.44 414 SER A C 1
ATOM 3195 O O . SER A 1 414 ? -22.693 2.511 11.382 1.00 90.44 414 SER A O 1
ATOM 3197 N N . TRP A 1 415 ? -22.117 4.573 12.025 1.00 90.25 415 TRP A N 1
ATOM 3198 C CA . TRP A 1 415 ? -20.937 4.122 12.770 1.00 90.25 415 TRP A CA 1
ATOM 3199 C C . TRP A 1 415 ? -21.277 3.266 13.996 1.00 90.25 415 TRP A C 1
ATOM 3201 O O . TRP A 1 415 ? -20.606 2.262 14.230 1.00 90.25 415 TRP A O 1
ATOM 3211 N N . ARG A 1 416 ? -22.329 3.614 14.751 1.00 91.12 416 ARG A N 1
ATOM 3212 C CA . ARG A 1 416 ? -22.790 2.847 15.920 1.00 91.12 416 ARG A CA 1
ATOM 3213 C C . ARG A 1 416 ? -23.225 1.430 15.552 1.00 91.12 416 ARG A C 1
ATOM 3215 O O . ARG A 1 416 ? -22.658 0.488 16.105 1.00 91.12 416 ARG A O 1
ATOM 3222 N N . PRO A 1 417 ? -24.161 1.225 14.609 1.00 91.88 417 PRO A N 1
ATOM 3223 C CA . PRO A 1 417 ? -24.551 -0.130 14.241 1.00 91.88 417 PRO A CA 1
ATOM 3224 C C . PRO A 1 417 ? -23.389 -0.915 13.628 1.00 91.88 417 PRO A C 1
ATOM 3226 O O . PRO A 1 417 ? -23.234 -2.105 13.911 1.00 91.88 417 PRO A O 1
ATOM 3229 N N . THR A 1 418 ? -22.513 -0.245 12.869 1.00 93.19 418 THR A N 1
ATOM 3230 C CA . THR A 1 418 ? -21.297 -0.868 12.335 1.00 93.19 418 THR A CA 1
ATOM 3231 C C . THR A 1 418 ? -20.409 -1.381 13.462 1.00 93.19 418 THR A C 1
ATOM 3233 O O . THR A 1 418 ? -20.112 -2.571 13.496 1.00 93.19 418 THR A O 1
ATOM 3236 N N . VAL A 1 419 ? -20.014 -0.540 14.425 1.00 92.50 419 VAL A N 1
ATOM 3237 C CA . VAL A 1 419 ? -19.082 -0.961 15.482 1.00 92.50 419 VAL A CA 1
ATOM 3238 C C . VAL A 1 419 ? -19.652 -2.096 16.337 1.00 92.50 419 VAL A C 1
ATOM 3240 O O . VAL A 1 419 ? -18.925 -3.036 16.655 1.00 92.50 419 VAL A O 1
ATOM 3243 N N . LEU A 1 420 ? -20.954 -2.073 16.639 1.00 92.75 420 LEU A N 1
ATOM 3244 C CA . LEU A 1 420 ? -21.616 -3.147 17.383 1.00 92.75 420 LEU A CA 1
ATOM 3245 C C . LEU A 1 420 ? -21.623 -4.469 16.598 1.00 92.75 420 LEU A C 1
ATOM 3247 O O . LEU A 1 420 ? -21.329 -5.525 17.161 1.00 92.75 420 LEU A O 1
ATOM 3251 N N . THR A 1 421 ? -21.867 -4.407 15.288 1.00 92.12 421 THR A N 1
ATOM 3252 C CA . THR A 1 421 ? -21.774 -5.571 14.395 1.00 92.12 421 THR A CA 1
ATOM 3253 C C . THR A 1 421 ? -20.352 -6.128 14.366 1.00 92.12 421 THR A C 1
ATOM 3255 O O . THR A 1 421 ? -20.155 -7.333 14.529 1.00 92.12 421 THR A O 1
ATOM 3258 N N . LEU A 1 422 ? -19.338 -5.266 14.241 1.00 92.38 422 LEU A N 1
ATOM 3259 C CA . LEU A 1 422 ? -17.935 -5.688 14.250 1.00 92.38 422 LEU A CA 1
ATOM 3260 C C . LEU A 1 422 ? -17.536 -6.338 15.583 1.00 92.38 422 LEU A C 1
ATOM 3262 O O . LEU A 1 422 ? -16.839 -7.350 15.570 1.00 92.38 422 LEU A O 1
ATOM 3266 N N . MET A 1 423 ? -17.996 -5.804 16.721 1.00 92.56 423 MET A N 1
ATOM 3267 C CA . MET A 1 423 ? -17.747 -6.388 18.047 1.00 92.56 423 MET A CA 1
ATOM 3268 C C . MET A 1 423 ? -18.316 -7.804 18.171 1.00 92.56 423 MET A C 1
ATOM 3270 O O . MET A 1 423 ? -17.655 -8.665 18.742 1.00 92.56 423 MET A O 1
ATOM 3274 N N . SER A 1 424 ? -19.500 -8.066 17.607 1.00 89.69 424 SER A N 1
ATOM 3275 C CA . SER A 1 424 ? -20.122 -9.400 17.650 1.00 89.69 424 SER A CA 1
ATOM 3276 C C . SER A 1 424 ? -19.355 -10.465 16.854 1.00 89.69 424 SER A C 1
ATOM 3278 O O . SER A 1 424 ? -19.407 -11.646 17.185 1.00 89.69 424 SER A O 1
ATOM 3280 N N . ARG A 1 425 ? -18.622 -10.046 15.812 1.00 88.81 425 ARG A N 1
ATOM 3281 C CA . ARG A 1 425 ? -17.824 -10.926 14.942 1.00 88.81 425 ARG A CA 1
ATOM 3282 C C . ARG A 1 425 ? -16.381 -11.082 15.415 1.00 88.81 425 ARG A C 1
ATOM 3284 O O . ARG A 1 425 ? -15.686 -11.994 14.974 1.00 88.81 425 ARG A O 1
ATOM 3291 N N . ALA A 1 426 ? -15.901 -10.165 16.250 1.00 90.62 426 ALA A N 1
ATOM 3292 C CA . ALA A 1 426 ? -14.509 -10.120 16.653 1.00 90.62 426 ALA A CA 1
ATOM 3293 C C . ALA A 1 426 ? -14.205 -11.161 17.736 1.00 90.62 426 ALA A C 1
ATOM 3295 O O . ALA A 1 426 ? -14.777 -11.134 18.823 1.00 90.62 426 ALA A O 1
ATOM 3296 N N . ARG A 1 427 ? -13.221 -12.027 17.485 1.00 89.88 427 ARG A N 1
ATOM 3297 C CA . ARG A 1 427 ? -12.665 -12.916 18.517 1.00 89.88 427 ARG A CA 1
ATOM 3298 C C . ARG A 1 427 ? -11.736 -12.176 19.458 1.00 89.88 427 ARG A C 1
ATOM 3300 O O . ARG A 1 427 ? -11.675 -12.501 20.633 1.00 89.88 427 ARG A O 1
ATOM 3307 N N . ARG A 1 428 ? -10.972 -11.213 18.942 1.00 91.06 428 ARG A N 1
ATOM 3308 C CA . ARG A 1 428 ? -10.050 -10.385 19.726 1.00 91.06 428 ARG A CA 1
ATOM 3309 C C . ARG A 1 428 ? -10.294 -8.924 19.410 1.00 91.06 428 ARG A C 1
ATOM 3311 O O . ARG A 1 428 ? -10.408 -8.557 18.239 1.00 91.06 428 ARG A O 1
ATOM 3318 N N . VAL A 1 429 ? -10.319 -8.099 20.449 1.00 92.38 429 VAL A N 1
ATOM 3319 C CA . VAL A 1 429 ? -10.460 -6.651 20.334 1.00 92.38 429 VAL A CA 1
ATOM 3320 C C . VAL A 1 429 ? -9.230 -5.977 20.916 1.00 92.38 429 VAL A C 1
ATOM 3322 O O . VAL A 1 429 ? -8.884 -6.171 22.078 1.00 92.38 429 VAL A O 1
ATOM 3325 N N . LEU A 1 430 ? -8.574 -5.166 20.096 1.00 91.00 430 LEU A N 1
ATOM 3326 C CA . LEU A 1 430 ? -7.508 -4.274 20.515 1.00 91.00 430 LEU A CA 1
ATOM 3327 C C . LEU A 1 430 ? -8.057 -2.854 20.540 1.00 91.00 430 LEU A C 1
ATOM 3329 O O . LEU A 1 430 ? -8.558 -2.381 19.524 1.00 91.00 430 LEU A O 1
ATOM 3333 N N . ILE A 1 431 ? -7.925 -2.162 21.664 1.00 91.00 431 ILE A N 1
ATOM 3334 C CA . ILE A 1 431 ? -8.301 -0.755 21.783 1.00 91.00 431 ILE A CA 1
ATOM 3335 C C . ILE A 1 431 ? -7.068 0.102 22.073 1.00 91.00 431 ILE A C 1
ATOM 3337 O O . ILE A 1 431 ? -6.400 -0.051 23.096 1.00 91.00 431 ILE A O 1
ATOM 3341 N N . ASP A 1 432 ? -6.740 0.991 21.137 1.00 87.94 432 ASP A N 1
ATOM 3342 C CA . ASP A 1 432 ? -5.639 1.944 21.260 1.00 87.94 432 ASP A CA 1
ATOM 3343 C C . ASP A 1 432 ? -6.122 3.219 21.964 1.00 87.94 432 ASP A C 1
ATOM 3345 O O . ASP A 1 432 ? -6.771 4.082 21.364 1.00 87.94 432 ASP A O 1
ATOM 3349 N N . MET A 1 433 ? -5.800 3.307 23.255 1.00 88.25 433 MET A N 1
ATOM 3350 C CA . MET A 1 433 ? -6.141 4.399 24.171 1.00 88.25 433 MET A CA 1
ATOM 3351 C C . MET A 1 433 ? -4.972 5.366 24.391 1.00 88.25 433 MET A C 1
ATOM 3353 O O . MET A 1 433 ? -5.027 6.220 25.275 1.00 88.25 433 MET A O 1
ATOM 3357 N N . ARG A 1 434 ? -3.884 5.260 23.624 1.00 83.19 434 ARG A N 1
ATOM 3358 C CA . ARG A 1 434 ? -2.779 6.223 23.730 1.00 83.19 434 ARG A CA 1
ATOM 3359 C C . ARG A 1 434 ? -3.259 7.623 23.403 1.00 83.19 434 ARG A C 1
ATOM 3361 O O . ARG A 1 434 ? -4.068 7.805 22.498 1.00 83.19 434 ARG A O 1
ATOM 3368 N N . GLY A 1 435 ? -2.781 8.625 24.125 1.00 80.69 435 GLY A N 1
ATOM 3369 C CA . GLY A 1 435 ? -3.251 9.994 23.966 1.00 80.69 435 GLY A CA 1
ATOM 3370 C C . GLY A 1 435 ? -4.719 10.203 24.341 1.00 80.69 435 GLY A C 1
ATOM 3371 O O . GLY A 1 435 ? -5.320 11.194 23.916 1.00 80.69 435 GLY A O 1
ATOM 3372 N N . PHE A 1 436 ? -5.316 9.265 25.080 1.00 85.12 436 PHE A N 1
ATOM 3373 C CA . PHE A 1 436 ? -6.648 9.433 25.632 1.00 85.12 436 PHE A CA 1
ATOM 3374 C C . PHE A 1 436 ? -6.703 10.682 26.516 1.00 85.12 436 PHE A C 1
ATOM 3376 O O . PHE A 1 436 ? -5.812 10.948 27.319 1.00 85.12 436 PHE A O 1
ATOM 3383 N N . ASP A 1 437 ? -7.774 11.446 26.337 1.00 82.19 437 ASP A N 1
ATOM 3384 C CA . ASP A 1 437 ? -8.060 12.663 27.080 1.00 82.19 437 ASP A CA 1
ATOM 3385 C C . ASP A 1 437 ? -9.447 12.494 27.718 1.00 82.19 437 ASP A C 1
ATOM 3387 O O . ASP A 1 437 ? -10.433 12.408 26.975 1.00 82.19 437 ASP A O 1
ATOM 3391 N N . PRO A 1 438 ? -9.552 12.455 29.060 1.00 81.06 438 PRO A N 1
ATOM 3392 C CA . PRO A 1 438 ? -10.819 12.269 29.770 1.00 81.06 438 PRO A CA 1
ATOM 3393 C C . PRO A 1 438 ? -11.902 13.297 29.425 1.00 81.06 438 PRO A C 1
ATOM 3395 O O . PRO A 1 438 ? -13.089 13.037 29.621 1.00 81.06 438 PRO A O 1
ATOM 3398 N N . THR A 1 439 ? -11.524 14.464 28.894 1.00 79.31 439 THR A N 1
ATOM 3399 C CA . THR A 1 439 ? -12.481 15.496 28.471 1.00 79.31 439 THR A CA 1
ATOM 3400 C C . THR A 1 439 ? -13.212 15.128 27.175 1.00 79.31 439 THR A C 1
ATOM 3402 O O . THR A 1 439 ? -14.304 15.637 26.903 1.00 79.31 439 THR A O 1
ATOM 3405 N N . LYS A 1 440 ? -12.657 14.207 26.377 1.00 74.06 440 LYS A N 1
ATOM 3406 C CA . LYS A 1 440 ? -13.212 13.775 25.092 1.00 74.06 440 LYS A CA 1
ATOM 3407 C C . LYS A 1 440 ? -14.050 12.515 25.271 1.00 74.06 440 LYS A C 1
ATOM 3409 O O . LYS A 1 440 ? -13.547 11.398 25.258 1.00 74.06 440 LYS A O 1
ATOM 3414 N N . LYS A 1 441 ? -15.370 12.693 25.327 1.00 68.19 441 LYS A N 1
ATOM 3415 C CA . LYS A 1 441 ? -16.351 11.599 25.478 1.00 68.19 441 LYS A CA 1
ATOM 3416 C C . LYS A 1 441 ? -16.540 10.719 24.231 1.00 68.19 441 LYS A C 1
ATOM 3418 O O . LYS A 1 441 ? -17.404 9.851 24.231 1.00 68.19 441 LYS A O 1
ATOM 3423 N N . GLY A 1 442 ? -15.758 10.938 23.173 1.00 75.25 442 GLY A N 1
ATOM 3424 C CA . GLY A 1 442 ? -15.968 10.320 21.860 1.00 75.25 442 GLY A CA 1
ATOM 3425 C C . GLY A 1 442 ? -15.799 8.799 21.806 1.00 75.25 442 GLY A C 1
ATOM 3426 O O . GLY A 1 442 ? -16.235 8.228 20.825 1.00 75.25 442 GLY A O 1
ATOM 3427 N N . ILE A 1 443 ? -15.194 8.170 22.825 1.00 84.44 443 ILE A N 1
ATOM 3428 C CA . ILE A 1 443 ? -14.989 6.709 22.899 1.00 84.44 443 ILE A CA 1
ATOM 3429 C C . ILE A 1 443 ? -15.835 6.019 23.984 1.00 84.44 443 ILE A C 1
ATOM 3431 O O . ILE A 1 443 ? -15.721 4.816 24.213 1.00 84.44 443 ILE A O 1
ATOM 3435 N N . GLN A 1 444 ? -16.652 6.786 24.715 1.00 87.50 444 GLN A N 1
ATOM 3436 C CA . GLN A 1 444 ? -17.426 6.257 25.842 1.00 87.50 444 GLN A CA 1
ATOM 3437 C C . GLN A 1 444 ? -18.391 5.162 25.378 1.00 87.50 444 GLN A C 1
ATOM 3439 O O . GLN A 1 444 ? -18.466 4.109 26.001 1.00 87.50 444 GLN A O 1
ATOM 3444 N N . PHE A 1 445 ? -19.081 5.404 24.261 1.00 90.25 445 PHE A N 1
ATOM 3445 C CA . PHE A 1 445 ? -20.045 4.463 23.703 1.00 90.25 445 PHE A CA 1
ATOM 3446 C C . PHE A 1 445 ? -19.398 3.113 23.378 1.00 90.25 445 PHE A C 1
ATOM 3448 O O . PHE A 1 445 ? -19.945 2.069 23.717 1.00 90.25 445 PHE A O 1
ATOM 3455 N N . GLU A 1 446 ? -18.223 3.123 22.750 1.00 91.69 446 GLU A N 1
ATOM 3456 C CA . GLU A 1 446 ? -17.491 1.917 22.386 1.00 91.69 446 GLU A CA 1
ATOM 3457 C C . GLU A 1 446 ? -17.072 1.131 23.626 1.00 91.69 446 GLU A C 1
ATOM 3459 O O . GLU A 1 446 ? -17.191 -0.088 23.637 1.00 91.69 446 GLU A O 1
ATOM 3464 N N . ILE A 1 447 ? -16.628 1.801 24.690 1.00 92.19 447 ILE A N 1
ATOM 3465 C CA . ILE A 1 447 ? -16.219 1.122 25.928 1.00 92.19 447 ILE A CA 1
ATOM 3466 C C . ILE A 1 447 ? -17.431 0.535 26.659 1.00 92.19 447 ILE A C 1
ATOM 3468 O O . ILE A 1 447 ? -17.372 -0.618 27.088 1.00 92.19 447 ILE A O 1
ATOM 3472 N N . ASP A 1 448 ? -18.540 1.273 26.737 1.00 91.38 448 ASP A N 1
ATOM 3473 C CA . ASP A 1 448 ? -19.796 0.767 27.303 1.00 91.38 448 ASP A CA 1
ATOM 3474 C C . ASP A 1 448 ? -20.296 -0.455 26.511 1.00 91.38 448 ASP A C 1
ATOM 3476 O O . ASP A 1 448 ? -20.730 -1.460 27.078 1.00 91.38 448 ASP A O 1
ATOM 3480 N N . ALA A 1 449 ? -20.177 -0.411 25.182 1.00 91.50 449 ALA A N 1
ATOM 3481 C CA . ALA A 1 449 ? -20.536 -1.523 24.316 1.00 91.50 449 ALA A CA 1
ATOM 3482 C C . ALA A 1 449 ? -19.618 -2.741 24.492 1.00 91.50 449 ALA A C 1
ATOM 3484 O O . ALA A 1 449 ? -20.130 -3.862 24.502 1.00 91.50 449 ALA A O 1
ATOM 3485 N N . LEU A 1 450 ? -18.304 -2.541 24.664 1.00 92.56 450 LEU A N 1
ATOM 3486 C CA . LEU A 1 450 ? -17.355 -3.619 24.965 1.00 92.56 450 LEU A CA 1
ATOM 3487 C C . LEU A 1 450 ? -17.713 -4.318 26.273 1.00 92.56 450 LEU A C 1
ATOM 3489 O O . LEU A 1 450 ? -17.792 -5.545 26.292 1.00 92.56 450 LEU A O 1
ATOM 3493 N N . ALA A 1 451 ? -17.992 -3.542 27.324 1.00 90.75 451 ALA A N 1
ATOM 3494 C CA . ALA A 1 451 ? -18.392 -4.062 28.627 1.00 90.75 451 ALA A CA 1
ATOM 3495 C C . ALA A 1 451 ? -19.645 -4.952 28.535 1.00 90.75 451 ALA A C 1
ATOM 3497 O O . ALA A 1 451 ? -19.739 -5.966 29.219 1.00 90.75 451 ALA A O 1
ATOM 3498 N N . ALA A 1 452 ? -20.589 -4.613 27.657 1.00 89.38 452 ALA A N 1
ATOM 3499 C CA . ALA A 1 452 ? -21.841 -5.352 27.512 1.00 89.38 452 ALA A CA 1
ATOM 3500 C C . ALA A 1 452 ? -21.775 -6.576 26.573 1.00 89.38 452 ALA A C 1
ATOM 3502 O O . ALA A 1 452 ? -22.699 -7.392 26.584 1.00 89.38 452 ALA A O 1
ATOM 3503 N N . ARG A 1 453 ? -20.765 -6.675 25.694 1.00 90.19 453 ARG A N 1
ATOM 3504 C CA . ARG A 1 453 ? -20.811 -7.590 24.530 1.00 90.19 453 ARG A CA 1
ATOM 3505 C C . ARG A 1 453 ? -19.606 -8.501 24.374 1.00 90.19 453 ARG A C 1
ATOM 3507 O O . ARG A 1 453 ? -19.769 -9.626 23.904 1.00 90.19 453 ARG A O 1
ATOM 3514 N N . VAL A 1 454 ? -18.410 -8.020 24.701 1.00 90.88 454 VAL A N 1
ATOM 3515 C CA . VAL A 1 454 ? -17.163 -8.719 24.380 1.00 90.88 454 VAL A CA 1
ATOM 3516 C C . VAL A 1 454 ? -16.586 -9.326 25.657 1.00 90.88 454 VAL A C 1
ATOM 3518 O O . VAL A 1 454 ? -16.362 -8.576 26.606 1.00 90.88 454 VAL A O 1
ATOM 3521 N N . PRO A 1 455 ? -16.297 -10.641 25.694 1.00 91.00 455 PRO A N 1
ATOM 3522 C CA . PRO A 1 455 ? -15.651 -11.260 26.849 1.00 91.00 455 PRO A CA 1
ATOM 3523 C C . PRO A 1 455 ? -14.336 -10.557 27.197 1.00 91.00 455 PRO A C 1
ATOM 3525 O O . PRO A 1 455 ? -13.521 -10.296 26.307 1.00 91.00 455 PRO A O 1
ATOM 3528 N N . ALA A 1 456 ? -14.123 -10.240 28.472 1.00 91.31 456 ALA A N 1
ATOM 3529 C CA . ALA A 1 456 ? -12.978 -9.448 28.916 1.00 91.31 456 ALA A CA 1
ATOM 3530 C C . ALA A 1 456 ? -11.615 -10.062 28.544 1.00 91.31 456 ALA A C 1
ATOM 3532 O O . ALA A 1 456 ? -10.683 -9.331 28.204 1.00 91.31 456 ALA A O 1
ATOM 3533 N N . GLU A 1 457 ? -11.512 -11.393 28.514 1.00 91.06 457 GLU A N 1
ATOM 3534 C CA . GLU A 1 457 ? -10.310 -12.124 28.105 1.00 91.06 457 GLU A CA 1
ATOM 3535 C C . GLU A 1 457 ? -9.910 -11.880 26.639 1.00 91.06 457 GLU A C 1
ATOM 3537 O O . GLU A 1 457 ? -8.747 -12.053 26.268 1.00 91.06 457 GLU A O 1
ATOM 3542 N N . ASN A 1 458 ? -10.857 -11.433 25.811 1.00 91.81 458 ASN A N 1
ATOM 3543 C CA . ASN A 1 458 ? -10.644 -11.116 24.403 1.00 91.81 458 ASN A CA 1
ATOM 3544 C C . ASN A 1 458 ? -10.262 -9.647 24.174 1.00 91.81 458 ASN A C 1
ATOM 3546 O O . ASN A 1 458 ? -9.978 -9.262 23.035 1.00 91.81 458 ASN A O 1
ATOM 3550 N N . ILE A 1 459 ? -10.246 -8.824 25.227 1.00 93.06 459 ILE A N 1
ATOM 3551 C CA . ILE A 1 459 ? -9.966 -7.390 25.153 1.00 93.06 459 ILE A CA 1
ATOM 3552 C C . ILE A 1 459 ? -8.510 -7.126 25.544 1.00 93.06 459 ILE A C 1
ATOM 3554 O O . ILE A 1 459 ? -8.027 -7.525 26.605 1.00 93.06 459 ILE A O 1
ATOM 3558 N N . THR A 1 460 ? -7.797 -6.406 24.682 1.00 92.00 460 THR A N 1
ATOM 3559 C CA . THR A 1 460 ? -6.466 -5.866 24.964 1.00 92.00 460 THR A CA 1
ATOM 3560 C C . THR A 1 460 ? -6.478 -4.353 24.804 1.00 92.00 460 THR A C 1
ATOM 3562 O O . THR A 1 460 ? -6.861 -3.833 23.759 1.00 92.00 460 THR A O 1
ATOM 3565 N N . VAL A 1 461 ? -6.016 -3.638 25.825 1.00 92.31 461 VAL A N 1
ATOM 3566 C CA . VAL A 1 461 ? -5.933 -2.173 25.845 1.00 92.31 461 VAL A CA 1
ATOM 3567 C C . VAL A 1 461 ? -4.482 -1.749 25.661 1.00 92.31 461 VAL A C 1
ATOM 3569 O O . VAL A 1 461 ? -3.606 -2.293 26.325 1.00 92.31 461 VAL A O 1
ATOM 3572 N N . VAL A 1 462 ? -4.207 -0.778 24.791 1.00 88.94 462 VAL A N 1
ATOM 3573 C CA . VAL A 1 462 ? -2.881 -0.148 24.666 1.00 88.94 462 VAL A CA 1
ATOM 3574 C C . VAL A 1 462 ? -2.955 1.270 25.199 1.00 88.94 462 VAL A C 1
ATOM 3576 O O . VAL A 1 462 ? -3.838 2.025 24.799 1.00 88.94 462 VAL A O 1
ATOM 3579 N N . VAL A 1 463 ? -2.028 1.645 26.075 1.00 89.06 463 VAL A N 1
ATOM 3580 C CA . VAL A 1 463 ? -2.043 2.944 26.755 1.00 89.06 463 VAL A CA 1
ATOM 3581 C C . VAL A 1 463 ? -0.639 3.539 26.856 1.00 89.06 463 VAL A C 1
ATOM 3583 O O . VAL A 1 463 ? 0.361 2.817 26.820 1.00 89.06 463 VAL A O 1
ATOM 3586 N N . ASP A 1 464 ? -0.569 4.867 26.943 1.00 87.38 464 ASP A N 1
ATOM 3587 C CA . ASP A 1 464 ? 0.675 5.561 27.273 1.00 87.38 464 ASP A CA 1
ATOM 3588 C C . ASP A 1 464 ? 0.940 5.427 28.782 1.00 87.38 464 ASP A C 1
ATOM 3590 O O . ASP A 1 464 ? -0.020 5.299 29.547 1.00 87.38 464 ASP A O 1
ATOM 3594 N N . PRO A 1 465 ? 2.203 5.489 29.237 1.00 86.88 465 PRO A N 1
ATOM 3595 C CA . PRO A 1 465 ? 2.533 5.390 30.661 1.00 86.88 465 PRO A CA 1
ATOM 3596 C C . PRO A 1 465 ? 1.714 6.338 31.553 1.00 86.88 465 PRO A C 1
ATOM 3598 O O . PRO A 1 465 ? 1.217 5.921 32.595 1.00 86.88 465 PRO A O 1
ATOM 3601 N N . ASP A 1 466 ? 1.488 7.572 31.096 1.00 88.19 466 ASP A N 1
ATOM 3602 C CA . ASP A 1 466 ? 0.762 8.608 31.847 1.00 88.19 466 ASP A CA 1
ATOM 3603 C C . ASP A 1 466 ? -0.773 8.446 31.787 1.00 88.19 466 ASP A C 1
ATOM 3605 O O . ASP A 1 466 ? -1.512 9.139 32.482 1.00 88.19 466 ASP A O 1
ATOM 3609 N N . GLY A 1 467 ? -1.275 7.551 30.929 1.00 86.31 467 GLY A N 1
ATOM 3610 C CA . GLY A 1 467 ? -2.703 7.356 30.668 1.00 86.31 467 GLY A CA 1
ATOM 3611 C C . GLY A 1 467 ? -3.334 6.175 31.404 1.00 86.31 467 GLY A C 1
ATOM 3612 O O . GLY A 1 467 ? -4.517 5.912 31.195 1.00 86.31 467 GLY A O 1
ATOM 3613 N N . ILE A 1 468 ? -2.578 5.449 32.236 1.00 91.19 468 ILE A N 1
ATOM 3614 C CA . ILE A 1 468 ? -3.040 4.210 32.882 1.00 91.19 468 ILE A CA 1
ATOM 3615 C C . ILE A 1 468 ? -4.261 4.472 33.774 1.00 91.19 468 ILE A C 1
ATOM 3617 O O . ILE A 1 468 ? -5.330 3.918 33.514 1.00 91.19 468 ILE A O 1
ATOM 3621 N N . GLU A 1 469 ? -4.138 5.337 34.785 1.00 92.81 469 GLU A N 1
ATOM 3622 C CA . GLU A 1 469 ? -5.209 5.557 35.772 1.00 92.81 469 GLU A CA 1
ATOM 3623 C C . GLU A 1 469 ? -6.512 6.083 35.140 1.00 92.81 469 GLU A C 1
ATOM 3625 O O . GLU A 1 469 ? -7.575 5.513 35.413 1.00 92.81 469 GLU A O 1
ATOM 3630 N N . PRO A 1 470 ? -6.489 7.095 34.242 1.00 91.81 470 PRO A N 1
ATOM 3631 C CA . PRO A 1 470 ? -7.718 7.581 33.618 1.00 91.81 470 PRO A CA 1
ATOM 3632 C C . PRO A 1 470 ? -8.424 6.522 32.762 1.00 91.81 470 PRO A C 1
ATOM 3634 O O . PRO A 1 470 ? -9.655 6.471 32.736 1.00 91.81 470 PRO A O 1
ATOM 3637 N N . VAL A 1 471 ? -7.666 5.662 32.072 1.00 92.00 471 VAL A N 1
ATOM 3638 C CA . VAL A 1 471 ? -8.232 4.571 31.266 1.00 92.00 471 VAL A CA 1
ATOM 3639 C C . VAL A 1 471 ? -8.816 3.477 32.160 1.00 92.00 471 VAL A C 1
ATOM 3641 O O . VAL A 1 471 ? -9.912 2.993 31.883 1.00 92.00 471 VAL A O 1
ATOM 3644 N N . GLN A 1 472 ? -8.148 3.119 33.260 1.00 94.31 472 GLN A N 1
ATOM 3645 C CA . GLN A 1 472 ? -8.688 2.158 34.226 1.00 94.31 472 GLN A CA 1
ATOM 3646 C C . GLN A 1 472 ? -10.009 2.642 34.832 1.00 94.31 472 GLN A C 1
ATOM 3648 O O . GLN A 1 472 ? -10.971 1.877 34.880 1.00 94.31 472 GLN A O 1
ATOM 3653 N N . ALA A 1 473 ? -10.087 3.916 35.230 1.00 92.81 473 ALA A N 1
ATOM 3654 C CA . ALA A 1 473 ? -11.305 4.508 35.782 1.00 92.81 473 ALA A CA 1
ATOM 3655 C C . ALA A 1 473 ? -12.474 4.478 34.782 1.00 92.81 473 ALA A C 1
ATOM 3657 O O . ALA A 1 473 ? -13.613 4.185 35.151 1.00 92.81 473 ALA A O 1
ATOM 3658 N N . LEU A 1 474 ? -12.191 4.743 33.504 1.00 92.56 474 LEU A N 1
ATOM 3659 C CA . LEU A 1 474 ? -13.181 4.713 32.431 1.00 92.56 474 LEU A CA 1
ATOM 3660 C C . LEU A 1 474 ? -13.773 3.313 32.221 1.00 92.56 474 LEU A C 1
ATOM 3662 O O . LEU A 1 474 ? -14.992 3.163 32.157 1.00 92.56 474 LEU A O 1
ATOM 3666 N N . PHE A 1 475 ? -12.921 2.290 32.159 1.00 93.50 475 PHE A N 1
ATOM 3667 C CA . PHE A 1 475 ? -13.357 0.899 32.029 1.00 93.50 475 PHE A CA 1
ATOM 3668 C C . PHE A 1 475 ? -14.073 0.399 33.286 1.00 93.50 475 PHE A C 1
ATOM 3670 O O . PHE A 1 475 ? -15.106 -0.251 33.168 1.00 93.50 475 PHE A O 1
ATOM 3677 N N . ALA A 1 476 ? -13.581 0.735 34.482 1.00 93.00 476 ALA A N 1
ATOM 3678 C CA . ALA A 1 476 ? -14.239 0.368 35.734 1.00 93.00 476 ALA A CA 1
ATOM 3679 C C . ALA A 1 476 ? -15.670 0.917 35.797 1.00 93.00 476 ALA A C 1
ATOM 3681 O O . ALA A 1 476 ? -16.595 0.199 36.171 1.00 93.00 476 ALA A O 1
ATOM 3682 N N . LYS A 1 477 ? -15.871 2.163 35.352 1.00 92.62 477 LYS A N 1
ATOM 3683 C CA . LYS A 1 477 ? -17.201 2.769 35.252 1.00 92.62 477 LYS A CA 1
ATOM 3684 C C . LYS A 1 477 ? -18.109 2.023 34.267 1.00 92.62 477 LYS A C 1
ATOM 3686 O O . LYS A 1 477 ? -19.273 1.797 34.585 1.00 92.62 477 LYS A O 1
ATOM 3691 N N . ALA A 1 478 ? -17.595 1.649 33.097 1.00 91.38 478 ALA A N 1
ATOM 3692 C CA . ALA A 1 478 ? -18.364 0.912 32.093 1.00 91.38 478 ALA A CA 1
ATOM 3693 C C . ALA A 1 478 ? -18.744 -0.502 32.573 1.00 91.38 478 ALA A C 1
ATOM 3695 O O . ALA A 1 478 ? -19.894 -0.910 32.426 1.00 91.38 478 ALA A O 1
ATOM 3696 N N . TRP A 1 479 ? -17.815 -1.220 33.215 1.00 92.31 479 TRP A N 1
ATOM 3697 C CA . TRP A 1 479 ? -18.068 -2.544 33.802 1.00 92.31 479 TRP A CA 1
ATOM 3698 C C . TRP A 1 479 ? -19.084 -2.479 34.943 1.00 92.31 479 TRP A C 1
ATOM 3700 O O . TRP A 1 479 ? -19.998 -3.295 34.984 1.00 92.31 479 TRP A O 1
ATOM 3710 N N . ALA A 1 480 ? -19.003 -1.467 35.809 1.00 90.12 480 ALA A N 1
ATOM 3711 C CA . ALA A 1 480 ? -19.986 -1.272 36.874 1.00 90.12 480 ALA A CA 1
ATOM 3712 C C . ALA A 1 480 ? -21.401 -0.985 36.339 1.00 90.12 480 ALA A C 1
ATOM 3714 O O . ALA A 1 480 ? -22.384 -1.327 36.991 1.00 90.12 480 ALA A O 1
ATOM 3715 N N . ALA A 1 481 ? -21.514 -0.353 35.165 1.00 88.19 481 ALA A N 1
ATOM 3716 C CA . ALA A 1 481 ? -22.799 -0.026 34.551 1.00 88.19 481 ALA A CA 1
ATOM 3717 C C . ALA A 1 481 ? -23.411 -1.192 33.754 1.00 88.19 481 ALA A C 1
ATOM 3719 O O . ALA A 1 481 ? -24.630 -1.342 33.739 1.00 88.19 481 ALA A O 1
ATOM 3720 N N . ALA A 1 482 ? -22.584 -1.984 33.066 1.00 83.25 482 ALA A N 1
ATOM 3721 C CA . ALA A 1 482 ? -23.037 -3.033 32.148 1.00 83.25 482 ALA A CA 1
ATOM 3722 C C . ALA A 1 482 ? -22.962 -4.455 32.728 1.00 83.25 482 ALA A C 1
ATOM 3724 O O . ALA A 1 482 ? -23.603 -5.369 32.205 1.00 83.25 482 ALA A O 1
ATOM 3725 N N . GLY A 1 483 ? -22.139 -4.661 33.754 1.00 74.94 483 GLY A N 1
ATOM 3726 C CA . GLY A 1 483 ? -21.797 -5.979 34.261 1.00 74.94 483 GLY A CA 1
ATOM 3727 C C . GLY A 1 483 ? -22.818 -6.564 35.233 1.00 74.94 483 GLY A C 1
ATOM 3728 O O . GLY A 1 483 ? -23.618 -5.863 35.852 1.00 74.94 483 GLY A O 1
ATOM 3729 N N . ARG A 1 484 ? -22.767 -7.887 35.401 1.00 75.88 484 ARG A N 1
ATOM 3730 C CA . ARG A 1 484 ? -23.481 -8.586 36.479 1.00 75.88 484 ARG A CA 1
ATOM 3731 C C . ARG A 1 484 ? -22.842 -8.220 37.817 1.00 75.88 484 ARG A C 1
ATOM 3733 O O . ARG A 1 484 ? -21.620 -8.224 37.915 1.00 75.88 484 ARG A O 1
ATOM 3740 N N . SER A 1 485 ? -23.646 -7.966 38.850 1.00 71.75 485 SER A N 1
ATOM 3741 C CA . SER A 1 485 ? -23.160 -7.562 40.184 1.00 71.75 485 SER A CA 1
ATOM 3742 C C . SER A 1 485 ? -22.104 -8.506 40.771 1.00 71.75 485 SER A C 1
ATOM 3744 O O . SER A 1 485 ? -21.226 -8.058 41.505 1.00 71.75 485 SER A O 1
ATOM 3746 N N . ASP A 1 486 ? -22.144 -9.782 40.381 1.00 71.19 486 ASP A N 1
ATOM 3747 C CA . ASP A 1 486 ? -21.234 -10.814 40.857 1.00 71.19 486 ASP A CA 1
ATOM 3748 C C . ASP A 1 486 ? -20.234 -11.182 39.749 1.00 71.19 486 ASP A C 1
ATOM 3750 O O . ASP A 1 486 ? -20.583 -11.813 38.746 1.00 71.19 486 ASP A O 1
ATOM 3754 N N . GLY A 1 487 ? -18.976 -10.765 39.914 1.00 80.44 487 GLY A N 1
ATOM 3755 C CA . GLY A 1 487 ? -17.882 -11.134 39.016 1.00 80.44 487 GLY A CA 1
ATOM 3756 C C . GLY A 1 487 ? -16.780 -10.083 38.910 1.00 80.44 487 GLY A C 1
ATOM 3757 O O . GLY A 1 487 ? -17.038 -8.877 38.861 1.00 80.44 487 GLY A O 1
ATOM 3758 N N . THR A 1 488 ? -15.539 -10.560 38.836 1.00 87.31 488 THR A N 1
ATOM 3759 C CA . THR A 1 488 ? -14.367 -9.742 38.520 1.00 87.31 488 THR A CA 1
ATOM 3760 C C . THR A 1 488 ? -13.698 -10.284 37.276 1.00 87.31 488 THR A C 1
ATOM 3762 O O . THR A 1 488 ? -13.202 -11.410 37.269 1.00 87.31 488 THR A O 1
ATOM 3765 N N . ASP A 1 489 ? -13.655 -9.456 36.244 1.00 91.44 489 ASP A N 1
ATOM 3766 C CA . ASP A 1 489 ? -13.030 -9.798 34.981 1.00 91.44 489 ASP A CA 1
ATOM 3767 C C . ASP A 1 489 ? -11.574 -9.362 34.930 1.00 91.44 489 ASP A C 1
ATOM 3769 O O . ASP A 1 489 ? -11.139 -8.472 35.663 1.00 91.44 489 ASP A O 1
ATOM 3773 N N . ARG A 1 490 ? -10.813 -9.963 34.015 1.00 92.00 490 ARG A N 1
ATOM 3774 C CA . ARG A 1 490 ? -9.423 -9.593 33.770 1.00 92.00 490 ARG A CA 1
ATOM 3775 C C . ARG A 1 490 ? -9.238 -9.131 32.331 1.00 92.00 490 ARG A C 1
ATOM 3777 O O . ARG A 1 490 ? -9.507 -9.888 31.407 1.00 92.00 490 ARG A O 1
ATOM 3784 N N . ILE A 1 491 ? -8.724 -7.915 32.158 1.00 93.44 491 ILE A N 1
ATOM 3785 C CA . ILE A 1 491 ? -8.361 -7.341 30.856 1.00 93.44 491 ILE A CA 1
ATOM 3786 C C . ILE A 1 491 ? -6.843 -7.207 30.770 1.00 93.44 491 ILE A C 1
ATOM 3788 O O . ILE A 1 491 ? -6.182 -6.806 31.729 1.00 93.44 491 ILE A O 1
ATOM 3792 N N . THR A 1 492 ? -6.275 -7.496 29.600 1.00 92.69 492 THR A N 1
ATOM 3793 C CA . THR A 1 492 ? -4.848 -7.251 29.357 1.00 92.69 492 THR A CA 1
ATOM 3794 C C . THR A 1 492 ? -4.620 -5.781 29.005 1.00 92.69 492 THR A C 1
ATOM 3796 O O . THR A 1 492 ? -5.192 -5.281 28.036 1.00 92.69 492 THR A O 1
ATOM 3799 N N . MET A 1 493 ? -3.737 -5.092 29.730 1.00 92.94 493 MET A N 1
ATOM 3800 C CA . MET A 1 493 ? -3.318 -3.720 29.432 1.00 92.94 493 MET A CA 1
ATOM 3801 C C . MET A 1 493 ? -1.834 -3.683 29.057 1.00 92.94 493 MET A C 1
ATOM 3803 O O . MET A 1 493 ? -0.974 -4.186 29.776 1.00 92.94 493 MET A O 1
ATOM 3807 N N . ARG A 1 494 ? -1.524 -3.089 27.904 1.00 90.19 494 ARG A N 1
ATOM 3808 C CA . ARG A 1 494 ? -0.176 -2.985 27.348 1.00 90.19 494 ARG A CA 1
ATOM 3809 C C . ARG A 1 494 ? 0.318 -1.545 27.379 1.00 90.19 494 ARG A C 1
ATOM 3811 O O . ARG A 1 494 ? -0.293 -0.673 26.765 1.00 90.19 494 ARG A O 1
ATOM 3818 N N . VAL A 1 495 ? 1.443 -1.319 28.050 1.00 87.88 495 VAL A N 1
ATOM 3819 C CA . VAL A 1 495 ? 2.091 0.001 28.129 1.00 87.88 495 VAL A CA 1
ATOM 3820 C C . VAL A 1 495 ? 3.104 0.147 26.991 1.00 87.88 495 VAL A C 1
ATOM 3822 O O . VAL A 1 495 ? 3.908 -0.767 26.765 1.00 87.88 495 VAL A O 1
ATOM 3825 N N . ALA A 1 496 ? 3.007 1.252 26.246 1.00 80.25 496 ALA A N 1
ATOM 3826 C CA . ALA A 1 496 ? 3.765 1.520 25.018 1.00 80.25 496 ALA A CA 1
ATOM 3827 C C . ALA A 1 496 ? 5.221 1.963 25.209 1.00 80.25 496 ALA A C 1
ATOM 3829 O O . ALA A 1 496 ? 5.533 2.596 26.242 1.00 80.25 496 ALA A O 1
#

Nearest PDB structures (foldseek):
  3wme-assembly1_A  TM=1.381E-01  e=2.204E-01  Cyanidioschyzon merolae strain 10D
  3wmf-assembly1_A  TM=1.286E-01  e=2.204E-01  Cyanidioschyzon merolae

pLDDT: mean 83.18, std 9.77, range [32.66, 98.0]

Solvent-accessible surface area (backbone atoms only — not comparable to full-atom values): 25851 Å² total; per-residue (Å²): 132,82,78,71,70,45,62,68,58,50,53,52,47,54,51,49,42,47,68,52,18,55,59,48,10,54,51,49,33,57,52,49,46,55,52,50,33,52,49,46,48,52,53,29,70,36,68,53,84,52,61,59,84,70,41,89,56,77,74,73,83,37,57,32,27,23,33,69,44,72,51,77,41,74,51,82,91,66,49,78,50,36,56,61,52,14,50,47,48,28,55,16,33,42,41,19,26,51,45,35,46,53,49,49,33,64,75,67,70,49,80,91,41,75,66,62,54,48,51,55,37,53,45,54,30,45,46,23,50,53,51,18,40,50,56,54,62,54,58,44,69,59,52,50,52,52,46,55,51,49,54,51,50,52,38,70,74,42,60,92,45,36,69,59,48,50,67,56,39,49,58,39,53,50,46,48,56,44,58,46,32,85,88,38,35,49,51,25,59,69,36,33,57,32,27,39,33,32,40,52,46,32,52,54,49,51,51,52,49,51,49,36,51,75,70,49,76,50,42,67,47,61,76,77,38,60,74,69,57,33,53,50,50,50,51,50,49,51,48,50,51,29,52,53,53,9,49,50,43,19,56,48,48,39,53,51,48,22,59,74,42,61,65,44,43,78,67,50,44,54,50,52,53,48,53,49,50,56,42,53,52,52,32,56,68,38,32,69,83,54,42,79,64,37,61,60,47,54,53,12,59,51,41,21,54,50,45,32,51,74,68,31,71,84,75,78,73,45,68,36,28,30,47,47,67,63,85,89,70,94,71,74,59,65,63,60,50,51,39,58,48,50,42,46,18,61,45,12,25,34,40,31,76,45,45,50,74,55,48,63,63,64,44,44,55,53,56,49,35,27,48,76,68,74,44,49,74,75,64,41,28,44,48,56,66,46,46,54,52,51,74,69,53,62,75,63,58,22,64,76,36,38,26,40,73,44,68,46,32,37,15,65,52,34,43,65,50,48,52,53,42,50,53,77,60,32,61,35,37,39,36,41,43,48,86,64,50,93,87,58,68,88,54,50,66,61,48,37,48,39,25,24,46,42,61,43,81,35,36,36,39,34,28,36,79,91,39,48,67,68,52,51,54,53,50,40,54,24,17,52,72,41,21,40,88,77,44,76,34,52,30,44,31,28,37,109

Secondary structure (DSSP, 8-state):
------HHHHHHHHHHHHHHHHHHHHHHHHHHHHHHHHHHHHHHHS--SS-GGGS-PPP-----EEEEEEEEEEPPSS-THHHHHHHHHHHHHHHHHHHHHHHHHHHTT----HHHHHHHHHHHHHHHHHHHHHHTT--HHHHHHHHHHHHHHHHHH-GGGHHHHHHHHHHHHHHHHHHH-TTTHHHHHHHHHHHHHHHHHHHHHHHHHHHHHHTTTTHHHHHHS-HHHHHHHHHHHHHHHHHHHHHHHHHHHHHHHHHHTTT--HHHHHHHHHHHHHHHHHHHHHHHHHGGGGGGGHHHHHHHHHHHHHTSPP-PPPPPEEEEE-TT--SSHHHHHHHHHHHHHHHS-EEEE--TTTHHHH--HHHHHHHHTT-GGGGEE-SHHHHHHHHHS--SPPTTSPPPEEEEEE-TTTHHHHHHHHHHH-SEEEEE-TT--TT-GGGHHHHHHHHHHS-GGGEEEEE-GGGHHHHHHHHHHHHHHHSEEEEEEEEEEEE-

Sequence (496 aa):
MITTVTAENFNGFLSFVFFLSVPLTAILGLVIRRLYRRAITRAMMESSGAPEAAFEVPDATRPNGGSVVFDISPLPRRPRYRTGLALRYLLSGLAYCLVLVVVMFVINDIAFLPVRFGVVLASFATAAIVMAAYVAGLRWYLILLFLVFWIWALTAIEPESNTLIGILALPALFLALLVGNPILRTTTLPLFLVAVALVVPLTVSLDILYYAMVAGVLDFLILYLPPMLSAVLYVLLALAVVLTIGIATALFAVRLIARATAGSSEFMMQHDVLWLFQTIWIVGLGWGENGPVVLLYLLAVAAYRIVLRLMRPSGDAADVNLLLRVFGQRRSQTRLARGLLLDWRADGPVMLIGAADLATETLDAPELAAFLNRRLARIFIGTPEDLASACNAGEARHGDGLFPMQDFYCRDNSWRPTVLTLMSRARRVLIDMRGFDPTKKGIQFEIDALAARVPAENITVVVDPDGIEPVQALFAKAWAAAGRSDGTDRITMRVA

Mean predicted aligned error: 7.96 Å

Foldseek 3Di:
DPPQCPLVNLLVLVVVLQVQLLVVLVVCLVVLLVVVLVVLVVQQADALPDFLVQADFDDLPDFAALAADADEDAADPFFPCLLLLLVLLLVLQLLLLLL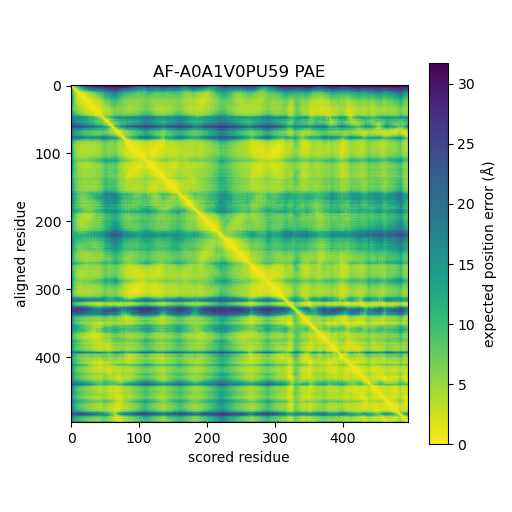LLVLVCVLVVPDDDPLVSVLSSLLSSLLSNLLSCVSSPPQLVVNLVVLVVSLVVSCVSCVVCNVVSCSSSVLSNSLSVQCNDLLRNQRRLLSSLLSSLLSVQLVVLVVVLVVCVVVCVCVVLVVPDDPVVSVVVSVVVSVVSSCPNSVVSSLVSLVVLLVVCVQPDSSRSSSLSSSVVSLVSQLSSCCSPRNPSSVSSVVSVVSSLVSLQVSADDDAADFEAEEAEDPDDAPPQPPSVVRVVQNNQLRWEYEYADHSRCCSSNVDSNCSSCVVVVNNSLQEPSHNVSLVVQVPPFGDHGSNHTGYYGHHSYHNSHVLSNLSNSQQRHQAYEYECEVPDLVDCPCLSVLLSCSSHPAQARYEYEYEPVCVVVVSVSNSVSSSVRHDNDDYGYHYYHYD

Radius of gyration: 26.93 Å; Cα contacts (8 Å, |Δi|>4): 687; chains: 1; bounding box: 68×59×84 Å